Protein AF-A0A565BPL9-F1 (afdb_monomer)

Radius of gyration: 31.43 Å; Cα contacts (8 Å, |Δi|>4): 727; chains: 1; bounding box: 110×79×77 Å

InterPro domains:
  IPR000222 PPM-type phosphatase, divalent cation binding [PS01032] (138-146)
  IPR001932 PPM-type phosphatase-like domain [PF00481] (110-343)
  IPR001932 PPM-type phosphatase-like domain [PS51746] (105-364)
  IPR001932 PPM-type phosphatase-like domain [SM00332] (95-354)
  IPR001932 PPM-type phosphatase-like domain [cd00143] (105-345)
  IPR015655 Protein phosphatase 2C [PTHR13832] (99-345)
  IPR036457 PPM-type phosphatase-like domain superfamily [G3DSA:3.60.40.10] (106-356)
  IPR036457 PPM-type phosphatase-like domain superfamily [SSF81606] (105-347)

Solvent-accessible surface area (backbone atoms only — not comparable to full-atom values): 27589 Å² total; per-residue (Å²): 136,90,85,90,87,87,86,84,82,90,84,86,91,82,92,86,86,80,90,81,84,80,88,82,89,78,87,86,82,85,85,87,82,90,80,78,80,83,81,83,78,80,83,75,81,81,84,83,79,89,82,83,89,87,86,88,86,88,87,88,88,84,82,85,80,77,84,82,83,85,86,86,82,90,81,90,80,89,91,84,83,90,86,84,91,83,88,83,92,71,89,74,74,78,73,59,67,49,78,49,76,46,95,87,78,50,63,47,72,46,66,45,72,92,58,80,79,68,24,61,35,62,35,78,50,68,56,80,59,95,85,54,102,60,57,33,33,43,38,36,36,18,40,27,42,78,45,35,58,30,6,49,49,45,47,73,40,33,66,60,36,22,52,50,32,46,61,54,36,74,73,44,91,90,56,72,50,71,64,56,16,44,35,50,5,38,39,50,42,25,54,52,50,62,65,72,68,69,60,26,17,16,21,34,28,36,40,40,36,47,80,61,32,38,38,35,32,24,14,8,52,22,42,36,37,34,24,47,79,77,43,52,41,72,68,48,70,59,30,40,32,75,39,73,69,49,34,52,53,25,43,75,68,74,45,53,70,36,73,56,96,88,44,36,10,43,75,70,69,41,60,51,33,22,18,34,40,37,75,94,47,37,92,55,29,40,33,63,46,57,68,43,75,46,75,68,51,89,54,57,73,52,76,48,75,42,41,44,74,41,59,78,61,39,54,66,49,60,52,35,65,59,32,41,78,28,64,55,96,52,97,70,59,43,51,66,58,24,48,51,53,52,58,58,57,30,55,73,49,83,76,35,50,65,49,76,49,69,57,87,79,91,77,90,57,82,80,52,51,63,57,50,39,53,52,52,52,53,55,47,56,60,48,28,67,19,41,26,44,32,40,20,43,54,40,30,32,45,42,14,49,38,50,76,70,65,53,90,76,69,68,31,55,26,34,32,42,32,40,46,32,60,91,44,87,62,30,47,51,19,52,53,49,53,53,72,31,22,83,55,52,77,42,82,45,77,46,64,67,59,99,63,74,92,73,84,86,79,135

Foldseek 3Di:
DDDDDDDDDDDDDDDDDDDDDDDDDDDDDDDDDDDDDDDDDDDDDDDDDDDDDDDDDDDDDDDDDDDDDDDDDDDDDDDDDDDDDDDDDDDDPPWDWDWDDDPLPDIDIDTCAPDDDRQKDKAWDWDDDVPDPKIKIKIKIKHWDPHNLANVLCNVQLVVQLVVLQVVQVPDPVHHDSLVSSQRSLQVSQVVSVVVVDATWIWMWMWIDIPQKIKIKTFAQWWKWWQFQLDIDTQFDHAFCVDPVLVVQQVVLVWHWDQDPNQIDINVPHGGQETRHPPVCCSRHHSGIDMDMDGHDPRGQDMDIDHVLQPVQAPRSNLSVQQDVQGPPDPHRPNSVSVVVSNVRSNQCLPAQEDEDDDDDPDDDPVVLVVLLVVLQVVQVSNQEHQEYEYEAVSLLSQLVCLVVVPDHAQHQYAHYEYAEADDPSRVSSVVVNCVSDVNHPYYHYHHDDPDDDDDDDD

Mean predicted aligned error: 17.69 Å

Organism: NCBI:txid586526

Secondary structure (DSSP, 8-state):
---------------------PPP----------PPPP-----PPPPPPP---------------PPPPPPP------------------------EEEEEETTTEEEEEE-TTSSS---EEEEEEE--TT-S--EEEEEEEEEESSSHHHHHHHHHHHHHHHHHHHHHTT-TT---HHHHHHHHHHHHHHHHHHHT---EEEEEEEEEETTEEEEEEESS-EEEEEETTEEEE-S----TTSHHHHHHHHHTT--EEEETTEEEETTTBS-SB-EE-GGGTTTSB-PPEEEEEE--TTEEEEEEE-HHHHTTS-HHHHHHHHHHHHSS-SS--HHHHHHHHHHHT--GGG-SEEEE----S---HHHHHHHHHHHHHHHHHTTT-SEEEEEHHHHHHHHHHHHTT---PPP--SEEEEES---TTTHHHHHHHHHT-TT--EEEEE---SS-------

Sequence (459 aa):
MNRSVIMSPESPVFFQSPLVFSPTSVKTPSSSPRSTPPKLSMVACPPRKLIETTPSPDFDSVLKRKRPPMLDLITVAPPVPSWCNTTVKTPEKAAEVVEAEKDGYYFVYCKRGRRGPMEDRYFAEVESDDEGPRKKAFFGVFDGHGGSNAAEFAAMNLRNNIEAAMAGERSREDGYSIERAIRDGYNKTDEDFLKEGSKGGACCVTALISNGELAVSNAGDCRAVISRGGVAEALTTDHNPSQANELKRIEALGGYVDCCNGVWRIQGTLAVSRGIGDRYLKKWVIAEPETRTLRIKPELEFLILASDGLWDKVTNQEAVDVVRPYCVGVENPKTLSACKKLAELSFDVSYVTEASLDIRIQSFEEMEVELLLVKALEMLEKLRNVEKLTLGSNFLKIISLAELQRVPFPMFNVKDLTFKAMLSQYVIPGIVRMLQNSPQVKNLTLHTKDIHGTIPLKD

Nearest PDB structures (foldseek):
  4wvo-assembly1_B  TM=8.924E-01  e=4.868E-20  Arabidopsis thaliana
  8aya-assembly1_B  TM=8.482E-01  e=1.417E-20  Arabidopsis thaliana
  7avw-assembly1_B  TM=8.407E-01  e=2.016E-20  Arabidopsis thaliana
  5vsr-assembly1_B  TM=8.746E-01  e=1.108E-19  Arabidopsis thaliana
  4jnd-assembly1_A  TM=8.529E-01  e=5.301E-17  Caenorhabditis elegans

Structure (mmCIF, N/CA/C/O backbone):
data_AF-A0A565BPL9-F1
#
_entry.id   AF-A0A565BPL9-F1
#
loop_
_atom_site.group_PDB
_atom_site.id
_atom_site.type_symbol
_atom_site.label_atom_id
_atom_site.label_alt_id
_atom_site.label_comp_id
_atom_site.label_asym_id
_atom_site.label_entity_id
_atom_site.label_seq_id
_atom_site.pdbx_PDB_ins_code
_atom_site.Cartn_x
_atom_site.Cartn_y
_atom_site.Cartn_z
_atom_site.occupancy
_atom_site.B_iso_or_equiv
_atom_site.auth_seq_id
_atom_site.auth_comp_id
_atom_site.auth_asym_id
_atom_site.auth_atom_id
_atom_site.pdbx_PDB_model_num
ATOM 1 N N . MET A 1 1 ? -48.236 32.332 13.749 1.00 30.89 1 MET A N 1
ATOM 2 C CA . MET A 1 1 ? -49.564 32.517 13.126 1.00 30.89 1 MET A CA 1
ATOM 3 C C . MET A 1 1 ? -49.729 31.499 12.005 1.00 30.89 1 MET A C 1
ATOM 5 O O . MET A 1 1 ? -48.886 31.439 11.127 1.00 30.89 1 MET A O 1
ATOM 9 N N . ASN A 1 2 ? -50.774 30.683 12.149 1.00 25.77 2 ASN A N 1
ATOM 10 C CA . ASN A 1 2 ? -51.430 29.697 11.274 1.00 25.77 2 ASN A CA 1
ATOM 11 C C . ASN A 1 2 ? -51.086 29.600 9.770 1.00 25.77 2 ASN A C 1
ATOM 13 O O . ASN A 1 2 ? -51.198 30.593 9.055 1.00 25.77 2 ASN A O 1
ATOM 17 N N . ARG A 1 3 ? -50.905 28.349 9.298 1.00 26.92 3 ARG A N 1
ATOM 18 C CA . ARG A 1 3 ? -51.789 27.521 8.412 1.00 26.92 3 ARG A CA 1
ATOM 19 C C . ARG A 1 3 ? -50.904 26.446 7.736 1.00 26.92 3 ARG A C 1
ATOM 21 O O . ARG A 1 3 ? -50.012 26.809 6.988 1.00 26.92 3 ARG A O 1
ATOM 28 N N . SER A 1 4 ? -50.907 25.159 8.100 1.00 22.91 4 SER A N 1
ATOM 29 C CA . SER A 1 4 ? -51.927 24.097 7.933 1.00 22.91 4 SER A CA 1
ATOM 30 C C . SER A 1 4 ? -52.320 23.817 6.475 1.00 22.91 4 SER A C 1
ATOM 32 O O . SER A 1 4 ? -53.108 24.587 5.940 1.00 22.91 4 SER A O 1
ATOM 34 N N . VAL A 1 5 ? -51.884 22.675 5.912 1.00 25.16 5 VAL A N 1
ATOM 35 C CA . VAL A 1 5 ? -52.732 21.741 5.132 1.00 25.16 5 VAL A CA 1
ATOM 36 C C . VAL A 1 5 ? -52.250 20.300 5.377 1.00 25.16 5 VAL A C 1
ATOM 38 O O . VAL A 1 5 ? -51.085 19.972 5.178 1.00 25.16 5 VAL A O 1
ATOM 41 N N . ILE A 1 6 ? -53.187 19.479 5.847 1.00 23.61 6 ILE A N 1
ATOM 42 C CA . ILE A 1 6 ? -53.172 18.021 6.047 1.00 23.61 6 ILE A CA 1
ATOM 43 C C . ILE A 1 6 ? -53.853 17.394 4.824 1.00 23.61 6 ILE A C 1
ATOM 45 O O . ILE A 1 6 ? -54.810 18.008 4.369 1.00 23.61 6 ILE A O 1
ATOM 49 N N . MET A 1 7 ? -53.455 16.194 4.368 1.00 24.20 7 MET A N 1
ATOM 50 C CA . MET A 1 7 ? -54.373 15.090 3.997 1.00 24.20 7 MET A CA 1
ATOM 51 C C . MET A 1 7 ? -53.611 13.757 3.841 1.00 24.20 7 MET A C 1
ATOM 53 O O . MET A 1 7 ? -52.832 13.586 2.909 1.00 24.20 7 MET A O 1
ATOM 57 N N . SER A 1 8 ? -53.920 12.810 4.731 1.00 27.86 8 SER A N 1
ATOM 58 C CA . SER A 1 8 ? -54.005 11.363 4.455 1.00 27.86 8 SER A CA 1
ATOM 59 C C . SER A 1 8 ? -55.473 10.950 4.657 1.00 27.86 8 SER A C 1
ATOM 61 O O . SER A 1 8 ? -56.212 11.696 5.312 1.00 27.86 8 SER A O 1
ATOM 63 N N . PRO A 1 9 ? -55.915 9.797 4.123 1.00 30.33 9 PRO A N 1
ATOM 64 C CA . PRO A 1 9 ? -56.210 8.686 5.041 1.00 30.33 9 PRO A CA 1
ATOM 65 C C . PRO A 1 9 ? -55.848 7.269 4.523 1.00 30.33 9 PRO A C 1
ATOM 67 O O . PRO A 1 9 ? -55.913 6.990 3.330 1.00 30.33 9 PRO A O 1
ATOM 70 N N . GLU A 1 10 ? -55.425 6.429 5.482 1.00 25.95 10 GLU A N 1
ATOM 71 C CA . GLU A 1 10 ? -55.772 5.013 5.795 1.00 25.95 10 GLU A CA 1
ATOM 72 C C . GLU A 1 10 ? -56.650 4.214 4.797 1.00 25.95 10 GLU A C 1
ATOM 74 O O . GLU A 1 10 ? -57.573 4.781 4.228 1.00 25.95 10 GLU A O 1
ATOM 79 N N . SER A 1 11 ? -56.609 2.884 4.593 1.00 26.42 11 SER A N 1
ATOM 80 C CA . SER A 1 11 ? -55.906 1.650 5.055 1.00 26.42 11 SER A CA 1
ATOM 81 C C . SER A 1 11 ? -56.609 0.464 4.292 1.00 26.42 11 SER A C 1
ATOM 83 O O . SER A 1 11 ? -57.484 0.745 3.474 1.00 26.42 11 SER A O 1
ATOM 85 N N . PRO A 1 12 ? -56.497 -0.842 4.643 1.00 36.41 12 PRO A N 1
ATOM 86 C CA . PRO A 1 12 ? -55.386 -1.810 4.593 1.00 36.41 12 PRO A CA 1
ATOM 87 C C . PRO A 1 12 ? -55.715 -3.058 3.696 1.00 36.41 12 PRO A C 1
ATOM 89 O O . PRO A 1 12 ? -56.609 -2.999 2.862 1.00 36.41 12 PRO A O 1
ATOM 92 N N . VAL A 1 13 ? -55.030 -4.196 3.946 1.00 26.36 13 VAL A N 1
ATOM 93 C CA . VAL A 1 13 ? -55.222 -5.610 3.486 1.00 26.36 13 VAL A CA 1
ATOM 94 C C . VAL A 1 13 ? -54.686 -5.987 2.079 1.00 26.36 13 VAL A C 1
ATOM 96 O O . VAL A 1 13 ? -54.863 -5.235 1.138 1.00 26.36 13 VAL A O 1
ATOM 99 N N . PHE A 1 14 ? -53.981 -7.102 1.802 1.00 26.70 14 PHE A N 1
ATOM 100 C CA . PHE A 1 14 ? -53.813 -8.432 2.422 1.00 26.70 14 PHE A CA 1
ATOM 101 C C . PHE A 1 14 ? -52.409 -9.025 2.129 1.00 26.70 14 PHE A C 1
ATOM 103 O O . PHE A 1 14 ? -51.815 -8.762 1.086 1.00 26.70 14 PHE A O 1
ATOM 110 N N . PHE A 1 15 ? -51.921 -9.884 3.032 1.00 29.59 15 PHE A N 1
ATOM 111 C CA . PHE A 1 15 ? -50.730 -10.736 2.889 1.00 29.59 15 PHE A CA 1
ATOM 112 C C . PHE A 1 15 ? -50.886 -11.816 1.803 1.00 29.59 15 PHE A C 1
ATOM 114 O O . PHE A 1 15 ? -51.890 -12.525 1.813 1.00 29.59 15 PHE A O 1
ATOM 121 N N . GLN A 1 16 ? -49.835 -12.062 1.010 1.00 26.67 16 GLN A N 1
ATOM 122 C CA . GLN A 1 16 ? -49.512 -13.393 0.471 1.00 26.67 16 GLN A CA 1
ATOM 123 C C . GLN A 1 16 ? -47.987 -13.589 0.361 1.00 26.67 16 GLN A C 1
ATOM 125 O O . GLN A 1 16 ? -47.305 -12.884 -0.374 1.00 26.67 16 GLN A O 1
ATOM 130 N N . SER A 1 17 ? -47.488 -14.606 1.061 1.00 33.72 17 SER A N 1
ATOM 131 C CA . SER A 1 17 ? -46.218 -15.309 0.823 1.00 33.72 17 SER A CA 1
ATOM 132 C C . SER A 1 17 ? -46.534 -16.813 0.843 1.00 33.72 17 SER A C 1
ATOM 134 O O . SER A 1 17 ? -47.531 -17.189 1.463 1.00 33.72 17 SER A O 1
ATOM 136 N N . PRO A 1 18 ? -45.658 -17.718 0.377 1.00 40.84 18 PRO A N 1
ATOM 137 C CA . PRO A 1 18 ? -44.791 -17.691 -0.799 1.00 40.84 18 PRO A CA 1
ATOM 138 C C . PRO A 1 18 ? -45.118 -18.874 -1.746 1.00 40.84 18 PRO A C 1
ATOM 140 O O . PRO A 1 18 ? -45.647 -19.903 -1.324 1.00 40.84 18 PRO A O 1
ATOM 143 N N . LEU A 1 19 ? -44.771 -18.771 -3.033 1.00 31.30 19 LEU A N 1
ATOM 144 C CA . LEU A 1 19 ? -44.897 -19.904 -3.956 1.00 31.30 19 LEU A CA 1
ATOM 145 C C . LEU A 1 19 ? -43.769 -20.919 -3.734 1.00 31.30 19 LEU A C 1
ATOM 147 O O . LEU A 1 19 ? -42.587 -20.643 -3.930 1.00 31.30 19 LEU A O 1
ATOM 151 N N . VAL A 1 20 ? -44.198 -22.109 -3.327 1.00 31.97 20 VAL A N 1
ATOM 152 C CA . VAL A 1 20 ? -43.447 -23.359 -3.224 1.00 31.97 20 VAL A CA 1
ATOM 153 C C . VAL A 1 20 ? -43.066 -23.835 -4.628 1.00 31.97 20 VAL A C 1
ATOM 155 O O . VAL A 1 20 ? -43.940 -24.133 -5.438 1.00 31.97 20 VAL A O 1
ATOM 158 N N . PHE A 1 21 ? -41.769 -23.967 -4.910 1.00 34.12 21 PHE A N 1
ATOM 159 C CA . PHE A 1 21 ? -41.287 -24.741 -6.056 1.00 34.12 21 PHE A CA 1
ATOM 160 C C . PHE A 1 21 ? -41.041 -26.187 -5.615 1.00 34.12 21 PHE A C 1
ATOM 162 O O . PHE A 1 21 ? -40.170 -26.460 -4.792 1.00 34.12 21 PHE A O 1
ATOM 169 N N . SER A 1 22 ? -41.830 -27.119 -6.154 1.00 31.45 22 SER A N 1
ATOM 170 C CA . SER A 1 22 ? -41.584 -28.562 -6.056 1.00 31.45 22 SER A CA 1
ATOM 171 C C . SER A 1 22 ? -40.704 -29.047 -7.221 1.00 31.45 22 SER A C 1
ATOM 173 O O . SER A 1 22 ? -40.780 -28.481 -8.314 1.00 31.45 22 SER A O 1
ATOM 175 N N . PRO A 1 23 ? -39.868 -30.084 -7.018 1.00 32.62 23 PRO A N 1
ATOM 176 C CA . PRO A 1 23 ? -38.859 -30.504 -7.982 1.00 32.62 23 PRO A CA 1
ATOM 177 C C . PRO A 1 23 ? -39.430 -31.519 -8.978 1.00 32.62 23 PRO A C 1
ATOM 179 O O . PRO A 1 23 ? -39.979 -32.549 -8.583 1.00 32.62 23 PRO A O 1
ATOM 182 N N . THR A 1 24 ? -39.251 -31.273 -10.277 1.00 31.62 24 THR A N 1
ATOM 183 C CA . THR A 1 24 ? -39.586 -32.258 -11.316 1.00 31.62 24 THR A CA 1
ATOM 184 C C . THR A 1 24 ? -38.337 -32.999 -11.784 1.00 31.62 24 THR A C 1
ATOM 186 O O . THR A 1 24 ? -37.398 -32.416 -12.316 1.00 31.62 24 THR A O 1
ATOM 189 N N . SER A 1 25 ? -38.386 -34.308 -11.542 1.00 31.00 25 SER A N 1
ATOM 190 C CA . SER A 1 25 ? -37.591 -35.424 -12.056 1.00 31.00 25 SER A CA 1
ATOM 191 C C . SER A 1 25 ? -36.854 -35.196 -13.385 1.00 31.00 25 SER A C 1
ATOM 193 O O . SER A 1 25 ? -37.478 -35.023 -14.432 1.00 31.00 25 SER A O 1
ATOM 195 N N . VAL A 1 26 ? -35.523 -35.335 -13.357 1.00 33.72 26 VAL A N 1
ATOM 196 C CA . VAL A 1 26 ? -34.708 -35.658 -14.537 1.00 33.72 26 VAL A CA 1
ATOM 197 C C . VAL A 1 26 ? -33.856 -36.885 -14.218 1.00 33.72 26 VAL A C 1
ATOM 199 O O . VAL A 1 26 ? -33.214 -36.980 -13.174 1.00 33.72 26 VAL A O 1
ATOM 202 N N . LYS A 1 27 ? -33.932 -37.853 -15.132 1.00 30.19 27 LYS A N 1
ATOM 203 C CA . LYS A 1 27 ? -33.406 -39.217 -15.055 1.00 30.19 27 LYS A CA 1
ATOM 204 C C . LYS A 1 27 ? -31.876 -39.252 -14.969 1.00 30.19 27 LYS A C 1
ATOM 206 O O . LYS A 1 27 ? -31.186 -38.583 -15.732 1.00 30.19 27 LYS A O 1
ATOM 211 N N . THR A 1 28 ? -31.370 -40.117 -14.097 1.00 30.75 28 THR A N 1
ATOM 212 C CA . THR A 1 28 ? -29.975 -40.563 -14.038 1.00 30.75 28 THR A CA 1
ATOM 213 C C . THR A 1 28 ? -29.636 -41.488 -15.214 1.00 30.75 28 THR A C 1
ATOM 215 O O . THR A 1 28 ? -30.441 -42.355 -15.565 1.00 30.75 28 THR A O 1
ATOM 218 N N . PRO A 1 29 ? -28.422 -41.381 -15.780 1.00 31.86 29 PRO A N 1
ATOM 219 C CA . PRO A 1 29 ? -27.752 -42.518 -16.393 1.00 31.86 29 PRO A CA 1
ATOM 220 C C . PRO A 1 29 ? -26.580 -43.016 -15.541 1.00 31.86 29 PRO A C 1
ATOM 222 O O . PRO A 1 29 ? -26.051 -42.336 -14.665 1.00 31.86 29 PRO A O 1
ATOM 225 N N . SER A 1 30 ? -26.240 -44.266 -15.821 1.00 28.42 30 SER A N 1
ATOM 226 C CA . SER A 1 30 ? -25.470 -45.223 -15.042 1.00 28.42 30 SER A CA 1
ATOM 227 C C . SER A 1 30 ? -23.967 -44.959 -14.905 1.00 28.42 30 SER A C 1
ATOM 229 O O . SER A 1 30 ? -23.319 -44.319 -15.724 1.00 28.42 30 SER A O 1
ATOM 231 N N . SER A 1 31 ? -23.436 -45.594 -13.869 1.00 31.23 31 SER A N 1
ATOM 232 C CA . SER A 1 31 ? -22.056 -45.722 -13.409 1.00 31.23 31 SER A CA 1
ATOM 233 C C . SER A 1 31 ? -21.008 -46.293 -14.392 1.00 31.23 31 SER A C 1
ATOM 235 O O . SER A 1 31 ? -21.267 -47.305 -15.042 1.00 31.23 31 SER A O 1
ATOM 237 N N . SER A 1 32 ? -19.781 -45.751 -14.253 1.00 31.20 32 SER A N 1
ATOM 238 C CA . SER A 1 32 ? -18.427 -46.358 -14.403 1.00 31.20 32 SER A CA 1
ATOM 239 C C . SER A 1 32 ? -17.765 -46.415 -15.803 1.00 31.20 32 SER A C 1
ATOM 241 O O . SER A 1 32 ? -18.487 -46.556 -16.782 1.00 31.20 32 SER A O 1
ATOM 243 N N . PRO A 1 33 ? -16.404 -46.404 -15.934 1.00 34.28 33 PRO A N 1
ATOM 244 C CA . PRO A 1 33 ? -15.362 -46.422 -14.895 1.00 34.28 33 PRO A CA 1
ATOM 245 C C . PRO A 1 33 ? -14.283 -45.307 -14.972 1.00 34.28 33 PRO A C 1
ATOM 247 O O . PRO A 1 33 ? -14.063 -44.628 -15.968 1.00 34.28 33 PRO A O 1
ATOM 250 N N . ARG A 1 34 ? -13.565 -45.205 -13.850 1.00 33.44 34 ARG A N 1
ATOM 251 C CA . ARG A 1 34 ? -12.348 -44.440 -13.544 1.00 33.44 34 ARG A CA 1
ATOM 252 C C . ARG A 1 34 ? -11.235 -44.597 -14.601 1.00 33.44 34 ARG A C 1
ATOM 254 O O . ARG A 1 34 ? -10.629 -45.660 -14.692 1.00 33.44 34 ARG A O 1
ATOM 261 N N . SER A 1 35 ? -10.890 -43.519 -15.307 1.00 31.17 35 SER A N 1
ATOM 262 C CA . SER A 1 35 ? -9.647 -43.407 -16.084 1.00 31.17 35 SER A CA 1
ATOM 263 C C . SER A 1 35 ? -8.541 -42.771 -15.234 1.00 31.17 35 SER A C 1
ATOM 265 O O . SER A 1 35 ? -8.671 -41.646 -14.755 1.00 31.17 35 SER A O 1
ATOM 267 N N . THR A 1 36 ? -7.453 -43.507 -15.025 1.00 36.31 36 THR A N 1
ATOM 268 C CA . THR A 1 36 ? -6.199 -43.040 -14.413 1.00 36.31 36 THR A CA 1
ATOM 269 C C . THR A 1 36 ? -5.538 -41.923 -15.235 1.00 36.31 36 THR A C 1
ATOM 271 O O . THR A 1 36 ? -5.558 -42.011 -16.463 1.00 36.31 36 THR A O 1
ATOM 274 N N . PRO A 1 37 ? -4.895 -40.920 -14.606 1.00 37.91 37 PRO A N 1
ATOM 275 C CA . PRO A 1 37 ? -4.104 -39.926 -15.331 1.00 37.91 37 PRO A CA 1
ATOM 276 C C . PRO A 1 37 ? -2.831 -40.564 -15.931 1.00 37.91 37 PRO A C 1
ATOM 278 O O . PRO A 1 37 ? -2.322 -41.542 -15.370 1.00 37.91 37 PRO A O 1
ATOM 281 N N . PRO A 1 38 ? -2.287 -40.045 -17.049 1.00 31.38 38 PRO A N 1
ATOM 282 C CA . PRO A 1 38 ? -1.082 -40.599 -17.657 1.00 31.38 38 PRO A CA 1
ATOM 283 C C . PRO A 1 38 ? 0.129 -40.399 -16.738 1.00 31.38 38 PRO A C 1
ATOM 285 O O . PRO A 1 38 ? 0.346 -39.315 -16.198 1.00 31.38 38 PRO A O 1
ATOM 288 N N . LYS A 1 39 ? 0.951 -41.444 -16.593 1.00 30.78 39 LYS A N 1
ATOM 289 C CA . LYS A 1 39 ? 2.283 -41.349 -15.984 1.00 30.78 39 LYS A CA 1
ATOM 290 C C . LYS A 1 39 ? 3.179 -40.487 -16.879 1.00 30.78 39 LYS A C 1
ATOM 292 O O . LYS A 1 39 ? 3.512 -40.904 -17.985 1.00 30.78 39 LYS A O 1
ATOM 297 N N . LEU A 1 40 ? 3.615 -39.331 -16.384 1.00 30.05 40 LEU A N 1
ATOM 298 C CA . LEU A 1 40 ? 4.782 -38.629 -16.919 1.00 30.05 40 LEU A CA 1
ATOM 299 C C . LEU A 1 40 ? 6.020 -39.496 -16.655 1.00 30.05 40 LEU A C 1
ATOM 301 O O . LEU A 1 40 ? 6.409 -39.722 -15.509 1.00 30.05 40 LEU A O 1
ATOM 305 N N . SER A 1 41 ? 6.603 -40.039 -17.721 1.00 26.86 41 SER A N 1
ATOM 306 C CA . SER A 1 41 ? 7.861 -40.777 -17.670 1.00 26.86 41 SER A CA 1
ATOM 307 C C . SER A 1 41 ? 9.002 -39.816 -17.349 1.00 26.86 41 SER A C 1
ATOM 309 O O . SER A 1 41 ? 9.322 -38.939 -18.151 1.00 26.86 41 SER A O 1
ATOM 311 N N . MET A 1 42 ? 9.640 -40.000 -16.194 1.00 31.44 42 MET A N 1
ATOM 312 C CA . MET A 1 42 ? 10.936 -39.392 -15.921 1.00 31.44 42 MET A CA 1
ATOM 313 C C . MET A 1 42 ? 11.972 -39.992 -16.874 1.00 31.44 42 MET A C 1
ATOM 315 O O . MET A 1 42 ? 12.233 -41.195 -16.836 1.00 31.44 42 MET A O 1
ATOM 319 N N . VAL A 1 43 ? 12.566 -39.160 -17.726 1.00 27.83 43 VAL A N 1
ATOM 320 C CA . VAL A 1 43 ? 13.770 -39.530 -18.473 1.00 27.83 43 VAL A CA 1
ATOM 321 C C . VAL A 1 43 ? 14.929 -39.531 -17.479 1.00 27.83 43 VAL A C 1
ATOM 323 O O . VAL A 1 43 ? 15.357 -38.484 -17.000 1.00 27.83 43 VAL A O 1
ATOM 326 N N . ALA A 1 44 ? 15.400 -40.724 -17.129 1.00 29.25 44 ALA A N 1
ATOM 327 C CA . ALA A 1 44 ? 16.603 -40.915 -16.336 1.00 29.25 44 ALA A CA 1
ATOM 328 C C . ALA A 1 44 ? 17.844 -40.650 -17.205 1.00 29.25 44 ALA A C 1
ATOM 330 O O . ALA A 1 44 ? 18.026 -41.280 -18.248 1.00 29.25 44 ALA A O 1
ATOM 331 N N . CYS A 1 45 ? 18.715 -39.741 -16.765 1.00 27.56 45 CYS A N 1
ATOM 332 C CA . CYS A 1 45 ? 20.066 -39.615 -17.311 1.00 27.56 45 CYS A CA 1
ATOM 333 C C . CYS A 1 45 ? 20.876 -40.896 -17.010 1.00 27.56 45 CYS A C 1
ATOM 335 O O . CYS A 1 45 ? 20.807 -41.402 -15.886 1.00 27.56 45 CYS A O 1
ATOM 337 N N . PRO A 1 46 ? 21.655 -41.432 -17.967 1.00 32.31 46 PRO A N 1
ATOM 338 C CA . PRO A 1 46 ? 22.400 -42.673 -17.770 1.00 32.31 46 PRO A CA 1
ATOM 339 C C . PRO A 1 46 ? 23.606 -42.484 -16.825 1.00 32.31 46 PRO A C 1
ATOM 341 O O . PRO A 1 46 ? 24.236 -41.423 -16.834 1.00 32.31 46 PRO A O 1
ATOM 344 N N . PRO A 1 47 ? 23.982 -43.509 -16.035 1.00 31.05 47 PRO A N 1
ATOM 345 C CA . PRO A 1 47 ? 25.109 -43.427 -15.112 1.00 31.05 47 PRO A CA 1
ATOM 346 C C . PRO A 1 47 ? 26.444 -43.552 -15.862 1.00 31.05 47 PRO A C 1
ATOM 348 O O . PRO A 1 47 ? 26.656 -44.487 -16.639 1.00 31.05 47 PRO A O 1
ATOM 351 N N . ARG A 1 48 ? 27.383 -42.630 -15.612 1.00 31.86 48 ARG A N 1
ATOM 352 C CA . ARG A 1 48 ? 28.771 -42.759 -16.085 1.00 31.86 48 ARG A CA 1
ATOM 353 C C . ARG A 1 48 ? 29.534 -43.763 -15.215 1.00 31.86 48 ARG A C 1
ATOM 355 O O . ARG A 1 48 ? 29.599 -43.611 -14.000 1.00 31.86 48 ARG A O 1
ATOM 362 N N . LYS A 1 49 ? 30.116 -44.773 -15.871 1.00 29.84 49 LYS A N 1
ATOM 363 C CA . LYS A 1 49 ? 31.022 -45.782 -15.301 1.00 29.84 49 LYS A CA 1
ATOM 364 C C . LYS A 1 49 ? 32.329 -45.154 -14.794 1.00 29.84 49 LYS A C 1
ATOM 366 O O . LYS A 1 49 ? 32.876 -44.269 -15.449 1.00 29.84 49 LYS A O 1
ATOM 371 N N . LEU A 1 50 ? 32.834 -45.682 -13.677 1.00 30.11 50 LEU A N 1
ATOM 372 C CA . LEU A 1 50 ? 34.216 -45.529 -13.208 1.00 30.11 50 LEU A CA 1
ATOM 373 C C . LEU A 1 50 ? 35.183 -46.255 -14.160 1.00 30.11 50 LEU A C 1
ATOM 375 O O . LEU A 1 50 ? 34.927 -47.407 -14.511 1.00 30.11 50 LEU A O 1
ATOM 379 N N . ILE A 1 51 ? 36.305 -45.617 -14.502 1.00 33.16 51 ILE A N 1
ATOM 380 C CA . ILE A 1 51 ? 37.535 -46.287 -14.954 1.00 33.16 51 ILE A CA 1
ATOM 381 C C . ILE A 1 51 ? 38.721 -45.666 -14.201 1.00 33.16 51 ILE A C 1
ATOM 383 O O . ILE A 1 51 ? 38.836 -44.445 -14.100 1.00 33.16 51 ILE A O 1
ATOM 387 N N . GLU A 1 52 ? 39.554 -46.550 -13.657 1.00 26.73 52 GLU A N 1
ATOM 388 C CA . GLU A 1 52 ? 40.759 -46.337 -12.853 1.00 26.73 52 GLU A CA 1
ATOM 389 C C . GLU A 1 52 ? 42.014 -45.984 -13.697 1.00 26.73 52 GLU A C 1
ATOM 391 O O . GLU A 1 52 ? 42.286 -46.619 -14.711 1.00 26.73 52 GLU A O 1
ATOM 396 N N . THR A 1 53 ? 42.743 -44.946 -13.244 1.00 27.70 53 THR A N 1
ATOM 397 C CA . THR A 1 53 ? 44.220 -44.744 -13.090 1.00 27.70 53 THR A CA 1
ATOM 398 C C . THR A 1 53 ? 45.229 -45.420 -14.053 1.00 27.70 53 THR A C 1
ATOM 400 O O . THR A 1 53 ? 45.265 -46.640 -14.128 1.00 27.70 53 THR A O 1
ATOM 403 N N . THR A 1 54 ? 46.188 -44.748 -14.736 1.00 27.89 54 THR A N 1
ATOM 404 C CA . THR A 1 54 ? 47.430 -44.013 -14.288 1.00 27.89 54 THR A CA 1
ATOM 405 C C . THR A 1 54 ? 48.349 -43.710 -15.534 1.00 27.89 54 THR A C 1
ATOM 407 O O . THR A 1 54 ? 48.029 -44.251 -16.590 1.00 27.89 54 THR A O 1
ATOM 410 N N . PRO A 1 55 ? 49.545 -43.039 -15.490 1.00 37.81 55 PRO A N 1
ATOM 411 C CA . PRO A 1 55 ? 49.926 -41.717 -14.932 1.00 37.81 55 PRO A CA 1
ATOM 412 C C . PRO A 1 55 ? 50.895 -40.820 -15.804 1.00 37.81 55 PRO A C 1
ATOM 414 O O . PRO A 1 55 ? 51.765 -41.326 -16.506 1.00 37.81 55 PRO A O 1
ATOM 417 N N . SER A 1 56 ? 50.853 -39.486 -15.568 1.00 30.09 56 SER A N 1
ATOM 418 C CA . SER A 1 56 ? 51.932 -38.432 -15.632 1.00 30.09 56 SER A CA 1
ATOM 419 C C . SER A 1 56 ? 52.612 -38.005 -16.970 1.00 30.09 56 SER A C 1
ATOM 421 O O . SER A 1 56 ? 52.567 -38.791 -17.913 1.00 30.09 56 SER A O 1
ATOM 423 N N . PRO A 1 57 ? 53.315 -36.831 -17.075 1.00 38.97 57 PRO A N 1
ATOM 424 C CA . PRO A 1 57 ? 53.505 -35.712 -16.118 1.00 38.97 57 PRO A CA 1
ATOM 425 C C . PRO A 1 57 ? 53.291 -34.256 -16.650 1.00 38.97 57 PRO A C 1
ATOM 427 O O . PRO A 1 57 ? 53.348 -33.978 -17.844 1.00 38.97 57 PRO A O 1
ATOM 430 N N . ASP A 1 58 ? 53.107 -33.360 -15.667 1.00 28.14 58 ASP A N 1
ATOM 431 C CA . ASP A 1 58 ? 53.555 -31.959 -15.491 1.00 28.14 58 ASP A CA 1
ATOM 432 C C . ASP A 1 58 ? 53.203 -30.829 -16.482 1.00 28.14 58 ASP A C 1
ATOM 434 O O . ASP A 1 58 ? 53.751 -30.730 -17.572 1.00 28.14 58 ASP A O 1
ATOM 438 N N . PHE A 1 59 ? 52.393 -29.865 -16.012 1.00 31.27 59 PHE A N 1
ATOM 439 C CA . PHE A 1 59 ? 52.875 -28.526 -15.621 1.00 31.27 59 PHE A CA 1
ATOM 440 C C . PHE A 1 59 ? 51.885 -27.845 -14.655 1.00 31.27 59 PHE A C 1
ATOM 442 O O . PHE A 1 59 ? 50.667 -27.915 -14.812 1.00 31.27 59 PHE A O 1
ATOM 449 N N . ASP A 1 60 ? 52.454 -27.219 -13.629 1.00 29.77 60 ASP A N 1
ATOM 450 C CA . ASP A 1 60 ? 51.825 -26.770 -12.388 1.00 29.77 60 ASP A CA 1
ATOM 451 C C . ASP A 1 60 ? 51.470 -25.261 -12.402 1.00 29.77 60 ASP A C 1
ATOM 453 O O . ASP A 1 60 ? 51.995 -24.487 -13.205 1.00 29.77 60 ASP A O 1
ATOM 457 N N . SER A 1 61 ? 50.654 -24.848 -11.423 1.00 31.47 61 SER A N 1
ATOM 458 C CA . SER A 1 61 ? 50.333 -23.479 -10.956 1.00 31.47 61 SER A CA 1
ATOM 459 C C . SER A 1 61 ? 49.034 -22.786 -11.433 1.00 31.47 61 SER A C 1
ATOM 461 O O . SER A 1 61 ? 49.013 -21.902 -12.286 1.00 31.47 61 SER A O 1
ATOM 463 N N . VAL A 1 62 ? 47.932 -23.047 -10.711 1.00 33.56 62 VAL A N 1
ATOM 464 C CA . VAL A 1 62 ? 46.840 -22.069 -10.520 1.00 33.56 62 VAL A CA 1
ATOM 465 C C . VAL A 1 62 ? 46.846 -21.604 -9.063 1.00 33.56 62 VAL A C 1
ATOM 467 O O . VAL A 1 62 ? 46.464 -22.323 -8.138 1.00 33.56 62 VAL A O 1
ATOM 470 N N . LEU A 1 63 ? 47.301 -20.367 -8.863 1.00 32.84 63 LEU A N 1
ATOM 471 C CA . LEU A 1 63 ? 47.315 -19.676 -7.577 1.00 32.84 63 LEU A CA 1
ATOM 472 C C . LEU A 1 63 ? 45.887 -19.353 -7.108 1.00 32.84 63 LEU A C 1
ATOM 474 O O . LEU A 1 63 ? 45.169 -18.559 -7.714 1.00 32.84 63 LEU A O 1
ATOM 478 N N . LYS A 1 64 ? 45.515 -19.916 -5.954 1.00 30.84 64 LYS A N 1
ATOM 479 C CA . LYS A 1 64 ? 44.367 -19.499 -5.138 1.00 30.84 64 LYS A CA 1
ATOM 480 C C . LYS A 1 64 ? 44.542 -18.029 -4.728 1.00 30.84 64 LYS A C 1
ATOM 482 O O . LYS A 1 64 ? 45.442 -17.720 -3.950 1.00 30.84 64 LYS A O 1
ATOM 487 N N . ARG A 1 65 ? 43.666 -17.124 -5.177 1.00 35.59 65 ARG A N 1
ATOM 488 C CA . ARG A 1 65 ? 43.592 -15.752 -4.640 1.00 35.59 65 ARG A CA 1
ATOM 489 C C . ARG A 1 65 ? 42.476 -15.649 -3.597 1.00 35.59 65 ARG A C 1
ATOM 491 O O . ARG A 1 65 ? 41.300 -15.824 -3.900 1.00 35.59 65 ARG A O 1
ATOM 498 N N . LYS A 1 66 ? 42.894 -15.411 -2.349 1.00 32.72 66 LYS A N 1
ATOM 499 C CA . LYS A 1 66 ? 42.068 -15.106 -1.171 1.00 32.72 66 LYS A CA 1
ATOM 500 C C . LYS A 1 66 ? 41.466 -13.696 -1.291 1.00 32.72 66 LYS A C 1
ATOM 502 O O . LYS A 1 66 ? 42.093 -12.812 -1.868 1.00 32.72 66 LYS A O 1
ATOM 507 N N . ARG A 1 67 ? 40.274 -13.492 -0.713 1.00 32.94 67 ARG A N 1
ATOM 508 C CA . ARG A 1 67 ? 39.634 -12.170 -0.547 1.00 32.94 67 ARG A CA 1
ATOM 509 C C . ARG A 1 67 ? 40.564 -11.232 0.252 1.00 32.94 67 ARG A C 1
ATOM 511 O O . ARG A 1 67 ? 41.126 -11.705 1.242 1.00 32.94 67 ARG A O 1
ATOM 518 N N . PRO A 1 68 ? 40.743 -9.956 -0.136 1.00 35.00 68 PRO A N 1
ATOM 519 C CA . PRO A 1 68 ? 41.580 -9.031 0.624 1.00 35.00 68 PRO A CA 1
ATOM 520 C C . PRO A 1 68 ? 40.899 -8.587 1.936 1.00 35.00 68 PRO A C 1
ATOM 522 O O . PRO A 1 68 ? 39.668 -8.525 1.988 1.00 35.00 68 PRO A O 1
ATOM 525 N N . PRO A 1 69 ? 41.677 -8.303 2.999 1.00 31.66 69 PRO A N 1
ATOM 526 C CA . PRO A 1 69 ? 41.168 -7.792 4.268 1.00 31.66 69 PRO A CA 1
ATOM 527 C C . PRO A 1 69 ? 40.774 -6.308 4.167 1.00 31.66 69 PRO A C 1
ATOM 529 O O . PRO A 1 69 ? 41.331 -5.552 3.373 1.00 31.66 69 PRO A O 1
ATOM 532 N N . MET A 1 70 ? 39.795 -5.918 4.982 1.00 28.30 70 MET A N 1
ATOM 533 C CA . MET A 1 70 ? 39.245 -4.564 5.103 1.00 28.30 70 MET A CA 1
ATOM 534 C C . MET A 1 70 ? 40.233 -3.648 5.851 1.00 28.30 70 MET A C 1
ATOM 536 O O . MET A 1 70 ? 40.785 -4.055 6.870 1.00 28.30 70 MET A O 1
ATOM 540 N N . LEU A 1 71 ? 40.475 -2.441 5.330 1.00 25.95 71 LEU A N 1
ATOM 541 C CA . LEU A 1 71 ? 41.324 -1.409 5.941 1.00 25.95 71 LEU A CA 1
ATOM 542 C C . LEU A 1 71 ? 40.532 -0.620 6.997 1.00 25.95 71 LEU A C 1
ATOM 544 O O . LEU A 1 71 ? 39.502 -0.034 6.667 1.00 25.95 71 LEU A O 1
ATOM 548 N N . ASP A 1 72 ? 41.047 -0.572 8.227 1.00 26.81 72 ASP A N 1
ATOM 549 C CA . ASP A 1 72 ? 40.570 0.306 9.302 1.00 26.81 72 ASP A CA 1
ATOM 550 C C . ASP A 1 72 ? 41.253 1.681 9.216 1.00 26.81 72 ASP A C 1
ATOM 552 O O . ASP A 1 72 ? 42.480 1.777 9.143 1.00 26.81 72 ASP A O 1
ATOM 556 N N . LEU A 1 73 ? 40.462 2.756 9.280 1.00 27.09 73 LEU A N 1
ATOM 557 C CA . LEU A 1 73 ? 40.942 4.124 9.490 1.00 27.09 73 LEU A CA 1
ATOM 558 C C . LEU A 1 73 ? 40.452 4.626 10.853 1.00 27.09 73 LEU A C 1
ATOM 560 O O . LEU A 1 73 ? 39.261 4.830 11.082 1.00 27.09 73 LEU A O 1
ATOM 564 N N . ILE A 1 74 ? 41.412 4.806 11.758 1.00 23.64 74 ILE A N 1
ATOM 565 C CA . ILE A 1 74 ? 41.260 5.341 13.113 1.00 23.64 74 ILE A CA 1
ATOM 566 C C . ILE A 1 74 ? 41.035 6.857 13.031 1.00 23.64 74 ILE A C 1
ATOM 568 O O . ILE A 1 74 ? 41.850 7.564 12.443 1.00 23.64 74 ILE A O 1
ATOM 572 N N . THR A 1 75 ? 39.983 7.369 13.678 1.00 26.44 75 THR A N 1
ATOM 573 C CA . THR A 1 75 ? 39.857 8.800 14.010 1.00 26.44 75 THR A CA 1
ATOM 574 C C . THR A 1 75 ? 39.769 8.950 15.528 1.00 26.44 75 THR A C 1
ATOM 576 O O . THR A 1 75 ? 38.937 8.323 16.179 1.00 26.44 75 THR A O 1
ATOM 579 N N . VAL A 1 76 ? 40.684 9.743 16.083 1.00 25.31 76 VAL A N 1
ATOM 580 C CA . VAL A 1 76 ? 40.889 9.993 17.517 1.00 25.31 76 VAL A CA 1
ATOM 581 C C . VAL A 1 76 ? 39.982 11.140 17.980 1.00 25.31 76 VAL A C 1
ATOM 583 O O . VAL A 1 76 ? 39.953 12.182 17.330 1.00 25.31 76 VAL A O 1
ATOM 586 N N . ALA A 1 77 ? 39.300 10.988 19.120 1.00 28.38 77 ALA A N 1
ATOM 587 C CA . ALA A 1 77 ? 38.626 12.080 19.835 1.00 28.38 77 ALA A CA 1
ATOM 588 C C . ALA A 1 77 ? 39.081 12.129 21.320 1.00 28.38 77 ALA A C 1
ATOM 590 O O . ALA A 1 77 ? 39.348 11.068 21.891 1.00 28.38 77 ALA A O 1
ATOM 591 N N . PRO A 1 78 ? 39.216 13.326 21.938 1.00 28.64 78 PRO A N 1
ATOM 592 C CA . PRO A 1 78 ? 39.802 13.531 23.276 1.00 28.64 78 PRO A CA 1
ATOM 593 C C . PRO A 1 78 ? 38.807 13.305 24.449 1.00 28.64 78 PRO A C 1
ATOM 595 O O . PRO A 1 78 ? 37.609 13.164 24.204 1.00 28.64 78 PRO A O 1
ATOM 598 N N . PRO A 1 79 ? 39.274 13.252 25.723 1.00 29.91 79 PRO A N 1
ATOM 599 C CA . PRO A 1 79 ? 38.541 12.641 26.839 1.00 29.91 79 PRO A CA 1
ATOM 600 C C . PRO A 1 79 ? 37.784 13.637 27.742 1.00 29.91 79 PRO A C 1
ATOM 602 O O . PRO A 1 79 ? 38.253 14.746 27.987 1.00 29.91 79 PRO A O 1
ATOM 605 N N . VAL A 1 80 ? 36.662 13.196 28.327 1.00 27.56 80 VAL A N 1
ATOM 606 C CA . VAL A 1 80 ? 35.994 13.790 29.514 1.00 27.56 80 VAL A CA 1
ATOM 607 C C . VAL A 1 80 ? 35.213 12.685 30.271 1.00 27.56 80 VAL A C 1
ATOM 609 O O . VAL A 1 80 ? 34.938 11.642 29.679 1.00 27.56 80 VAL A O 1
ATOM 612 N N . PRO A 1 81 ? 34.954 12.808 31.592 1.00 25.20 81 PRO A N 1
ATOM 613 C CA . PRO A 1 81 ? 35.273 11.750 32.551 1.00 25.20 81 PRO A CA 1
ATOM 614 C C . PRO A 1 81 ? 34.097 10.861 32.987 1.00 25.20 81 PRO A C 1
ATOM 616 O O . PRO A 1 81 ? 32.933 11.245 32.985 1.00 25.20 81 PRO A O 1
ATOM 619 N N . SER A 1 82 ? 34.506 9.680 33.454 1.00 25.84 82 SER A N 1
ATOM 620 C CA . SER A 1 82 ? 33.833 8.673 34.285 1.00 25.84 82 SER A CA 1
ATOM 621 C C . SER A 1 82 ? 32.757 9.178 35.260 1.00 25.84 82 SER A C 1
ATOM 623 O O . SER A 1 82 ? 33.076 9.952 36.159 1.00 25.84 82 SER A O 1
ATOM 625 N N . TRP A 1 83 ? 31.562 8.568 35.219 1.00 22.55 83 TRP A N 1
ATOM 626 C CA . TRP A 1 83 ? 31.125 7.556 36.210 1.00 22.55 83 TRP A CA 1
ATOM 627 C C . TRP A 1 83 ? 29.636 7.197 36.011 1.00 22.55 83 TRP A C 1
ATOM 629 O O . TRP A 1 83 ? 28.769 7.990 36.360 1.00 22.55 83 TRP A O 1
ATOM 639 N N . CYS A 1 84 ? 29.333 6.009 35.467 1.00 22.41 84 CYS A N 1
ATOM 640 C CA . CYS A 1 84 ? 28.366 5.033 36.015 1.00 22.41 84 CYS A CA 1
ATOM 641 C C . CYS A 1 84 ? 28.155 3.873 35.025 1.00 22.41 84 CYS A C 1
ATOM 643 O O . CYS A 1 84 ? 27.627 4.052 33.930 1.00 22.41 84 CYS A O 1
ATOM 645 N N . ASN A 1 85 ? 28.554 2.668 35.433 1.00 22.45 85 ASN A N 1
ATOM 646 C CA . ASN A 1 85 ? 28.328 1.425 34.703 1.00 22.45 85 ASN A CA 1
ATOM 647 C C . ASN A 1 85 ? 26.937 0.865 35.019 1.00 22.45 85 ASN A C 1
ATOM 649 O O . ASN A 1 85 ? 26.654 0.576 36.177 1.00 22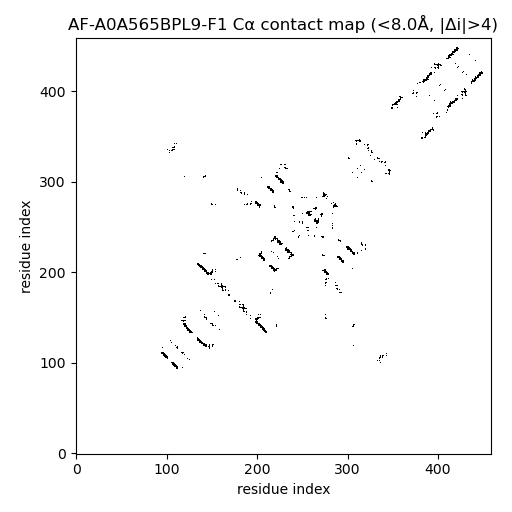.45 85 ASN A O 1
ATOM 653 N N . THR A 1 86 ? 26.130 0.574 33.997 1.00 25.16 86 THR A N 1
ATOM 654 C CA . THR A 1 86 ? 25.327 -0.661 33.945 1.00 25.16 86 THR A CA 1
ATOM 655 C C . THR A 1 86 ? 25.099 -1.044 32.482 1.00 25.16 86 THR A C 1
ATOM 657 O O . THR A 1 86 ? 24.513 -0.306 31.698 1.00 25.16 86 THR A O 1
ATOM 660 N N . THR A 1 87 ? 25.631 -2.204 32.115 1.00 23.69 87 THR A N 1
ATOM 661 C CA . THR A 1 87 ? 25.606 -2.818 30.786 1.00 23.69 87 THR A CA 1
ATOM 662 C C . THR A 1 87 ? 24.333 -3.620 30.538 1.00 23.69 87 THR A C 1
ATOM 664 O O . THR A 1 87 ? 24.064 -4.564 31.277 1.00 23.69 87 THR A O 1
ATOM 667 N N . VAL A 1 88 ? 23.683 -3.376 29.398 1.00 29.88 88 VAL A N 1
ATOM 668 C CA . VAL A 1 88 ? 23.087 -4.432 28.562 1.00 29.88 88 VAL A CA 1
ATOM 669 C C . VAL A 1 88 ? 23.545 -4.184 27.124 1.00 29.88 88 VAL A C 1
ATOM 671 O O . VAL A 1 88 ? 23.399 -3.088 26.590 1.00 29.88 88 VAL A O 1
ATOM 674 N N . LYS A 1 89 ? 24.185 -5.195 26.526 1.00 24.94 89 LYS A N 1
ATOM 675 C CA . LYS A 1 89 ? 24.752 -5.167 25.173 1.00 24.94 89 LYS A CA 1
ATOM 676 C C . LYS A 1 89 ? 23.732 -5.688 24.161 1.00 24.94 89 LYS A C 1
ATOM 678 O O . LYS A 1 89 ? 23.395 -6.863 24.206 1.00 24.94 89 LYS A O 1
ATOM 683 N N . THR A 1 90 ? 23.338 -4.845 23.212 1.00 28.52 90 THR A N 1
ATOM 684 C CA . THR A 1 90 ? 23.362 -5.068 21.747 1.00 28.52 90 THR A CA 1
ATOM 685 C C . THR A 1 90 ? 23.240 -3.670 21.112 1.00 28.52 90 THR A C 1
ATOM 687 O O . THR A 1 90 ? 22.429 -2.889 21.606 1.00 28.52 90 THR A O 1
ATOM 690 N N . PRO A 1 91 ? 24.031 -3.278 20.094 1.00 29.45 91 PRO A N 1
ATOM 691 C CA . PRO A 1 91 ? 23.901 -1.951 19.502 1.00 29.45 91 PRO A CA 1
ATOM 692 C C . PRO A 1 91 ? 22.641 -1.911 18.629 1.00 29.45 91 PRO A C 1
ATOM 694 O O . PRO A 1 91 ? 22.670 -2.309 17.465 1.00 29.45 91 PRO A O 1
ATOM 697 N N . GLU A 1 92 ? 21.521 -1.439 19.174 1.00 38.88 92 GLU A N 1
ATOM 698 C CA . GLU A 1 92 ? 20.436 -0.938 18.333 1.00 38.88 92 GLU A CA 1
ATOM 699 C C . GLU A 1 92 ? 20.966 0.297 17.600 1.00 38.88 92 GLU A C 1
ATOM 701 O O . GLU A 1 92 ? 21.147 1.365 18.185 1.00 38.88 92 GLU A O 1
ATOM 706 N N . LYS A 1 93 ? 21.243 0.165 16.296 1.00 40.72 93 LYS A N 1
ATOM 707 C CA . LYS A 1 93 ? 21.249 1.339 15.418 1.00 40.72 93 LYS A CA 1
ATOM 708 C C . LYS A 1 93 ? 19.883 1.995 15.597 1.00 40.72 93 LYS A C 1
ATOM 710 O O . LYS A 1 93 ? 18.894 1.357 15.237 1.00 40.72 93 LYS A O 1
ATOM 715 N N . ALA A 1 94 ? 19.851 3.211 16.148 1.00 43.44 94 ALA A N 1
ATOM 716 C CA . ALA A 1 94 ? 18.630 3.975 16.389 1.00 43.44 94 ALA A CA 1
ATOM 717 C C . ALA A 1 94 ? 17.640 3.780 15.229 1.00 43.44 94 ALA A C 1
ATOM 719 O O . ALA A 1 94 ? 18.004 3.916 14.053 1.00 43.44 94 ALA A O 1
ATOM 720 N N . ALA A 1 95 ? 16.425 3.343 15.563 1.00 54.09 95 ALA A N 1
ATOM 721 C CA . ALA A 1 95 ? 15.365 3.187 14.585 1.00 54.09 95 ALA A CA 1
ATOM 722 C C . ALA A 1 95 ? 15.059 4.571 14.007 1.00 54.09 95 ALA A C 1
ATOM 724 O O . ALA A 1 95 ? 14.749 5.499 14.749 1.00 54.09 95 ALA A O 1
ATOM 725 N N . GLU A 1 96 ? 15.181 4.708 12.693 1.00 63.69 96 GLU A N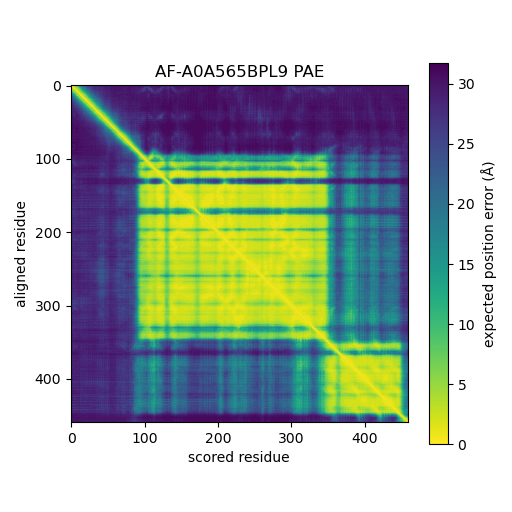 1
ATOM 726 C CA . GLU A 1 96 ? 14.742 5.906 11.991 1.00 63.69 96 GLU A CA 1
ATOM 727 C C . GLU A 1 96 ? 13.210 5.889 11.989 1.00 63.69 96 GLU A C 1
ATOM 729 O O . GLU A 1 96 ? 12.591 4.977 11.427 1.00 63.69 96 GLU A O 1
ATOM 734 N N . VAL A 1 97 ? 12.624 6.828 12.730 1.00 67.25 97 VAL A N 1
ATOM 735 C CA . VAL A 1 97 ? 11.179 7.004 12.891 1.00 67.25 97 VAL A CA 1
ATOM 736 C C . VAL A 1 97 ? 10.835 8.406 12.415 1.00 67.25 97 VAL A C 1
ATOM 738 O O . VAL A 1 97 ? 11.454 9.373 12.858 1.00 67.25 97 VAL A O 1
ATOM 741 N N . VAL A 1 98 ? 9.848 8.507 11.531 1.00 72.94 98 VAL A N 1
ATOM 742 C CA . VAL A 1 98 ? 9.265 9.777 11.096 1.00 72.94 98 VAL A CA 1
ATOM 743 C C . VAL A 1 98 ? 7.829 9.835 11.597 1.00 72.94 98 VAL A C 1
ATOM 745 O O . VAL A 1 98 ? 7.056 8.901 11.386 1.00 72.94 98 VAL A O 1
ATOM 748 N N . GLU A 1 99 ? 7.484 10.929 12.269 1.00 75.19 99 GLU A N 1
ATOM 749 C CA . GLU A 1 99 ? 6.137 11.219 12.758 1.00 75.19 99 GLU A CA 1
ATOM 750 C C . GLU A 1 99 ? 5.733 12.596 12.222 1.00 75.19 99 GLU A C 1
ATOM 752 O O . GLU A 1 99 ? 6.504 13.549 12.346 1.00 75.19 99 GLU A O 1
ATOM 757 N N . ALA A 1 100 ? 4.552 12.705 11.615 1.00 68.12 100 ALA A N 1
ATOM 758 C CA . ALA A 1 100 ? 3.995 13.985 11.186 1.00 68.12 100 ALA A CA 1
ATOM 759 C C . ALA A 1 100 ? 2.487 14.034 11.437 1.00 68.12 100 ALA A C 1
ATOM 761 O O . ALA A 1 100 ? 1.772 13.062 11.205 1.00 68.12 100 ALA A O 1
ATOM 762 N N . GLU A 1 101 ? 2.003 15.183 11.897 1.00 73.56 101 GLU A N 1
ATOM 763 C CA . GLU A 1 101 ? 0.603 15.429 12.241 1.00 73.56 101 GLU A CA 1
ATOM 764 C C . GLU A 1 101 ? 0.210 16.836 11.783 1.00 73.56 101 GLU A C 1
ATOM 766 O O . GLU A 1 101 ? 1.006 17.767 11.910 1.00 73.56 101 GLU A O 1
ATOM 771 N N . LYS A 1 102 ? -1.013 16.999 11.266 1.00 67.31 102 LYS A N 1
ATOM 772 C CA . LYS A 1 102 ? -1.606 18.320 11.006 1.00 67.31 102 LYS A CA 1
ATOM 773 C C . LYS A 1 102 ? -3.018 18.371 11.573 1.00 67.31 102 LYS A C 1
ATOM 775 O O . LYS A 1 102 ? -3.915 17.774 10.982 1.00 67.31 102 LYS A O 1
ATOM 780 N N . ASP A 1 103 ? -3.190 19.083 12.688 1.00 62.22 103 ASP A N 1
ATOM 781 C CA . ASP A 1 103 ? -4.453 19.552 13.289 1.00 62.22 103 ASP A CA 1
ATOM 782 C C . ASP A 1 103 ? -5.679 18.635 13.090 1.00 62.22 103 ASP A C 1
ATOM 784 O O . ASP A 1 103 ? -6.747 19.080 12.672 1.00 62.22 103 ASP A O 1
AT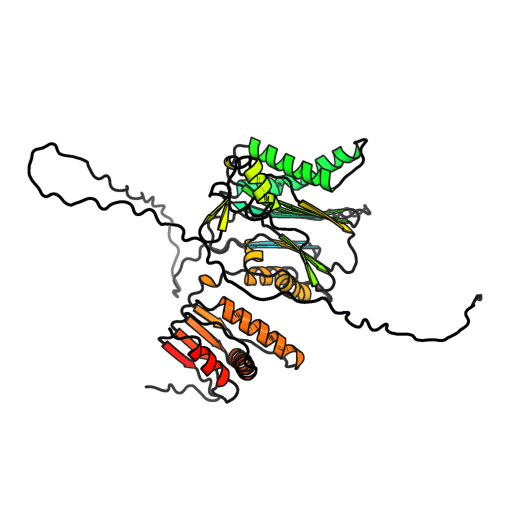OM 788 N N . GLY A 1 104 ? -5.529 17.328 13.338 1.00 63.75 104 GLY A N 1
ATOM 789 C CA . GLY A 1 104 ? -6.612 16.343 13.207 1.00 63.75 104 GLY A CA 1
ATOM 790 C C . GLY A 1 104 ? -7.061 16.001 11.775 1.00 63.75 104 GLY A C 1
ATOM 791 O O . GLY A 1 104 ? -7.961 15.180 11.617 1.00 63.75 104 GLY A O 1
ATOM 792 N N . TYR A 1 105 ? -6.446 16.572 10.732 1.00 72.31 105 TYR A N 1
ATOM 793 C CA . TYR A 1 105 ? -6.755 16.267 9.327 1.00 72.31 105 TYR A CA 1
ATOM 794 C C . TYR A 1 105 ? -6.085 14.985 8.835 1.00 72.31 105 TYR A C 1
ATOM 796 O O . TYR A 1 105 ? -6.694 14.211 8.100 1.00 72.31 105 TYR A O 1
ATOM 804 N N . TYR A 1 106 ? -4.823 14.777 9.206 1.00 80.94 106 TYR A N 1
ATOM 805 C CA . TYR A 1 106 ? -4.077 13.573 8.862 1.00 80.94 106 TYR A CA 1
ATOM 806 C C . TYR A 1 106 ? -2.970 13.303 9.870 1.00 80.94 106 TYR A C 1
ATOM 808 O O . TYR A 1 106 ? -2.531 14.184 10.616 1.00 80.94 106 TYR A O 1
ATOM 816 N N . PHE A 1 107 ? -2.494 12.066 9.834 1.00 83.62 107 PHE A N 1
ATOM 817 C CA . PHE A 1 107 ? -1.357 11.629 10.609 1.00 83.62 107 PHE A CA 1
ATOM 818 C C . PHE A 1 107 ? -0.507 10.641 9.801 1.00 83.62 107 PHE A C 1
ATOM 820 O O . PHE A 1 107 ? -1.043 9.825 9.051 1.00 83.62 107 PHE A O 1
ATOM 827 N N . VAL A 1 108 ? 0.814 10.722 9.957 1.00 83.44 108 VAL A N 1
ATOM 828 C CA . VAL A 1 108 ? 1.792 9.872 9.276 1.00 83.44 108 VAL A CA 1
ATOM 829 C C . VAL A 1 108 ? 2.771 9.286 10.284 1.00 83.44 108 VAL A C 1
ATOM 831 O O . VAL A 1 108 ? 3.353 10.004 11.099 1.00 83.44 108 VAL A O 1
ATOM 834 N N . TYR A 1 109 ? 3.000 7.978 10.176 1.00 84.12 109 TYR A N 1
ATOM 835 C CA . TYR A 1 109 ? 4.048 7.270 10.902 1.00 84.12 109 TYR A CA 1
ATOM 836 C C . TYR A 1 109 ? 4.829 6.367 9.961 1.00 84.12 109 TYR A C 1
ATOM 838 O O . TYR A 1 109 ? 4.257 5.483 9.327 1.00 84.12 109 TYR A O 1
ATOM 846 N N . CYS A 1 110 ? 6.143 6.561 9.920 1.00 82.12 110 CYS A N 1
ATOM 847 C CA . CYS A 1 110 ? 7.056 5.730 9.150 1.00 82.12 110 CYS A CA 1
ATOM 848 C C . CYS A 1 110 ? 8.154 5.205 10.076 1.00 82.12 110 CYS A C 1
ATOM 850 O O . CYS A 1 110 ? 8.743 5.961 10.848 1.00 82.12 110 CYS A O 1
ATOM 852 N N . LYS A 1 111 ? 8.454 3.907 9.998 1.00 80.88 111 LYS A N 1
ATOM 853 C CA . LYS A 1 111 ? 9.497 3.268 10.808 1.00 80.88 111 LYS A CA 1
ATOM 854 C C . LYS A 1 111 ? 10.265 2.271 9.955 1.00 80.88 111 LYS A C 1
ATOM 856 O O . LYS A 1 111 ? 9.685 1.306 9.478 1.00 80.88 111 LYS A O 1
ATOM 861 N N . ARG A 1 112 ? 11.588 2.433 9.874 1.00 78.56 112 ARG A N 1
ATOM 862 C CA . ARG A 1 112 ? 12.491 1.570 9.078 1.00 78.56 112 ARG A CA 1
ATOM 863 C C . ARG A 1 112 ? 12.435 0.076 9.422 1.00 78.56 112 ARG A C 1
ATOM 865 O O . ARG A 1 112 ? 12.840 -0.780 8.638 1.00 78.56 112 ARG A O 1
ATOM 872 N N . GLY A 1 113 ? 12.015 -0.260 10.640 1.00 71.81 113 GLY A N 1
ATOM 873 C CA . GLY A 1 113 ? 12.093 -1.626 11.150 1.00 71.81 113 GLY A CA 1
ATOM 874 C C . GLY A 1 113 ? 13.540 -2.143 11.157 1.00 71.81 113 GLY A C 1
ATOM 875 O O . GLY A 1 113 ? 14.477 -1.404 11.467 1.00 71.81 113 GLY A O 1
ATOM 876 N N . ARG A 1 114 ? 13.731 -3.426 10.825 1.00 66.81 114 ARG A N 1
ATOM 877 C CA . ARG A 1 114 ? 15.052 -4.093 10.791 1.00 66.81 114 ARG A CA 1
ATOM 878 C C . ARG A 1 114 ? 15.682 -4.152 9.386 1.00 66.81 114 ARG A C 1
ATOM 880 O O . ARG A 1 114 ? 16.613 -4.929 9.179 1.00 66.81 114 ARG A O 1
ATOM 887 N N . ARG A 1 115 ? 15.165 -3.381 8.421 1.00 71.25 115 ARG A N 1
ATOM 888 C CA . ARG A 1 115 ? 15.671 -3.315 7.037 1.00 71.25 115 ARG A CA 1
ATOM 889 C C . ARG A 1 115 ? 16.954 -2.473 6.945 1.00 71.25 115 ARG A C 1
ATOM 891 O O . ARG A 1 115 ? 17.465 -2.004 7.963 1.00 71.25 115 ARG A O 1
ATOM 898 N N . GLY A 1 116 ? 17.497 -2.366 5.727 1.00 73.44 116 GLY A N 1
ATOM 899 C CA . GLY A 1 116 ? 18.661 -1.541 5.387 1.00 73.44 116 GLY A CA 1
ATOM 900 C C . GLY A 1 116 ? 18.365 -0.039 5.542 1.00 73.44 116 GLY A C 1
ATOM 901 O O . GLY A 1 116 ? 17.944 0.367 6.620 1.00 73.44 116 GLY A O 1
ATOM 902 N N . PRO A 1 117 ? 18.622 0.822 4.545 1.00 84.44 117 PRO A N 1
ATOM 903 C CA . PRO A 1 117 ? 18.149 2.208 4.601 1.00 84.44 117 PRO A CA 1
ATOM 904 C C . PRO A 1 117 ? 16.608 2.273 4.604 1.00 84.44 117 PRO A C 1
ATOM 906 O O . PRO A 1 117 ? 15.952 1.324 4.183 1.00 84.44 117 PRO A O 1
ATOM 909 N N . MET A 1 118 ? 16.035 3.374 5.103 1.00 86.56 118 MET A N 1
ATOM 910 C CA . MET A 1 118 ? 14.599 3.645 4.981 1.00 86.56 118 MET A CA 1
ATOM 911 C C . MET A 1 118 ? 14.286 4.047 3.535 1.00 86.56 118 MET A C 1
ATOM 913 O O . MET A 1 118 ? 14.676 5.135 3.100 1.00 86.56 118 MET A O 1
ATOM 917 N N . GLU A 1 119 ? 13.640 3.156 2.782 1.00 92.81 119 GLU A N 1
ATOM 918 C CA . GLU A 1 119 ? 13.333 3.373 1.362 1.00 92.81 119 GLU A CA 1
ATOM 919 C C . GLU A 1 119 ? 11.944 3.990 1.150 1.00 92.81 119 GLU A C 1
ATOM 921 O O . GLU A 1 119 ? 11.777 4.731 0.181 1.00 92.81 119 GLU A O 1
ATOM 926 N N . ASP A 1 120 ? 11.008 3.817 2.093 1.00 93.38 120 ASP A N 1
ATOM 927 C CA . ASP A 1 120 ? 9.688 4.442 2.018 1.00 93.38 120 ASP A CA 1
ATOM 928 C C . ASP A 1 120 ? 9.768 5.971 2.143 1.00 93.38 120 ASP A C 1
ATOM 930 O O . ASP A 1 120 ? 10.601 6.549 2.860 1.00 93.38 120 ASP A O 1
ATOM 934 N N . ARG A 1 121 ? 8.834 6.640 1.474 1.00 93.94 121 ARG A N 1
ATOM 935 C CA . ARG A 1 121 ? 8.555 8.073 1.571 1.00 93.94 121 ARG A CA 1
ATOM 936 C C . ARG A 1 121 ? 7.050 8.294 1.648 1.00 93.94 121 ARG A C 1
ATOM 938 O O . ARG A 1 121 ? 6.246 7.416 1.343 1.00 93.94 121 ARG A O 1
ATOM 945 N N . TYR A 1 122 ? 6.663 9.500 2.034 1.00 95.38 122 TYR A N 1
ATOM 946 C CA . TYR A 1 122 ? 5.273 9.928 2.011 1.00 95.38 122 TYR A CA 1
ATOM 947 C C . TYR A 1 122 ? 5.174 11.372 1.535 1.00 95.38 122 TYR A C 1
ATOM 949 O O . TYR A 1 122 ? 6.149 12.124 1.564 1.00 95.38 122 TYR A O 1
ATOM 957 N N . PHE A 1 123 ? 3.967 11.757 1.145 1.00 92.94 123 PHE A N 1
ATOM 958 C CA . PHE A 1 123 ? 3.580 13.144 0.952 1.00 92.94 123 PHE A CA 1
ATOM 959 C C . PHE A 1 123 ? 2.207 13.354 1.584 1.00 92.94 123 PHE A C 1
ATOM 961 O O . PHE A 1 123 ? 1.327 12.504 1.453 1.00 92.94 123 PHE A O 1
ATOM 968 N N . ALA A 1 124 ? 2.011 14.471 2.275 1.00 90.25 124 ALA A N 1
ATOM 969 C CA . ALA A 1 124 ? 0.723 14.820 2.855 1.00 90.25 124 ALA A CA 1
ATOM 970 C C . ALA A 1 124 ? 0.564 16.337 2.885 1.00 90.25 124 ALA A C 1
ATOM 972 O O . ALA A 1 124 ? 1.338 17.032 3.540 1.00 90.25 124 ALA A O 1
ATOM 973 N N . GLU A 1 125 ? -0.453 16.842 2.195 1.00 87.88 125 GLU A N 1
ATOM 974 C CA . GLU A 1 125 ? -0.780 18.261 2.187 1.00 87.88 125 GLU A CA 1
ATOM 975 C C . GLU A 1 125 ? -2.290 18.475 2.156 1.00 87.88 125 GLU A C 1
ATOM 977 O O . GLU A 1 125 ? -3.034 17.778 1.468 1.00 87.88 125 GLU A O 1
ATOM 982 N N . VAL A 1 126 ? -2.732 19.480 2.906 1.00 87.12 126 VAL A N 1
ATOM 983 C CA . VAL A 1 126 ? -4.110 19.970 2.916 1.00 87.12 126 VAL A CA 1
ATOM 984 C C . VAL A 1 126 ? -4.042 21.452 2.597 1.00 87.12 126 VAL A C 1
ATOM 986 O O . VAL A 1 126 ? -3.473 22.207 3.393 1.00 87.12 126 VAL A O 1
ATOM 989 N N . GLU A 1 127 ? -4.609 21.846 1.460 1.00 82.75 127 GLU A N 1
ATOM 990 C CA . GLU A 1 127 ? -4.759 2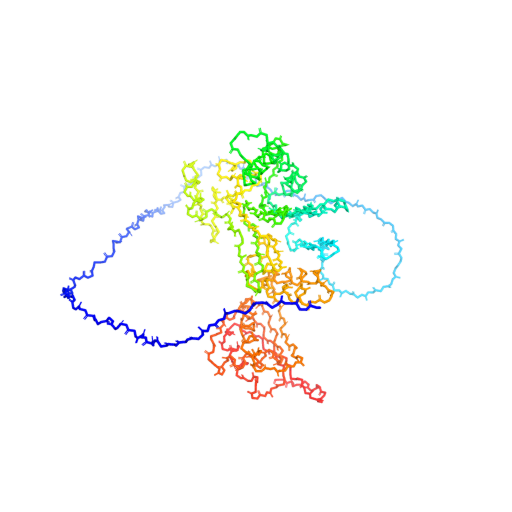3.242 1.058 1.00 82.75 127 GLU A CA 1
ATOM 991 C C . GLU A 1 127 ? -5.808 23.902 1.961 1.00 82.75 127 GLU A C 1
ATOM 993 O O . GLU A 1 127 ? -6.989 23.537 1.959 1.00 82.75 127 GLU A O 1
ATOM 998 N N . SER A 1 128 ? -5.352 24.857 2.766 1.00 63.31 128 SER A N 1
ATOM 999 C CA . SER A 1 128 ? -6.183 25.699 3.619 1.00 63.31 128 SER A CA 1
ATOM 1000 C C . SER A 1 128 ? -6.267 27.092 3.003 1.00 63.31 128 SER A C 1
ATOM 1002 O O . SER A 1 128 ? -5.540 27.989 3.416 1.00 63.31 128 SER A O 1
ATOM 1004 N N . ASP A 1 129 ? -7.124 27.268 1.998 1.00 56.19 129 ASP A N 1
ATOM 1005 C CA . ASP A 1 129 ? -7.505 28.614 1.569 1.00 56.19 129 ASP A CA 1
ATOM 1006 C C . ASP A 1 129 ? -8.651 29.089 2.466 1.00 56.19 129 ASP A C 1
ATOM 1008 O O . ASP A 1 129 ? -9.789 28.636 2.320 1.00 56.19 129 ASP A O 1
ATOM 1012 N N . ASP A 1 130 ? -8.354 30.008 3.388 1.00 54.25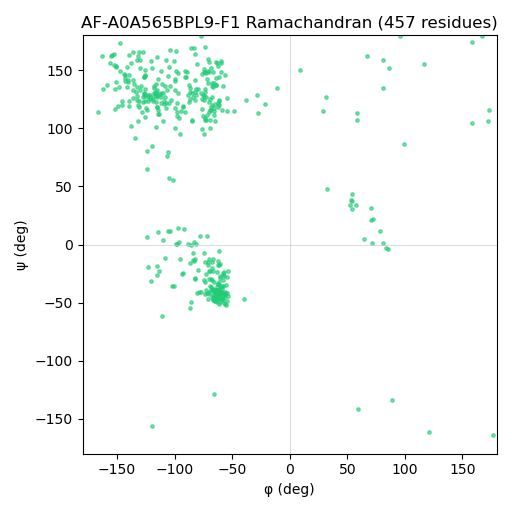 130 ASP A N 1
ATOM 1013 C CA . ASP A 1 130 ? -9.330 30.634 4.298 1.00 54.25 130 ASP A CA 1
ATOM 1014 C C . ASP A 1 130 ? -10.430 31.440 3.565 1.00 54.25 130 ASP A C 1
ATOM 1016 O O . ASP A 1 130 ? -11.401 31.867 4.187 1.00 54.25 130 ASP A O 1
ATOM 1020 N N . GLU A 1 131 ? -10.347 31.599 2.237 1.00 50.22 131 GLU A N 1
ATOM 1021 C CA . GLU A 1 131 ? -11.322 32.354 1.432 1.00 50.22 131 GLU A CA 1
ATOM 1022 C C . GLU A 1 131 ? -11.969 31.560 0.272 1.00 50.22 131 GLU A C 1
ATOM 1024 O O . GLU A 1 131 ? -12.747 32.116 -0.506 1.00 50.22 131 GLU A O 1
ATOM 1029 N N . GLY A 1 132 ? -11.718 30.247 0.147 1.00 51.66 132 GLY A N 1
ATOM 1030 C CA . GLY A 1 132 ? -12.238 29.425 -0.958 1.00 51.66 132 GLY A CA 1
ATOM 1031 C C . GLY A 1 132 ? -13.179 28.284 -0.525 1.00 51.66 132 GLY A C 1
ATOM 1032 O O . GLY A 1 132 ? -12.837 27.512 0.366 1.00 51.66 132 GLY A O 1
ATOM 1033 N N . PRO A 1 133 ? -14.325 28.037 -1.200 1.00 52.22 133 PRO A N 1
ATOM 1034 C CA . PRO A 1 133 ? -15.229 26.920 -0.877 1.00 52.22 133 PRO A CA 1
ATOM 1035 C C . PRO A 1 133 ? -14.687 25.525 -1.264 1.00 52.22 133 PRO A C 1
ATOM 1037 O O . PRO A 1 133 ? -15.424 24.539 -1.211 1.00 52.22 133 PRO A O 1
ATOM 1040 N N . ARG A 1 134 ? -13.425 25.410 -1.705 1.00 57.38 134 ARG A N 1
ATOM 1041 C CA . ARG A 1 134 ? -12.857 24.194 -2.309 1.00 57.38 134 ARG A CA 1
ATOM 1042 C C . ARG A 1 134 ? -11.601 23.736 -1.573 1.00 57.38 134 ARG A C 1
ATOM 1044 O O . ARG A 1 134 ? -10.494 23.954 -2.047 1.00 57.38 134 ARG A O 1
ATOM 1051 N N . LYS A 1 135 ? -11.783 23.042 -0.447 1.00 72.12 135 LYS A N 1
ATOM 1052 C CA . LYS A 1 135 ? -10.688 22.335 0.234 1.00 72.12 135 LYS A CA 1
ATOM 1053 C C . LYS A 1 135 ? -10.121 21.258 -0.698 1.00 72.12 135 LYS A C 1
ATOM 1055 O O . LYS A 1 135 ? -10.884 20.405 -1.167 1.00 72.12 135 LYS A O 1
ATOM 1060 N N . LYS A 1 136 ? -8.813 21.294 -0.961 1.00 87.69 136 LYS A N 1
ATOM 1061 C CA . LYS A 1 136 ? -8.092 20.193 -1.611 1.00 87.69 136 LYS A CA 1
ATOM 1062 C C . LYS A 1 136 ? -7.128 19.546 -0.633 1.00 87.69 136 LYS A C 1
ATOM 1064 O O . LYS A 1 136 ? -6.592 20.208 0.251 1.00 87.69 136 LYS A O 1
ATOM 1069 N N . ALA A 1 137 ? -6.901 18.256 -0.803 1.00 91.25 137 ALA A N 1
ATOM 1070 C CA . ALA A 1 137 ? -5.844 17.558 -0.092 1.00 91.25 137 ALA A CA 1
ATOM 1071 C C . ALA A 1 137 ? -5.222 16.500 -0.994 1.00 91.25 137 ALA A C 1
ATOM 1073 O O . ALA A 1 137 ? -5.916 15.903 -1.819 1.00 91.25 137 ALA A O 1
ATOM 1074 N N . PHE A 1 138 ? -3.928 16.270 -0.819 1.00 94.31 138 PHE A N 1
ATOM 1075 C CA . PHE A 1 138 ? -3.196 15.228 -1.518 1.00 94.31 138 PHE A CA 1
ATOM 1076 C C . PHE A 1 138 ? -2.356 14.439 -0.521 1.00 94.31 138 PHE A C 1
ATOM 1078 O O . PHE A 1 138 ? -1.572 15.005 0.242 1.00 94.31 138 PHE A O 1
ATOM 1085 N N . PHE A 1 139 ? -2.516 13.122 -0.553 1.00 96.06 139 PHE A N 1
ATOM 1086 C CA . PHE A 1 139 ? -1.779 12.180 0.278 1.00 96.06 139 PHE A CA 1
ATOM 1087 C C . PHE A 1 139 ? -1.135 11.120 -0.605 1.00 96.06 139 PHE A C 1
ATOM 1089 O O . PHE A 1 139 ? -1.730 10.697 -1.596 1.00 96.06 139 PHE A O 1
ATOM 1096 N N . GLY A 1 140 ? 0.056 10.664 -0.237 1.00 96.94 140 GLY A N 1
ATOM 1097 C CA . GLY A 1 140 ? 0.770 9.612 -0.945 1.00 96.94 140 GLY A CA 1
ATOM 1098 C C . GLY A 1 140 ? 1.671 8.805 -0.021 1.00 96.94 140 GLY A C 1
ATOM 1099 O O . GLY A 1 140 ? 2.332 9.373 0.848 1.00 96.94 140 GLY A O 1
ATOM 1100 N N . VAL A 1 141 ? 1.705 7.491 -0.234 1.00 97.94 141 VAL A N 1
ATOM 1101 C CA . VAL A 1 141 ? 2.695 6.573 0.341 1.00 97.94 141 VAL A CA 1
ATOM 1102 C C . VAL A 1 141 ? 3.469 5.939 -0.805 1.00 97.94 141 VAL A C 1
ATOM 1104 O O . VAL A 1 141 ? 2.876 5.444 -1.770 1.00 97.94 141 VAL A O 1
ATOM 1107 N N . PHE A 1 142 ? 4.792 5.982 -0.685 1.00 98.19 142 PHE A N 1
ATOM 1108 C CA . PHE A 1 142 ? 5.733 5.568 -1.711 1.00 98.19 142 PHE A CA 1
ATOM 1109 C C . PHE A 1 142 ? 6.680 4.537 -1.113 1.00 98.19 142 PHE A C 1
ATOM 1111 O O . PHE A 1 142 ? 7.492 4.888 -0.263 1.00 98.19 142 PHE A O 1
ATOM 1118 N N . ASP A 1 143 ? 6.561 3.285 -1.530 1.00 97.69 143 ASP A N 1
ATOM 1119 C CA . ASP A 1 143 ? 7.394 2.188 -1.039 1.00 97.69 143 ASP A CA 1
ATOM 1120 C C . ASP A 1 143 ? 8.529 1.951 -2.032 1.00 97.69 143 ASP A C 1
ATOM 1122 O O . ASP A 1 143 ? 8.281 1.601 -3.185 1.00 97.69 143 ASP A O 1
ATOM 1126 N N . GLY A 1 144 ? 9.753 2.275 -1.622 1.00 97.50 144 GLY A N 1
ATOM 1127 C CA . GLY A 1 144 ? 10.923 2.247 -2.490 1.00 97.50 144 GLY A CA 1
ATOM 1128 C C . GLY A 1 144 ? 11.622 0.894 -2.473 1.00 97.50 144 GLY A C 1
ATOM 1129 O O . GLY A 1 144 ? 11.776 0.276 -1.425 1.00 97.50 144 GLY A O 1
ATOM 1130 N N . HIS A 1 145 ? 12.152 0.481 -3.623 1.00 94.94 145 HIS A N 1
ATOM 1131 C CA . HIS A 1 145 ? 12.999 -0.703 -3.735 1.00 94.94 145 HIS A CA 1
ATOM 1132 C C . HIS A 1 145 ? 14.226 -0.456 -4.611 1.00 94.94 145 HIS A C 1
ATOM 1134 O O . HIS A 1 145 ? 14.184 0.189 -5.662 1.00 94.94 145 HIS A O 1
ATOM 1140 N N . GLY A 1 146 ? 15.358 -1.032 -4.201 1.00 93.75 146 GLY A N 1
ATOM 1141 C CA . GLY A 1 146 ? 16.623 -0.865 -4.921 1.00 93.75 146 GLY A CA 1
ATOM 1142 C C . GLY A 1 146 ? 17.203 0.549 -4.790 1.00 93.75 146 GLY A C 1
ATOM 1143 O O . GLY A 1 146 ? 17.880 1.016 -5.711 1.00 93.75 146 GLY A O 1
ATOM 1144 N N . GLY A 1 147 ? 16.949 1.203 -3.653 1.00 93.69 147 GLY A N 1
ATOM 1145 C CA . GLY A 1 147 ? 17.265 2.595 -3.346 1.00 93.69 147 GLY A CA 1
ATOM 1146 C C . GLY A 1 147 ? 16.009 3.439 -3.099 1.00 93.69 147 GLY A C 1
ATOM 1147 O O . GLY A 1 147 ? 14.939 3.159 -3.628 1.00 93.69 147 GLY A O 1
ATOM 1148 N N . SER A 1 148 ? 16.152 4.533 -2.347 1.00 94.62 148 SER A N 1
ATOM 1149 C CA . SER A 1 148 ? 15.041 5.442 -2.022 1.00 94.62 148 SER A CA 1
ATOM 1150 C C . SER A 1 148 ? 14.752 6.504 -3.092 1.00 94.62 148 SER A C 1
ATOM 1152 O O . SER A 1 148 ? 13.779 7.240 -2.967 1.00 94.62 148 SER A O 1
ATOM 1154 N N . ASN A 1 149 ? 15.589 6.618 -4.132 1.00 97.12 149 ASN A N 1
ATOM 1155 C CA . ASN A 1 149 ? 15.525 7.726 -5.094 1.00 97.12 149 ASN A CA 1
ATOM 1156 C C . ASN A 1 149 ? 14.179 7.801 -5.827 1.00 97.12 149 ASN A C 1
ATOM 1158 O O . ASN A 1 149 ? 13.658 8.892 -6.018 1.00 97.12 149 ASN A O 1
ATOM 1162 N N . ALA A 1 150 ? 13.613 6.660 -6.233 1.00 98.12 150 ALA A N 1
ATOM 1163 C CA . ALA A 1 150 ? 12.327 6.628 -6.932 1.00 98.12 150 ALA A CA 1
ATOM 1164 C C . ALA A 1 150 ? 11.173 7.076 -6.022 1.00 98.12 150 ALA A C 1
ATOM 1166 O O . ALA A 1 150 ? 10.345 7.885 -6.437 1.00 98.12 150 ALA A O 1
ATOM 1167 N N . ALA A 1 151 ? 11.151 6.601 -4.772 1.00 97.88 151 ALA A N 1
ATOM 1168 C CA . ALA A 1 151 ? 10.139 6.982 -3.789 1.00 97.88 151 ALA A CA 1
ATOM 1169 C C . ALA A 1 151 ? 10.245 8.469 -3.418 1.00 97.88 151 ALA A C 1
ATOM 1171 O O . ALA A 1 151 ? 9.235 9.161 -3.320 1.00 97.88 151 ALA A O 1
ATOM 1172 N N . GLU A 1 152 ? 11.467 8.984 -3.265 1.00 97.06 152 GLU A N 1
ATOM 1173 C CA . GLU A 1 152 ? 11.731 10.398 -2.985 1.00 97.06 152 GLU A CA 1
ATOM 1174 C C . GLU A 1 152 ? 11.329 11.296 -4.155 1.00 97.06 152 GLU A C 1
ATOM 1176 O O . GLU A 1 152 ? 10.621 12.285 -3.960 1.00 97.06 152 GLU A O 1
ATOM 1181 N N . PHE A 1 153 ? 11.684 10.906 -5.380 1.00 98.31 153 PHE A N 1
ATOM 1182 C CA . PHE A 1 153 ? 11.277 11.624 -6.580 1.00 98.31 153 PHE A CA 1
ATOM 1183 C C . PHE A 1 153 ? 9.751 11.634 -6.743 1.00 98.31 153 PHE A C 1
ATOM 1185 O O . PHE A 1 153 ? 9.170 12.687 -7.010 1.00 98.31 153 PHE A O 1
ATOM 1192 N N . ALA A 1 154 ? 9.086 10.491 -6.551 1.00 98.38 154 ALA A N 1
ATOM 1193 C CA . ALA A 1 154 ? 7.631 10.401 -6.627 1.00 98.38 154 ALA A CA 1
ATOM 1194 C C . ALA A 1 154 ? 6.956 11.284 -5.563 1.00 98.38 154 ALA A C 1
ATOM 1196 O O . ALA A 1 154 ? 6.052 12.050 -5.900 1.00 98.38 154 ALA A O 1
ATOM 1197 N N . ALA A 1 155 ? 7.444 11.259 -4.318 1.00 96.81 155 ALA A N 1
ATOM 1198 C CA . ALA A 1 155 ? 6.925 12.095 -3.237 1.00 96.81 155 ALA A CA 1
ATOM 1199 C C . ALA A 1 155 ? 7.033 13.599 -3.535 1.00 96.81 155 ALA A C 1
ATOM 1201 O O . ALA A 1 155 ? 6.122 14.350 -3.199 1.00 96.81 155 ALA A O 1
ATOM 1202 N N . MET A 1 156 ? 8.109 14.042 -4.193 1.00 96.69 156 MET A N 1
ATOM 1203 C CA . MET A 1 156 ? 8.324 15.460 -4.511 1.00 96.69 156 MET A CA 1
ATOM 1204 C C . MET A 1 156 ? 7.580 15.942 -5.765 1.00 96.69 156 MET A C 1
ATOM 1206 O O . MET A 1 156 ? 7.233 17.120 -5.850 1.00 96.69 156 MET A O 1
ATOM 1210 N N . ASN A 1 157 ? 7.346 15.066 -6.749 1.00 98.12 157 ASN A N 1
ATOM 1211 C CA . ASN A 1 157 ? 6.930 15.491 -8.092 1.00 98.12 157 ASN A CA 1
ATOM 1212 C C . ASN A 1 157 ? 5.523 15.036 -8.497 1.00 98.12 157 ASN A C 1
ATOM 1214 O O . ASN A 1 157 ? 4.885 15.705 -9.314 1.00 98.12 157 ASN A O 1
ATOM 1218 N N . LEU A 1 158 ? 5.013 13.930 -7.942 1.00 98.31 158 LEU A N 1
ATOM 1219 C CA . LEU A 1 158 ? 3.794 13.298 -8.455 1.00 98.31 158 LEU A CA 1
ATOM 1220 C C . LEU A 1 158 ? 2.563 14.205 -8.358 1.00 98.31 158 LEU A C 1
ATOM 1222 O O . LEU A 1 158 ? 1.828 14.336 -9.336 1.00 98.31 158 LEU A O 1
ATOM 1226 N N . ARG A 1 159 ? 2.362 14.881 -7.219 1.00 96.69 159 ARG A N 1
ATOM 1227 C CA . ARG A 1 159 ? 1.254 15.835 -7.047 1.00 96.69 159 ARG A CA 1
ATOM 1228 C C . ARG A 1 159 ? 1.284 16.920 -8.121 1.00 96.69 159 ARG A C 1
ATOM 1230 O O . ARG A 1 159 ? 0.280 17.138 -8.790 1.00 96.69 159 ARG A O 1
ATOM 1237 N N . ASN A 1 160 ? 2.434 17.566 -8.301 1.00 96.62 160 ASN A N 1
ATOM 1238 C CA . ASN A 1 160 ? 2.585 18.685 -9.232 1.00 96.62 160 ASN A CA 1
ATOM 1239 C C . ASN A 1 160 ? 2.317 18.248 -10.678 1.00 96.62 160 ASN A C 1
ATOM 1241 O O . ASN A 1 160 ? 1.658 18.960 -11.432 1.00 96.62 160 ASN A O 1
ATOM 1245 N N . ASN A 1 161 ? 2.770 17.049 -11.055 1.00 98.12 161 ASN A N 1
ATOM 1246 C CA . ASN A 1 161 ? 2.502 16.483 -12.375 1.00 98.12 161 ASN A CA 1
ATOM 1247 C C . ASN A 1 161 ? 1.014 16.161 -12.582 1.00 98.12 161 ASN A C 1
ATOM 1249 O O . ASN A 1 161 ? 0.482 16.427 -13.660 1.00 98.12 161 ASN A O 1
ATOM 1253 N N . ILE A 1 162 ? 0.322 15.653 -11.555 1.00 96.50 162 ILE A N 1
ATOM 1254 C CA . ILE A 1 162 ? -1.136 15.458 -11.591 1.00 96.50 162 ILE A CA 1
ATOM 1255 C C . ILE A 1 162 ? -1.847 16.811 -11.726 1.00 96.50 162 ILE A C 1
ATOM 1257 O O . ILE A 1 162 ? -2.716 16.962 -12.578 1.00 96.50 162 ILE A O 1
ATOM 1261 N N . GLU A 1 163 ? -1.474 17.821 -10.941 1.00 93.44 163 GLU A N 1
ATOM 1262 C CA . GLU A 1 163 ? -2.083 19.156 -11.003 1.00 93.44 163 GLU A CA 1
ATOM 1263 C C . GLU A 1 163 ? -1.868 19.846 -12.356 1.00 93.44 163 GLU A C 1
ATOM 1265 O O . GLU A 1 163 ? -2.795 20.454 -12.900 1.00 93.44 163 GLU A O 1
ATOM 1270 N N . ALA A 1 164 ? -0.682 19.702 -12.948 1.00 94.00 164 ALA A N 1
ATOM 1271 C CA . ALA A 1 164 ? -0.398 20.197 -14.289 1.00 94.00 164 ALA A CA 1
ATOM 1272 C C . ALA A 1 164 ? -1.259 19.487 -15.351 1.00 94.00 164 ALA A C 1
ATOM 1274 O O . ALA A 1 164 ? -1.863 20.151 -16.199 1.00 94.00 164 ALA A O 1
ATOM 1275 N N . ALA A 1 165 ? -1.382 18.156 -15.278 1.00 93.69 165 ALA A N 1
ATOM 1276 C CA . ALA A 1 165 ? -2.243 17.384 -16.176 1.00 93.69 165 ALA A CA 1
ATOM 1277 C C . ALA A 1 165 ? -3.722 17.784 -16.030 1.00 93.69 165 ALA A C 1
ATOM 1279 O O . ALA A 1 165 ? -4.430 17.962 -17.020 1.00 93.69 165 ALA A O 1
ATOM 1280 N N . MET A 1 166 ? -4.173 18.026 -14.800 1.00 89.94 166 MET A N 1
ATOM 1281 C CA . MET A 1 166 ? -5.524 18.495 -14.481 1.00 89.94 166 MET A CA 1
ATOM 1282 C C . MET A 1 166 ? -5.831 19.872 -15.072 1.00 89.94 166 MET A C 1
ATOM 1284 O O . MET A 1 166 ? -6.942 20.110 -15.551 1.00 89.94 166 MET A O 1
ATOM 1288 N N . ALA A 1 167 ? -4.865 20.793 -15.032 1.00 87.50 167 ALA A N 1
ATOM 1289 C CA . ALA A 1 167 ? -4.990 22.104 -15.659 1.00 87.50 167 ALA A CA 1
ATOM 1290 C C . ALA A 1 167 ? -5.061 21.991 -17.194 1.00 87.50 167 ALA A C 1
ATOM 1292 O O . ALA A 1 167 ? -5.869 22.679 -17.821 1.00 87.50 167 ALA A O 1
ATOM 1293 N N . GLY A 1 168 ? -4.280 21.080 -17.785 1.00 82.88 168 GLY A N 1
ATOM 1294 C CA . GLY A 1 168 ? -4.309 20.782 -19.219 1.00 82.88 168 GLY A CA 1
ATOM 1295 C C . GLY A 1 168 ? -5.631 20.162 -19.690 1.00 82.88 168 GLY A C 1
ATOM 1296 O O . GLY A 1 168 ? -6.197 20.609 -20.686 1.00 82.88 168 GLY A O 1
ATOM 1297 N N . GLU A 1 169 ? -6.172 19.187 -18.952 1.00 77.75 169 GLU A N 1
ATOM 1298 C CA . GLU A 1 169 ? -7.431 18.489 -19.273 1.00 77.75 169 GLU A CA 1
ATOM 1299 C C . GLU A 1 169 ? -8.638 19.425 -19.368 1.00 77.75 169 GLU A C 1
ATOM 1301 O O . GLU A 1 169 ? -9.502 19.242 -20.222 1.00 77.75 169 GLU A O 1
ATOM 1306 N N . ARG A 1 170 ? -8.689 20.475 -18.538 1.00 69.88 170 ARG A N 1
ATOM 1307 C CA . ARG A 1 170 ? -9.771 21.477 -18.577 1.00 69.88 170 ARG A CA 1
ATOM 1308 C C . ARG A 1 170 ? -9.846 22.252 -19.894 1.00 69.88 170 ARG A C 1
ATOM 1310 O O . ARG A 1 170 ? -10.847 22.917 -20.136 1.00 69.88 170 ARG A O 1
ATOM 1317 N N . SER A 1 171 ? -8.804 22.169 -20.718 1.00 69.06 171 SER A N 1
ATOM 1318 C CA . SER A 1 171 ? -8.711 22.842 -22.016 1.00 69.06 171 SER A CA 1
ATOM 1319 C C . SER A 1 171 ? -9.046 21.925 -23.200 1.00 69.06 171 SER A C 1
ATOM 1321 O O . SER A 1 171 ? -8.950 22.365 -24.343 1.00 69.06 171 SER A O 1
ATOM 1323 N N . ARG A 1 172 ? -9.397 20.651 -22.964 1.00 72.50 172 ARG A N 1
ATOM 1324 C CA . ARG A 1 172 ? -9.641 19.661 -24.027 1.00 72.50 172 ARG A CA 1
ATOM 1325 C C . ARG A 1 172 ? -11.105 19.618 -24.462 1.00 72.50 172 ARG A C 1
ATOM 1327 O O . ARG A 1 172 ? -12.009 19.696 -23.634 1.00 72.50 172 ARG A O 1
ATOM 1334 N N . GLU A 1 173 ? -11.322 19.403 -25.759 1.00 68.75 173 GLU A N 1
ATOM 1335 C CA . GLU A 1 173 ? -12.658 19.291 -26.368 1.00 68.75 173 GLU A CA 1
ATOM 1336 C C . GLU A 1 173 ? -13.421 18.028 -25.919 1.00 68.75 173 GLU A C 1
ATOM 1338 O O . GLU A 1 173 ? -14.638 18.074 -25.763 1.00 68.75 173 GLU A O 1
ATOM 1343 N N . ASP A 1 174 ? -12.711 16.932 -25.616 1.00 69.75 174 ASP A N 1
ATOM 1344 C CA . ASP A 1 174 ? -13.291 15.623 -25.250 1.00 69.75 174 ASP A CA 1
ATOM 1345 C C . ASP A 1 174 ? -13.808 15.529 -23.797 1.00 69.75 174 ASP A C 1
ATOM 1347 O O . ASP A 1 174 ? -14.167 14.447 -23.323 1.00 69.75 174 ASP A O 1
ATOM 1351 N N . GLY A 1 175 ? -13.827 16.644 -23.064 1.00 71.56 175 GLY A N 1
ATOM 1352 C CA . GLY A 1 175 ? -14.259 16.703 -21.670 1.00 71.56 175 GLY A CA 1
ATOM 1353 C C . GLY A 1 175 ? -13.192 16.275 -20.653 1.00 71.56 175 GLY A C 1
ATOM 1354 O O . GLY A 1 175 ? -12.227 15.568 -20.955 1.00 71.56 175 GLY A O 1
ATOM 1355 N N . TYR A 1 176 ? -13.389 16.736 -19.417 1.00 79.44 176 TYR A N 1
ATOM 1356 C CA . TYR A 1 176 ? -12.477 16.554 -18.287 1.00 79.44 176 TYR A CA 1
ATOM 1357 C C . TYR A 1 176 ? -12.651 15.179 -17.621 1.00 79.44 176 TYR A C 1
ATOM 1359 O O . TYR A 1 176 ? -13.760 14.823 -17.223 1.00 79.44 176 TYR A O 1
ATOM 1367 N N . SER A 1 177 ? -11.548 14.442 -17.436 1.00 88.06 177 SER A N 1
ATOM 1368 C CA . SER A 1 177 ? -11.500 13.217 -16.620 1.00 88.06 177 SER A CA 1
ATOM 1369 C C . SER A 1 177 ? -10.377 13.294 -15.587 1.00 88.06 177 SER A C 1
ATOM 1371 O O . SER A 1 177 ? -9.201 13.429 -15.929 1.00 88.06 177 SER A O 1
ATOM 1373 N N . ILE A 1 178 ? -10.753 13.154 -14.313 1.00 90.44 178 ILE A N 1
ATOM 1374 C CA . ILE A 1 178 ? -9.822 13.105 -13.180 1.00 90.44 178 ILE A CA 1
ATOM 1375 C C . ILE A 1 178 ? -8.895 11.888 -13.276 1.00 90.44 178 ILE A C 1
ATOM 1377 O O . ILE A 1 178 ? -7.693 12.006 -13.058 1.00 90.44 178 ILE A O 1
ATOM 1381 N N . GLU A 1 179 ? -9.424 10.736 -13.687 1.00 93.75 179 GLU A N 1
ATOM 1382 C CA . GLU A 1 179 ? -8.671 9.492 -13.858 1.00 93.75 179 GLU A CA 1
ATOM 1383 C C . GLU A 1 179 ? -7.615 9.629 -14.958 1.00 93.75 179 GLU A C 1
ATOM 1385 O O . GLU A 1 179 ? -6.496 9.138 -14.813 1.00 93.75 179 GLU A O 1
ATOM 1390 N N . ARG A 1 180 ? -7.949 10.321 -16.057 1.00 93.50 180 ARG A N 1
ATOM 1391 C CA . ARG A 1 180 ? -6.999 10.595 -17.141 1.00 93.50 180 ARG A CA 1
ATOM 1392 C C . ARG A 1 180 ? -5.875 11.507 -16.670 1.00 93.50 180 ARG A C 1
ATOM 1394 O O . ARG A 1 180 ? -4.717 11.161 -16.866 1.00 93.50 180 ARG A O 1
ATOM 1401 N N . ALA A 1 181 ? -6.209 12.603 -15.996 1.00 94.94 181 ALA A N 1
ATOM 1402 C CA . ALA A 1 181 ? -5.207 13.522 -15.474 1.00 94.94 181 ALA A CA 1
ATOM 1403 C C . ALA A 1 181 ? -4.272 12.854 -14.451 1.00 94.94 181 ALA A C 1
ATOM 1405 O O . ALA A 1 181 ? -3.064 13.081 -14.474 1.00 94.94 181 ALA A O 1
ATOM 1406 N N . ILE A 1 182 ? -4.812 11.990 -13.582 1.00 97.38 182 ILE A N 1
ATOM 1407 C CA . ILE A 1 182 ? -4.002 11.224 -12.631 1.00 97.38 182 ILE A CA 1
ATOM 1408 C C . ILE A 1 182 ? -3.072 10.254 -13.367 1.00 97.38 182 ILE A C 1
ATOM 1410 O O . ILE A 1 182 ? -1.871 10.248 -13.101 1.00 97.38 182 ILE A O 1
ATOM 1414 N N . ARG A 1 183 ? -3.594 9.476 -14.322 1.00 97.81 183 ARG A N 1
ATOM 1415 C CA . ARG A 1 183 ? -2.788 8.567 -15.152 1.00 97.81 183 ARG A CA 1
ATOM 1416 C C . ARG A 1 183 ? -1.661 9.300 -15.879 1.00 97.81 183 ARG A C 1
ATOM 1418 O O . ARG A 1 183 ? -0.523 8.834 -15.858 1.00 97.81 183 ARG A O 1
ATOM 1425 N N . ASP A 1 184 ? -1.954 10.454 -16.467 1.00 97.44 184 ASP A N 1
ATOM 1426 C CA . ASP A 1 184 ? -0.962 11.264 -17.171 1.00 97.44 184 ASP A CA 1
ATOM 1427 C C . ASP A 1 184 ? 0.090 11.822 -16.197 1.00 97.44 184 ASP A C 1
ATOM 1429 O O . ASP A 1 184 ? 1.280 11.794 -16.501 1.00 97.44 184 ASP A O 1
ATOM 1433 N N . GLY A 1 185 ? -0.313 12.232 -14.989 1.00 98.44 185 GLY A N 1
ATOM 1434 C CA . GLY A 1 185 ? 0.599 12.656 -13.922 1.00 98.44 185 GLY A CA 1
ATOM 1435 C C . GLY A 1 185 ? 1.543 11.546 -13.438 1.00 98.44 185 GLY A C 1
ATOM 1436 O O . GLY A 1 185 ? 2.740 11.790 -13.271 1.00 98.44 185 GLY A O 1
ATOM 1437 N N . TYR A 1 186 ? 1.050 10.315 -13.274 1.00 98.75 186 TYR A N 1
ATOM 1438 C CA . TYR A 1 186 ? 1.881 9.144 -12.960 1.00 98.75 186 TYR A CA 1
ATOM 1439 C C . TYR A 1 186 ? 2.880 8.832 -14.080 1.00 98.75 186 TYR A C 1
ATOM 1441 O O . TYR A 1 186 ? 4.078 8.711 -13.819 1.00 98.75 186 TYR A O 1
ATOM 1449 N N . ASN A 1 187 ? 2.414 8.763 -15.331 1.00 98.69 187 ASN A N 1
ATOM 1450 C CA . ASN A 1 187 ? 3.273 8.489 -16.485 1.00 98.69 187 ASN A CA 1
ATOM 1451 C C . ASN A 1 187 ? 4.339 9.575 -16.666 1.00 98.69 187 ASN A C 1
ATOM 1453 O O . ASN A 1 187 ? 5.511 9.265 -16.859 1.00 98.69 187 ASN A O 1
ATOM 1457 N N . LYS A 1 188 ? 3.963 10.849 -16.519 1.00 98.62 188 LYS A N 1
ATOM 1458 C CA . LYS A 1 188 ? 4.892 11.979 -16.578 1.00 98.62 188 LYS A CA 1
ATOM 1459 C C . LYS A 1 188 ? 5.959 11.908 -15.483 1.00 98.62 188 LYS A C 1
ATOM 1461 O O . LYS A 1 188 ? 7.137 12.123 -15.761 1.00 98.62 188 LYS A O 1
ATOM 1466 N N . THR A 1 189 ? 5.559 11.569 -14.259 1.00 98.75 189 THR A N 1
ATOM 1467 C CA . THR A 1 189 ? 6.487 11.406 -13.127 1.00 98.75 189 THR A CA 1
ATOM 1468 C C . THR A 1 189 ? 7.491 10.286 -13.387 1.00 98.75 189 THR A C 1
ATOM 1470 O O . THR A 1 189 ? 8.682 10.455 -13.138 1.00 98.75 189 THR A O 1
ATOM 1473 N N . ASP A 1 190 ? 7.034 9.165 -13.940 1.00 98.75 190 ASP A N 1
ATOM 1474 C CA . ASP A 1 190 ? 7.902 8.058 -14.334 1.00 98.75 190 ASP A CA 1
ATOM 1475 C C . ASP A 1 190 ? 8.870 8.434 -15.456 1.00 98.75 190 ASP A C 1
ATOM 1477 O O . ASP A 1 190 ? 10.073 8.210 -15.333 1.00 98.75 190 ASP A O 1
ATOM 1481 N N . GLU A 1 191 ? 8.373 9.059 -16.522 1.00 98.38 191 GLU A N 1
ATOM 1482 C CA . GLU A 1 191 ? 9.206 9.534 -17.624 1.00 98.38 191 GLU A CA 1
ATOM 1483 C C . GLU A 1 191 ? 10.308 10.480 -17.150 1.00 98.38 191 GLU A C 1
ATOM 1485 O O . GLU A 1 191 ? 11.438 10.401 -17.635 1.00 98.38 191 GLU A O 1
ATOM 1490 N N . ASP A 1 192 ? 9.989 11.389 -16.229 1.00 98.44 192 ASP A N 1
ATOM 1491 C CA . ASP A 1 192 ? 10.948 12.362 -15.723 1.00 98.44 192 ASP A CA 1
ATOM 1492 C C . ASP A 1 192 ? 11.989 11.701 -14.808 1.00 98.44 192 ASP A C 1
ATOM 1494 O O . ASP A 1 192 ? 13.184 11.918 -15.014 1.00 98.44 192 ASP A O 1
ATOM 1498 N N . PHE A 1 193 ? 11.591 10.774 -13.929 1.00 98.25 193 PHE A N 1
ATOM 1499 C CA . PHE A 1 193 ? 12.541 9.964 -13.154 1.00 98.25 193 PHE A CA 1
ATOM 1500 C C . PHE A 1 193 ? 13.463 9.121 -14.058 1.00 98.25 193 PHE A C 1
ATOM 1502 O O . PHE A 1 193 ? 14.680 9.039 -13.860 1.00 98.25 193 PHE A O 1
ATOM 1509 N N . LEU A 1 194 ? 12.915 8.525 -15.122 1.00 97.56 194 LEU A N 1
ATOM 1510 C CA . LEU A 1 194 ? 13.690 7.782 -16.117 1.00 97.56 194 LEU A CA 1
ATOM 1511 C C . LEU A 1 194 ? 14.615 8.681 -16.958 1.00 97.56 194 LEU A C 1
ATOM 1513 O O . LEU A 1 194 ?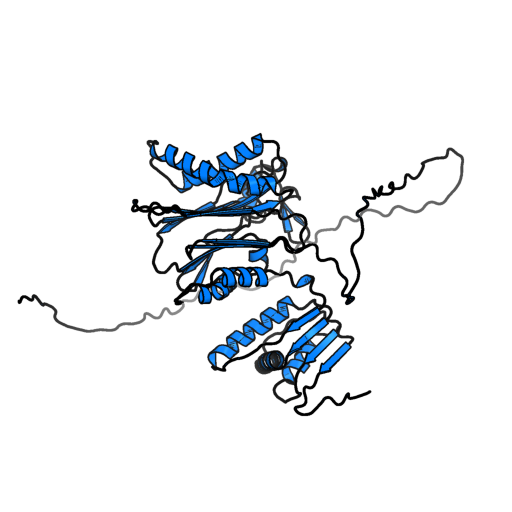 15.540 8.162 -17.591 1.00 97.56 194 LEU A O 1
ATOM 1517 N N . LYS A 1 195 ? 14.448 10.003 -16.973 1.00 97.38 195 LYS A N 1
ATOM 1518 C CA . LYS A 1 195 ? 15.419 10.914 -17.606 1.00 97.38 195 LYS A CA 1
ATOM 1519 C C . LYS A 1 195 ? 16.604 11.221 -16.692 1.00 97.38 195 LYS A C 1
ATOM 1521 O O . LYS A 1 195 ? 17.704 11.393 -17.206 1.00 97.38 195 LYS A O 1
ATOM 1526 N N . GLU A 1 196 ? 16.428 11.194 -15.370 1.00 93.38 196 GLU A N 1
ATOM 1527 C CA . GLU A 1 196 ? 17.512 11.481 -14.412 1.00 93.38 196 GLU A CA 1
ATOM 1528 C C . GLU A 1 196 ? 18.631 10.431 -14.399 1.00 93.38 196 GLU A C 1
ATOM 1530 O O . GLU A 1 196 ? 19.739 10.696 -13.941 1.00 93.38 196 GLU A O 1
ATOM 1535 N N . GLY A 1 197 ? 18.371 9.217 -14.892 1.00 87.88 197 GLY A N 1
ATOM 1536 C CA . GLY A 1 197 ? 19.382 8.151 -14.910 1.00 87.88 197 GLY A CA 1
ATOM 1537 C C . GLY A 1 197 ? 19.503 7.369 -13.596 1.00 87.88 197 GLY A C 1
ATOM 1538 O O . GLY A 1 197 ? 20.250 6.390 -13.546 1.00 87.88 197 GLY A O 1
ATOM 1539 N N . SER A 1 198 ? 18.745 7.752 -12.563 1.00 91.81 198 SER A N 1
ATOM 1540 C CA . SER A 1 198 ? 18.684 7.070 -11.266 1.00 91.81 198 SER A CA 1
ATOM 1541 C C . SER A 1 198 ? 18.225 5.607 -11.386 1.00 91.81 198 SER A C 1
ATOM 1543 O O . SER A 1 198 ? 17.587 5.197 -12.363 1.00 91.81 198 SER A O 1
ATOM 1545 N N . LYS A 1 199 ? 18.600 4.795 -10.388 1.00 91.56 199 LYS A N 1
ATOM 1546 C CA . LYS A 1 199 ? 18.213 3.380 -10.253 1.00 91.56 199 LYS A CA 1
ATOM 1547 C C . LYS A 1 199 ? 17.139 3.216 -9.175 1.00 91.56 199 LYS A C 1
ATOM 1549 O O . LYS A 1 199 ? 16.934 4.120 -8.370 1.00 91.56 199 LYS A O 1
ATOM 1554 N N . GLY A 1 200 ? 16.533 2.032 -9.152 1.00 96.00 200 GLY A N 1
ATOM 1555 C CA . GLY A 1 200 ? 15.470 1.664 -8.221 1.00 96.00 200 GLY A CA 1
ATOM 1556 C C . GLY A 1 200 ? 14.082 1.870 -8.817 1.00 96.00 200 GLY A C 1
ATOM 1557 O O . GLY A 1 200 ? 13.938 2.303 -9.968 1.00 96.00 200 GLY A O 1
ATOM 1558 N N . GLY A 1 201 ? 13.079 1.541 -8.020 1.00 98.19 201 GLY A N 1
ATOM 1559 C CA . GLY A 1 201 ? 11.680 1.785 -8.319 1.00 98.19 201 GLY A CA 1
ATOM 1560 C C . GLY A 1 201 ? 10.893 2.069 -7.049 1.00 98.19 201 GLY A C 1
ATOM 1561 O O . GLY A 1 201 ? 11.448 2.027 -5.949 1.00 98.19 201 GLY A O 1
ATOM 1562 N N . ALA A 1 202 ? 9.628 2.435 -7.213 1.00 98.56 202 ALA A N 1
ATOM 1563 C CA . ALA A 1 202 ? 8.730 2.648 -6.093 1.00 98.56 202 ALA A CA 1
ATOM 1564 C C . ALA A 1 202 ? 7.281 2.294 -6.428 1.00 98.56 202 ALA A C 1
ATOM 1566 O O . ALA A 1 202 ? 6.749 2.707 -7.467 1.00 98.56 202 ALA A O 1
ATOM 1567 N N . CYS A 1 203 ? 6.630 1.597 -5.502 1.00 98.62 203 CYS A N 1
ATOM 1568 C CA . CYS A 1 203 ? 5.181 1.468 -5.459 1.00 98.62 203 CYS A CA 1
ATOM 1569 C C . CYS A 1 203 ? 4.569 2.774 -4.950 1.00 98.62 203 CYS A C 1
ATOM 1571 O O . CYS A 1 203 ? 5.176 3.502 -4.168 1.00 98.62 203 CYS A O 1
ATOM 1573 N N . CYS A 1 204 ? 3.373 3.105 -5.421 1.00 98.25 204 CYS A N 1
ATOM 1574 C CA . CYS A 1 204 ? 2.733 4.391 -5.173 1.00 98.25 204 CYS A CA 1
ATOM 1575 C C . CYS A 1 204 ? 1.243 4.192 -4.916 1.00 98.25 204 CYS A C 1
ATOM 1577 O O . CYS A 1 204 ? 0.515 3.805 -5.831 1.00 98.25 204 CYS A O 1
ATOM 1579 N N . VAL A 1 205 ? 0.766 4.571 -3.731 1.00 98.81 205 VAL A N 1
ATOM 1580 C CA . VAL A 1 205 ? -0.667 4.761 -3.473 1.00 98.81 205 VAL A CA 1
ATOM 1581 C C . VAL A 1 205 ? -0.926 6.218 -3.121 1.00 98.81 205 VAL A C 1
ATOM 1583 O O . VAL A 1 205 ? -0.249 6.780 -2.262 1.00 98.81 205 VAL A O 1
ATOM 1586 N N . THR A 1 206 ? -1.882 6.850 -3.799 1.00 98.69 206 THR A N 1
ATOM 1587 C CA . THR A 1 206 ? -2.219 8.266 -3.609 1.00 98.69 206 THR A CA 1
ATOM 1588 C C . THR A 1 206 ? -3.712 8.475 -3.404 1.00 98.69 206 THR A C 1
ATOM 1590 O O . THR A 1 206 ? -4.537 7.700 -3.887 1.00 98.69 206 THR A O 1
ATOM 1593 N N . ALA A 1 207 ? -4.061 9.535 -2.681 1.00 98.00 207 ALA A N 1
ATOM 1594 C CA . ALA A 1 207 ? -5.425 9.987 -2.466 1.00 98.00 207 ALA A CA 1
ATOM 1595 C C . ALA A 1 207 ? -5.516 11.495 -2.717 1.00 98.00 207 ALA A C 1
ATOM 1597 O O . ALA A 1 207 ? -4.858 12.287 -2.042 1.00 98.00 207 ALA A O 1
ATOM 1598 N N . LEU A 1 208 ? -6.355 11.881 -3.674 1.00 96.19 208 LEU A N 1
ATOM 1599 C CA . LEU A 1 208 ? -6.665 13.263 -4.013 1.00 96.19 208 LEU A CA 1
ATOM 1600 C C . LEU A 1 208 ? -8.096 13.574 -3.582 1.00 96.19 208 LEU A C 1
ATOM 1602 O O . LEU A 1 208 ? -9.048 12.952 -4.053 1.00 96.19 208 LEU A O 1
ATOM 1606 N N . ILE A 1 209 ? -8.245 14.561 -2.705 1.00 92.38 209 ILE A N 1
ATOM 1607 C CA . ILE A 1 209 ? -9.538 15.108 -2.305 1.00 92.38 209 ILE A CA 1
ATOM 1608 C C . ILE A 1 209 ? -9.732 16.440 -3.014 1.00 92.38 209 ILE A C 1
ATOM 1610 O O . ILE A 1 209 ? -8.909 17.346 -2.885 1.00 92.38 209 ILE A O 1
ATOM 1614 N N . SER A 1 210 ? -10.832 16.581 -3.748 1.00 88.94 210 SER A N 1
ATOM 1615 C CA . SER A 1 210 ? -11.205 17.842 -4.386 1.00 88.94 210 SER A CA 1
ATOM 1616 C C . SER A 1 210 ? -12.718 17.943 -4.538 1.00 88.94 210 SER A C 1
ATOM 1618 O O . SER A 1 210 ? -13.368 17.003 -4.979 1.00 88.94 210 SER A O 1
ATOM 1620 N N . ASN A 1 211 ? -13.305 19.089 -4.178 1.00 85.06 211 ASN A N 1
ATOM 1621 C CA . ASN A 1 211 ? -14.738 19.373 -4.362 1.00 85.06 211 ASN A CA 1
ATOM 1622 C C . ASN A 1 211 ? -15.697 18.325 -3.749 1.00 85.06 211 ASN A C 1
ATOM 1624 O O . ASN A 1 211 ? -16.802 18.118 -4.258 1.00 85.06 211 ASN A O 1
ATOM 1628 N N . GLY A 1 212 ? -15.295 17.673 -2.653 1.00 87.12 212 GLY A N 1
ATOM 1629 C CA . GLY A 1 212 ? -16.068 16.608 -2.000 1.00 87.12 212 GLY A CA 1
ATOM 1630 C C . GLY A 1 212 ? -15.985 15.246 -2.698 1.00 87.12 212 GLY A C 1
ATOM 1631 O O . GLY A 1 212 ? -16.761 14.349 -2.376 1.00 87.12 212 GLY A O 1
ATOM 1632 N N . GLU A 1 213 ? -15.077 15.085 -3.656 1.00 91.75 213 GLU A N 1
ATOM 1633 C CA . GLU A 1 213 ? -14.728 13.810 -4.279 1.00 91.75 213 GLU A CA 1
ATOM 1634 C C . GLU A 1 213 ? -13.369 13.336 -3.770 1.00 91.75 213 GLU A C 1
ATOM 1636 O O . GLU A 1 213 ? -12.479 14.144 -3.502 1.00 91.75 213 GLU A O 1
ATOM 1641 N N . LEU A 1 214 ? -13.238 12.022 -3.630 1.00 95.31 214 LEU A N 1
ATOM 1642 C CA . LEU A 1 214 ? -12.016 11.314 -3.290 1.00 95.31 214 LEU A CA 1
ATOM 1643 C C . LEU A 1 214 ? -11.633 10.441 -4.489 1.00 95.31 214 LEU A C 1
ATOM 1645 O O . LEU A 1 214 ? -12.385 9.536 -4.850 1.00 95.31 214 LEU A O 1
ATOM 1649 N N . ALA A 1 215 ? -10.469 10.698 -5.077 1.00 97.69 215 ALA A N 1
ATOM 1650 C CA . ALA A 1 215 ? -9.848 9.845 -6.082 1.00 97.69 215 ALA A CA 1
ATOM 1651 C C . ALA A 1 215 ? -8.647 9.129 -5.456 1.00 97.69 215 ALA A C 1
ATOM 1653 O O . ALA A 1 215 ? -7.694 9.775 -5.023 1.00 97.69 215 ALA A O 1
ATOM 1654 N N . VAL A 1 216 ? -8.697 7.800 -5.394 1.00 98.50 216 VAL A N 1
ATOM 1655 C CA . VAL A 1 216 ? -7.619 6.959 -4.860 1.00 98.50 216 VAL A CA 1
ATOM 1656 C C . VAL A 1 216 ? -6.982 6.190 -6.000 1.00 98.50 216 VAL A C 1
ATOM 1658 O O . VAL A 1 216 ? -7.694 5.590 -6.800 1.00 98.50 216 VAL A O 1
ATOM 1661 N N . SER A 1 217 ? -5.655 6.223 -6.088 1.00 98.62 217 SER A N 1
ATOM 1662 C CA . SER A 1 217 ? -4.909 5.636 -7.202 1.00 98.62 217 SER A CA 1
ATOM 1663 C C . SER A 1 217 ? -3.749 4.789 -6.710 1.00 98.62 217 SER A C 1
ATOM 1665 O O . SER A 1 217 ? -3.025 5.214 -5.813 1.00 98.62 217 SER A O 1
ATOM 1667 N N . ASN A 1 218 ? -3.561 3.605 -7.295 1.00 98.69 218 ASN A N 1
ATOM 1668 C CA . ASN A 1 218 ? -2.491 2.682 -6.919 1.00 98.69 218 ASN A CA 1
ATOM 1669 C C . ASN A 1 218 ? -1.687 2.197 -8.131 1.00 98.69 218 ASN A C 1
ATOM 1671 O O . ASN A 1 218 ? -2.264 1.801 -9.141 1.00 98.69 218 ASN A O 1
ATOM 1675 N N . ALA A 1 219 ? -0.364 2.163 -7.993 1.00 98.69 219 ALA A N 1
ATOM 1676 C CA . ALA A 1 219 ? 0.570 1.499 -8.894 1.00 98.69 219 ALA A CA 1
ATOM 1677 C C . ALA A 1 219 ? 1.624 0.771 -8.046 1.00 98.69 219 ALA A C 1
ATOM 1679 O O . ALA A 1 219 ? 2.527 1.408 -7.509 1.00 98.69 219 ALA A O 1
ATOM 1680 N N . GLY A 1 220 ? 1.484 -0.547 -7.905 1.00 98.44 220 GLY A N 1
ATOM 1681 C CA . GLY A 1 220 ? 2.305 -1.369 -7.008 1.00 98.44 220 GLY A CA 1
ATOM 1682 C C . GLY A 1 220 ? 1.470 -2.102 -5.961 1.00 98.44 220 GLY A C 1
ATOM 1683 O O . GLY A 1 220 ? 0.265 -2.274 -6.141 1.00 98.44 220 GLY A O 1
ATOM 1684 N N . ASP A 1 221 ? 2.098 -2.561 -4.888 1.00 97.31 221 ASP A N 1
ATOM 1685 C CA . ASP A 1 221 ? 1.507 -3.350 -3.794 1.00 97.31 221 ASP A CA 1
ATOM 1686 C C . ASP A 1 221 ? 1.301 -2.568 -2.484 1.00 97.31 221 ASP A C 1
ATOM 1688 O O . ASP A 1 221 ? 0.902 -3.134 -1.469 1.00 97.31 221 ASP A O 1
ATOM 1692 N N . CYS A 1 222 ? 1.438 -1.241 -2.526 1.00 97.69 222 CYS A N 1
ATOM 1693 C CA . CYS A 1 222 ? 0.804 -0.381 -1.533 1.00 97.69 222 CYS A CA 1
ATOM 1694 C C . CYS A 1 222 ? -0.729 -0.505 -1.615 1.00 97.69 222 CYS A C 1
ATOM 1696 O O . CYS A 1 222 ? -1.296 -0.798 -2.673 1.00 97.69 222 CYS A O 1
ATOM 1698 N N . ARG A 1 223 ? -1.428 -0.202 -0.514 1.00 98.44 223 ARG A N 1
ATOM 1699 C CA . ARG A 1 223 ? -2.895 -0.299 -0.463 1.00 98.44 223 ARG A CA 1
ATOM 1700 C C . ARG A 1 223 ? -3.542 0.853 0.294 1.00 98.44 223 ARG A C 1
ATOM 1702 O O . ARG A 1 223 ? -3.004 1.360 1.282 1.00 98.44 223 ARG A O 1
ATOM 1709 N N . ALA A 1 224 ? -4.731 1.230 -0.176 1.00 98.44 224 ALA A N 1
ATOM 1710 C CA . ALA A 1 224 ? -5.637 2.154 0.482 1.00 98.44 224 ALA A CA 1
ATOM 1711 C C . ALA A 1 224 ? -6.928 1.450 0.930 1.00 98.44 224 ALA A C 1
ATOM 1713 O O . ALA A 1 224 ? -7.604 0.780 0.142 1.00 98.44 224 ALA A O 1
ATOM 1714 N N . VAL A 1 225 ? -7.293 1.645 2.196 1.00 98.50 225 VAL A N 1
ATOM 1715 C CA . VAL A 1 225 ? -8.480 1.059 2.836 1.00 98.50 225 VAL A CA 1
ATOM 1716 C C . VAL A 1 225 ? -9.294 2.168 3.493 1.00 98.50 225 VAL A C 1
ATOM 1718 O O . VAL A 1 225 ? -8.763 2.944 4.284 1.00 98.50 225 VAL A O 1
ATOM 1721 N N . ILE A 1 226 ? -10.584 2.249 3.171 1.00 97.81 226 ILE A N 1
ATOM 1722 C CA . ILE A 1 226 ? -11.528 3.190 3.783 1.00 97.81 226 ILE A CA 1
ATOM 1723 C C . ILE A 1 226 ? -12.348 2.472 4.862 1.00 97.81 226 ILE A C 1
ATOM 1725 O O . ILE A 1 226 ? -12.756 1.326 4.670 1.00 97.81 226 ILE A O 1
ATOM 1729 N N . SER A 1 227 ? -12.618 3.146 5.981 1.00 96.94 227 SER A N 1
ATOM 1730 C CA . SER A 1 227 ? -13.652 2.714 6.928 1.00 96.94 227 SER A CA 1
ATOM 1731 C C . SER A 1 227 ? -15.005 3.287 6.517 1.00 96.94 227 SER A C 1
ATOM 1733 O O . SER A 1 227 ? -15.163 4.508 6.414 1.00 96.94 227 SER A O 1
ATOM 1735 N N . ARG A 1 228 ? -15.989 2.411 6.301 1.00 95.56 228 ARG A N 1
ATOM 1736 C CA . ARG A 1 228 ? -17.383 2.769 6.025 1.00 95.56 228 ARG A CA 1
ATOM 1737 C C . ARG A 1 228 ? -18.272 2.256 7.151 1.00 95.56 228 ARG A C 1
ATOM 1739 O O . ARG A 1 228 ? -18.591 1.070 7.193 1.00 95.56 228 ARG A O 1
ATOM 1746 N N . GLY A 1 229 ? -18.662 3.139 8.069 1.00 92.25 229 GLY A N 1
ATOM 1747 C CA . GLY A 1 229 ? -19.453 2.764 9.249 1.00 92.25 229 GLY A CA 1
ATOM 1748 C C . GLY A 1 229 ? -18.822 1.632 10.073 1.00 92.25 229 GLY A C 1
ATOM 1749 O O . GLY A 1 229 ? -19.531 0.748 10.545 1.00 92.25 229 GLY A O 1
ATOM 1750 N N . GLY A 1 230 ? -17.493 1.623 10.193 1.00 91.94 230 GLY A N 1
ATOM 1751 C CA . GLY A 1 230 ? -16.713 0.589 10.873 1.00 91.94 230 GLY A CA 1
ATOM 1752 C C . GLY A 1 230 ? -16.352 -0.644 10.047 1.00 91.94 230 GLY A C 1
ATOM 1753 O O . GLY A 1 230 ? -15.607 -1.486 10.538 1.00 91.94 230 GLY A O 1
ATOM 1754 N N . VAL A 1 231 ? -16.824 -0.763 8.804 1.00 96.69 231 VAL A N 1
ATOM 1755 C CA . VAL A 1 231 ? -16.454 -1.871 7.911 1.00 96.69 231 VAL A CA 1
ATOM 1756 C C . VAL A 1 231 ? -15.324 -1.438 6.985 1.00 96.69 231 VAL A C 1
ATOM 1758 O O . VAL A 1 231 ? -15.411 -0.393 6.336 1.00 96.69 231 VAL A O 1
ATOM 1761 N N . ALA A 1 232 ? -14.272 -2.249 6.904 1.00 97.31 232 ALA A N 1
ATOM 1762 C CA . ALA A 1 232 ? -13.146 -1.999 6.020 1.00 97.31 232 ALA A CA 1
ATOM 1763 C C . ALA A 1 232 ? -13.485 -2.307 4.558 1.00 97.31 232 ALA A C 1
ATOM 1765 O O . ALA A 1 232 ? -13.904 -3.411 4.209 1.00 97.31 232 ALA A O 1
ATOM 1766 N N . GLU A 1 233 ? -13.221 -1.345 3.680 1.00 98.00 233 GLU A N 1
ATOM 1767 C CA . GLU A 1 233 ? -13.350 -1.488 2.235 1.00 98.00 233 GLU A CA 1
ATOM 1768 C C . GLU A 1 233 ? -12.013 -1.118 1.576 1.00 98.00 233 GLU A C 1
ATOM 1770 O O . GLU A 1 233 ? -11.548 0.018 1.674 1.00 98.00 233 GLU A O 1
ATOM 1775 N N . ALA A 1 234 ? -11.373 -2.069 0.889 1.00 98.00 234 ALA A N 1
ATOM 1776 C CA . ALA A 1 234 ? -10.198 -1.764 0.076 1.00 98.00 234 ALA A CA 1
ATOM 1777 C C . ALA A 1 234 ? -10.625 -0.951 -1.153 1.00 98.00 234 ALA A C 1
ATOM 1779 O O . ALA A 1 234 ? -11.471 -1.383 -1.939 1.00 98.00 234 ALA A O 1
ATOM 1780 N N . LEU A 1 235 ? -10.049 0.240 -1.313 1.00 98.06 235 LEU A N 1
ATOM 1781 C CA . LEU A 1 235 ? -10.303 1.093 -2.475 1.00 98.06 235 LEU A CA 1
ATOM 1782 C C . LEU A 1 235 ? -9.377 0.774 -3.648 1.00 98.06 235 LEU A C 1
ATOM 1784 O O . LEU A 1 235 ? -9.670 1.180 -4.770 1.00 98.06 235 LEU A O 1
ATOM 1788 N N . THR A 1 236 ? -8.293 0.049 -3.384 1.00 98.06 236 THR A N 1
ATOM 1789 C CA . THR A 1 236 ? -7.266 -0.323 -4.355 1.00 98.06 236 THR A CA 1
ATOM 1790 C C . THR A 1 236 ? -7.054 -1.828 -4.357 1.00 98.06 236 THR A C 1
ATOM 1792 O O . THR A 1 236 ? -7.159 -2.477 -3.314 1.00 98.06 236 THR A O 1
ATOM 1795 N N . THR A 1 237 ? -6.672 -2.356 -5.514 1.00 96.38 237 THR A N 1
ATOM 1796 C CA . THR A 1 237 ? -6.102 -3.696 -5.644 1.00 96.38 237 THR A CA 1
ATOM 1797 C C . THR A 1 237 ? -4.587 -3.550 -5.736 1.00 96.38 237 THR A C 1
ATOM 1799 O O . THR A 1 237 ? -4.093 -2.691 -6.471 1.00 96.38 237 THR A O 1
ATOM 1802 N N . ASP A 1 238 ? -3.843 -4.345 -4.972 1.00 97.25 238 ASP A N 1
ATOM 1803 C CA . ASP A 1 238 ? -2.385 -4.437 -5.100 1.00 97.25 238 ASP A CA 1
ATOM 1804 C C . ASP A 1 238 ? -2.039 -4.900 -6.520 1.00 97.25 238 ASP A C 1
ATOM 1806 O O . ASP A 1 238 ? -2.862 -5.539 -7.159 1.00 97.25 238 ASP A O 1
ATOM 1810 N N . HIS A 1 239 ? -0.837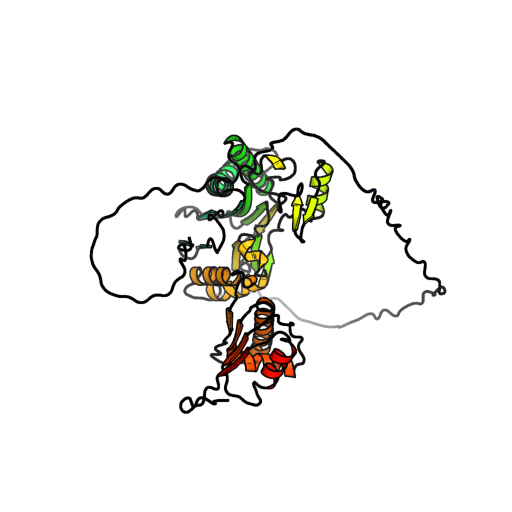 -4.648 -7.027 1.00 98.06 239 HIS A N 1
ATOM 1811 C CA . HIS A 1 239 ? -0.440 -5.014 -8.389 1.00 98.06 239 HIS A CA 1
ATOM 1812 C C . HIS A 1 239 ? 0.748 -5.974 -8.382 1.00 98.06 239 HIS A C 1
ATOM 1814 O O . HIS A 1 239 ? 1.902 -5.570 -8.569 1.00 98.06 239 HIS A O 1
ATOM 1820 N N . ASN A 1 240 ? 0.470 -7.271 -8.248 1.00 94.06 240 ASN A N 1
ATOM 1821 C CA . ASN A 1 240 ? 1.502 -8.306 -8.253 1.00 94.06 240 ASN A CA 1
ATOM 1822 C C . ASN A 1 240 ? 1.551 -9.099 -9.582 1.00 94.06 240 ASN A C 1
ATOM 1824 O O . ASN A 1 240 ? 0.524 -9.267 -10.243 1.00 94.06 240 ASN A O 1
ATOM 1828 N N . PRO A 1 241 ? 2.718 -9.654 -9.963 1.00 96.81 241 PRO A N 1
ATOM 1829 C CA . PRO A 1 241 ? 2.897 -10.381 -11.223 1.00 96.81 241 PRO A CA 1
ATOM 1830 C C . PRO A 1 241 ? 2.037 -11.639 -11.394 1.00 96.81 241 PRO A C 1
ATOM 1832 O O . PRO A 1 241 ? 1.906 -12.127 -12.512 1.00 96.81 241 PRO A O 1
ATOM 1835 N N . SER A 1 242 ? 1.474 -12.190 -10.313 1.00 95.06 242 SER A N 1
ATOM 1836 C CA . SER A 1 242 ? 0.631 -13.395 -10.372 1.00 95.06 242 SER A CA 1
ATOM 1837 C C . SER A 1 242 ? -0.819 -13.107 -10.760 1.00 95.06 242 SER A C 1
ATOM 1839 O O . SER A 1 242 ? -1.576 -14.028 -11.068 1.00 95.06 242 SER A O 1
ATOM 1841 N N . GLN A 1 243 ? -1.225 -11.835 -10.748 1.00 96.19 243 GLN A N 1
ATOM 1842 C CA . GLN A 1 243 ? -2.588 -11.456 -11.090 1.00 96.19 243 GLN A CA 1
ATOM 1843 C C . GLN A 1 243 ? -2.876 -11.701 -12.560 1.00 96.19 243 GLN A C 1
ATOM 1845 O O . GLN A 1 243 ? -2.059 -11.413 -13.428 1.00 96.19 243 GLN A O 1
ATOM 1850 N N . ALA A 1 244 ? -4.069 -12.215 -12.851 1.00 96.75 244 ALA A N 1
ATOM 1851 C CA . ALA A 1 244 ? -4.399 -12.706 -14.183 1.00 96.75 244 ALA A CA 1
ATOM 1852 C C . ALA A 1 244 ? -4.305 -11.628 -15.279 1.00 96.75 244 ALA A C 1
ATOM 1854 O O . ALA A 1 244 ? -3.928 -11.941 -16.405 1.00 96.75 244 ALA A O 1
ATOM 1855 N N . ASN A 1 245 ? -4.662 -10.378 -14.979 1.00 96.31 245 ASN A N 1
ATOM 1856 C CA . ASN A 1 245 ? -4.518 -9.240 -15.893 1.00 96.31 245 ASN A CA 1
ATOM 1857 C C . ASN A 1 245 ? -3.043 -8.847 -16.082 1.00 96.31 245 ASN A C 1
ATOM 1859 O O . ASN A 1 245 ? -2.602 -8.700 -17.223 1.00 96.31 245 ASN A O 1
ATOM 1863 N N . GLU A 1 246 ? -2.278 -8.743 -14.995 1.00 98.19 246 GLU A N 1
ATOM 1864 C CA . GLU A 1 246 ? -0.861 -8.373 -15.041 1.00 98.19 246 GLU A CA 1
ATOM 1865 C C . GLU A 1 246 ? -0.016 -9.447 -15.728 1.00 98.19 246 GLU A C 1
ATOM 1867 O O . GLU A 1 246 ? 0.737 -9.129 -16.646 1.00 98.19 246 GLU A O 1
ATOM 1872 N N . LEU A 1 247 ? -0.204 -10.721 -15.377 1.00 97.94 247 LEU A N 1
ATOM 1873 C CA . LEU A 1 247 ? 0.463 -11.864 -15.999 1.00 97.94 247 LEU A CA 1
ATOM 1874 C C . LEU A 1 247 ? 0.242 -11.878 -17.515 1.00 97.94 247 LEU A C 1
ATOM 1876 O O . LEU A 1 247 ? 1.206 -11.888 -18.278 1.00 97.94 247 LEU A O 1
ATOM 1880 N N . LYS A 1 248 ? -1.021 -11.781 -17.958 1.00 98.25 248 LYS A N 1
ATOM 1881 C CA . LYS A 1 248 ? -1.361 -11.731 -19.389 1.00 98.25 248 LYS A CA 1
ATOM 1882 C C . LYS A 1 248 ? -0.679 -10.563 -20.096 1.00 98.25 248 LYS A C 1
ATOM 1884 O O . LYS A 1 248 ? -0.169 -10.735 -21.200 1.00 98.25 248 LYS A O 1
ATOM 1889 N N . ARG A 1 249 ? -0.663 -9.377 -19.477 1.00 98.25 249 ARG A N 1
ATOM 1890 C CA . ARG A 1 249 ? -0.004 -8.184 -20.029 1.00 98.25 249 ARG A CA 1
ATOM 1891 C C . ARG A 1 249 ? 1.507 -8.391 -20.156 1.00 98.25 249 ARG A C 1
ATOM 1893 O O . ARG A 1 249 ? 2.085 -8.045 -21.183 1.00 98.25 249 ARG A O 1
ATOM 1900 N N . ILE A 1 250 ? 2.144 -8.961 -19.135 1.00 98.56 250 ILE A N 1
ATOM 1901 C CA . ILE A 1 250 ? 3.588 -9.226 -19.104 1.00 98.56 250 ILE A CA 1
ATOM 1902 C C . ILE A 1 250 ? 3.971 -10.242 -20.190 1.00 98.56 250 ILE A C 1
ATOM 1904 O O . ILE A 1 250 ? 4.892 -9.980 -20.968 1.00 98.56 250 ILE A O 1
ATOM 1908 N N . GLU A 1 251 ? 3.241 -11.356 -20.292 1.00 97.88 251 GLU A N 1
ATOM 1909 C CA . GLU A 1 251 ? 3.471 -12.415 -21.286 1.00 97.88 251 GLU A CA 1
ATOM 1910 C C . GLU A 1 251 ? 3.231 -11.932 -22.721 1.00 97.88 251 GLU A C 1
ATOM 1912 O O . GLU A 1 251 ? 4.041 -12.202 -23.609 1.00 97.88 251 GLU A O 1
ATOM 1917 N N . ALA A 1 252 ? 2.179 -11.138 -22.954 1.00 98.25 252 ALA A N 1
ATOM 1918 C CA . ALA A 1 252 ? 1.901 -10.542 -24.264 1.00 98.25 252 ALA A CA 1
ATOM 1919 C C . ALA A 1 252 ? 3.035 -9.620 -24.752 1.00 98.25 252 ALA A C 1
ATOM 1921 O O . ALA A 1 252 ? 3.249 -9.469 -25.954 1.00 98.25 252 ALA A O 1
ATOM 1922 N N . LEU A 1 253 ? 3.801 -9.035 -23.826 1.00 98.06 253 LEU A N 1
ATOM 1923 C CA . LEU A 1 253 ? 4.983 -8.217 -24.109 1.00 98.06 253 LEU A CA 1
ATOM 1924 C C . LEU A 1 253 ? 6.285 -9.045 -24.130 1.00 98.06 253 LEU A C 1
ATOM 1926 O O . LEU A 1 253 ? 7.388 -8.484 -24.115 1.00 98.06 253 LEU A O 1
ATOM 1930 N N . GLY A 1 254 ? 6.187 -10.376 -24.166 1.00 97.75 254 GLY A N 1
ATOM 1931 C CA . GLY A 1 254 ? 7.317 -11.307 -24.203 1.00 97.75 254 GLY A CA 1
ATOM 1932 C C . GLY A 1 254 ? 8.101 -11.385 -22.891 1.00 97.75 254 GLY A C 1
ATOM 1933 O O . GLY A 1 254 ? 9.286 -11.712 -22.910 1.00 97.75 254 GLY A O 1
ATOM 1934 N N . GLY A 1 255 ? 7.487 -10.995 -21.772 1.00 97.50 255 GLY A N 1
ATOM 1935 C CA . GLY A 1 255 ? 8.018 -11.243 -20.434 1.00 97.50 255 GLY A CA 1
ATOM 1936 C C . GLY A 1 255 ? 7.606 -12.615 -19.912 1.00 97.50 255 GLY A C 1
ATOM 1937 O O . GLY A 1 255 ? 6.741 -13.266 -20.487 1.00 97.50 255 GLY A O 1
ATOM 1938 N N . TYR A 1 256 ? 8.205 -13.039 -18.803 1.00 96.88 256 TYR A N 1
ATOM 1939 C CA . TYR A 1 256 ? 7.748 -14.203 -18.044 1.00 96.88 256 TYR A CA 1
ATOM 1940 C C . TYR A 1 256 ? 7.669 -13.863 -16.557 1.00 96.88 256 TYR A C 1
ATOM 1942 O O . TYR A 1 256 ? 8.305 -12.910 -16.086 1.00 96.88 256 TYR A O 1
ATOM 1950 N N . VAL A 1 257 ? 6.883 -14.651 -15.828 1.00 97.44 257 VAL A N 1
ATOM 1951 C CA . VAL A 1 257 ? 6.732 -14.544 -14.379 1.00 97.44 257 VAL A CA 1
ATOM 1952 C C . VAL A 1 257 ? 7.087 -15.884 -13.748 1.00 97.44 257 VAL A C 1
ATOM 1954 O O . VAL A 1 257 ? 6.469 -16.898 -14.057 1.00 97.44 257 VAL A O 1
ATOM 1957 N N . ASP A 1 258 ? 8.049 -15.862 -12.830 1.00 94.44 258 ASP A N 1
ATOM 1958 C CA . ASP A 1 258 ? 8.524 -17.046 -12.116 1.00 94.44 258 ASP A CA 1
ATOM 1959 C C . ASP A 1 258 ? 8.116 -16.997 -10.646 1.00 94.44 258 ASP A C 1
ATOM 1961 O O . ASP A 1 258 ? 8.235 -15.962 -9.989 1.00 94.44 258 ASP A O 1
ATOM 1965 N N . CYS A 1 259 ? 7.672 -18.132 -10.105 1.00 93.75 259 CYS A N 1
ATOM 1966 C CA . CYS A 1 259 ? 7.398 -18.280 -8.680 1.00 93.75 259 CYS A CA 1
ATOM 1967 C C . CYS A 1 259 ? 8.606 -18.899 -7.968 1.00 93.75 259 CYS A C 1
ATOM 1969 O O . CYS A 1 259 ? 8.888 -20.089 -8.113 1.00 93.75 259 CYS A O 1
ATOM 1971 N N . CYS A 1 260 ? 9.299 -18.094 -7.162 1.00 84.75 260 CYS A N 1
ATOM 1972 C CA . CYS A 1 260 ? 10.461 -18.510 -6.381 1.00 84.75 260 CYS A CA 1
ATOM 1973 C C . CYS A 1 260 ? 10.134 -18.407 -4.890 1.00 84.75 260 CYS A C 1
ATOM 1975 O O . CYS A 1 260 ? 9.874 -17.316 -4.385 1.00 84.75 260 CYS A O 1
ATOM 1977 N N . ASN A 1 261 ? 10.166 -19.536 -4.170 1.00 85.12 261 ASN A N 1
ATOM 1978 C CA . ASN A 1 261 ? 9.842 -19.611 -2.736 1.00 85.12 261 ASN A CA 1
ATOM 1979 C C . ASN A 1 261 ? 8.474 -18.994 -2.380 1.00 85.12 261 ASN A C 1
ATOM 1981 O O . ASN A 1 261 ? 8.336 -18.333 -1.355 1.00 85.12 261 ASN A O 1
ATOM 1985 N N . GLY A 1 262 ? 7.471 -19.186 -3.242 1.00 86.62 262 GLY A N 1
ATOM 1986 C CA . GLY A 1 262 ? 6.120 -18.654 -3.039 1.00 86.62 262 GLY A CA 1
ATOM 1987 C C . GLY A 1 262 ? 5.933 -17.184 -3.428 1.00 86.62 262 GLY A C 1
ATOM 1988 O O . GLY A 1 262 ? 4.823 -16.680 -3.300 1.00 86.62 262 GLY A O 1
ATOM 1989 N N . VAL A 1 263 ? 6.972 -16.504 -3.929 1.00 88.88 263 VAL A N 1
ATOM 1990 C CA . VAL A 1 263 ? 6.893 -15.114 -4.404 1.00 88.88 263 VAL A CA 1
ATOM 1991 C C . VAL A 1 263 ? 7.007 -15.080 -5.924 1.00 88.88 263 VAL A C 1
ATOM 1993 O O . VAL A 1 263 ? 7.991 -15.560 -6.492 1.00 88.88 263 VAL A O 1
ATOM 1996 N N . TRP A 1 264 ? 6.010 -14.491 -6.578 1.00 95.25 264 TRP A N 1
ATOM 1997 C CA . TRP A 1 264 ? 5.958 -14.335 -8.030 1.00 95.25 264 TRP A CA 1
ATOM 1998 C C . TRP A 1 264 ? 6.763 -13.122 -8.479 1.00 95.25 264 TRP A C 1
ATOM 2000 O O . TRP A 1 264 ? 6.611 -12.040 -7.917 1.00 95.25 264 TRP A O 1
ATOM 2010 N N . ARG A 1 265 ? 7.626 -13.297 -9.482 1.00 97.31 265 ARG A N 1
ATOM 2011 C CA . ARG A 1 265 ? 8.573 -12.272 -9.924 1.00 97.31 265 ARG A CA 1
ATOM 2012 C C . ARG A 1 265 ? 8.637 -12.148 -11.438 1.00 97.31 265 ARG A C 1
ATOM 2014 O O . ARG A 1 265 ? 8.821 -13.140 -12.139 1.00 97.31 265 ARG A O 1
ATOM 2021 N N . ILE A 1 266 ? 8.582 -10.917 -11.937 1.00 97.44 266 ILE A N 1
ATOM 2022 C CA . ILE A 1 266 ? 8.822 -10.593 -13.348 1.00 97.44 266 ILE A CA 1
ATOM 2023 C C . ILE A 1 266 ? 10.287 -10.858 -13.664 1.00 97.44 266 ILE A C 1
ATOM 2025 O O . ILE A 1 266 ? 11.167 -10.337 -12.972 1.00 97.44 266 ILE A O 1
ATOM 2029 N N . GLN A 1 267 ? 10.551 -11.653 -14.705 1.00 95.88 267 GLN A N 1
ATOM 2030 C CA . GLN A 1 267 ? 11.911 -12.016 -15.124 1.00 95.88 267 GLN A CA 1
ATOM 2031 C C . GLN A 1 267 ? 12.746 -12.588 -13.955 1.00 95.88 267 GLN A C 1
ATOM 2033 O O . GLN A 1 267 ? 13.927 -12.266 -13.801 1.00 95.88 267 GLN A O 1
ATOM 2038 N N . GLY A 1 268 ? 12.096 -13.307 -13.029 1.00 93.50 268 GLY A N 1
ATOM 2039 C CA . GLY A 1 268 ? 12.710 -13.829 -11.802 1.00 93.50 268 GLY A CA 1
ATOM 2040 C C . GLY A 1 268 ? 13.213 -12.772 -10.802 1.00 93.50 268 GLY A C 1
ATOM 2041 O O . GLY A 1 268 ? 13.805 -13.133 -9.787 1.00 93.50 268 GLY A O 1
ATOM 2042 N N . THR A 1 269 ? 12.983 -11.477 -11.051 1.00 93.50 269 THR A N 1
ATOM 2043 C CA . THR A 1 269 ? 13.640 -10.372 -10.333 1.00 93.50 269 THR A CA 1
ATOM 2044 C C . THR A 1 269 ? 12.683 -9.594 -9.426 1.00 93.50 269 THR A C 1
ATOM 2046 O O . THR A 1 269 ? 12.872 -9.584 -8.207 1.00 93.50 269 THR A O 1
ATOM 2049 N N . LEU A 1 270 ? 11.644 -8.964 -9.982 1.00 96.19 270 LEU A N 1
ATOM 2050 C CA . LEU A 1 270 ? 10.821 -7.978 -9.265 1.00 96.19 270 LEU A CA 1
ATOM 2051 C C . LEU A 1 270 ? 9.441 -8.532 -8.899 1.00 96.19 270 LEU A C 1
ATOM 2053 O O . LEU A 1 270 ? 8.783 -9.121 -9.750 1.00 96.19 270 LEU A O 1
ATOM 2057 N N . ALA A 1 271 ? 9.013 -8.334 -7.649 1.00 96.50 271 ALA A N 1
ATOM 2058 C CA . ALA A 1 271 ? 7.770 -8.890 -7.100 1.00 96.50 271 ALA A CA 1
ATOM 2059 C C . ALA A 1 271 ? 6.523 -8.010 -7.315 1.00 96.50 271 ALA A C 1
ATOM 2061 O O . ALA A 1 271 ? 5.425 -8.412 -6.943 1.00 96.50 271 ALA A O 1
ATOM 2062 N N . VAL A 1 272 ? 6.685 -6.856 -7.964 1.00 97.56 272 VAL A N 1
ATOM 2063 C CA . VAL A 1 272 ? 5.611 -5.915 -8.299 1.00 97.56 272 VAL A CA 1
ATOM 2064 C C . VAL A 1 272 ? 5.514 -5.735 -9.807 1.00 97.56 272 VAL A C 1
ATOM 2066 O O . VAL A 1 272 ? 6.490 -5.920 -10.537 1.00 97.56 272 VAL A O 1
ATOM 2069 N N . SER A 1 273 ? 4.312 -5.425 -10.288 1.00 98.12 273 SER A N 1
ATOM 2070 C CA . SER A 1 273 ? 4.016 -5.324 -11.727 1.00 98.12 273 SER A CA 1
ATOM 2071 C C . SER A 1 273 ? 3.792 -3.902 -12.229 1.00 98.12 273 SER A C 1
ATOM 2073 O O . SER A 1 273 ? 3.784 -3.675 -13.443 1.00 98.12 273 SER A O 1
ATOM 2075 N N . ARG A 1 274 ? 3.648 -2.946 -11.308 1.00 98.75 274 ARG A N 1
ATOM 2076 C CA . ARG A 1 274 ? 3.455 -1.526 -11.592 1.00 98.75 274 ARG A CA 1
ATOM 2077 C C . ARG A 1 274 ? 4.226 -0.675 -10.590 1.00 98.75 274 ARG A C 1
ATOM 2079 O O . ARG A 1 274 ? 4.441 -1.120 -9.469 1.00 98.75 274 ARG A O 1
ATOM 2086 N N . GLY A 1 275 ? 4.622 0.523 -11.003 1.00 98.31 275 GLY A N 1
ATOM 2087 C CA . GLY A 1 275 ? 5.389 1.456 -10.180 1.00 98.31 275 GLY A CA 1
ATOM 2088 C C . GLY A 1 275 ? 6.160 2.490 -11.002 1.00 98.31 275 GLY A C 1
ATOM 2089 O O . GLY A 1 275 ? 6.193 2.441 -12.239 1.00 98.31 275 GLY A O 1
ATOM 2090 N N . ILE A 1 276 ? 6.781 3.428 -10.290 1.00 98.69 276 ILE A N 1
ATOM 2091 C CA . ILE A 1 276 ? 7.682 4.447 -10.839 1.00 98.69 276 ILE A CA 1
ATOM 2092 C C . ILE A 1 276 ? 9.103 3.880 -10.899 1.00 98.69 276 ILE A C 1
ATOM 2094 O O . ILE A 1 276 ? 9.554 3.254 -9.946 1.00 98.69 276 ILE A O 1
ATOM 2098 N N . GLY A 1 277 ? 9.835 4.124 -11.985 1.00 98.25 277 GLY A N 1
ATOM 2099 C CA . GLY A 1 277 ? 11.217 3.681 -12.152 1.00 98.25 277 GLY A CA 1
ATOM 2100 C C . GLY A 1 277 ? 11.348 2.294 -12.775 1.00 98.25 277 GLY A C 1
ATOM 2101 O O . GLY A 1 277 ? 10.774 2.024 -13.828 1.00 98.25 277 GLY A O 1
ATOM 2102 N N . ASP A 1 278 ? 12.208 1.449 -12.198 1.00 97.75 278 ASP A N 1
ATOM 2103 C CA . ASP A 1 278 ? 12.498 0.096 -12.695 1.00 97.75 278 ASP A CA 1
ATOM 2104 C C . ASP A 1 278 ? 12.923 0.052 -14.170 1.00 97.75 278 ASP A C 1
ATOM 2106 O O . ASP A 1 278 ? 12.504 -0.814 -14.937 1.00 97.75 278 ASP A O 1
ATOM 2110 N N . ARG A 1 279 ? 13.804 0.978 -14.581 1.00 96.81 279 ARG A N 1
ATOM 2111 C CA . ARG A 1 279 ? 14.241 1.181 -15.980 1.00 96.81 279 ARG A CA 1
ATOM 2112 C C . ARG A 1 279 ? 14.452 -0.114 -16.773 1.00 96.81 279 ARG A C 1
ATOM 2114 O O . ARG A 1 279 ? 14.006 -0.215 -17.911 1.00 96.81 279 ARG A O 1
ATOM 2121 N N . TYR A 1 280 ? 15.148 -1.093 -16.194 1.00 95.19 280 TYR A N 1
ATOM 2122 C CA . TYR A 1 280 ? 15.484 -2.351 -16.875 1.00 95.19 280 TYR A CA 1
ATOM 2123 C C . TYR A 1 280 ? 14.276 -3.264 -17.113 1.00 95.19 280 TYR A C 1
ATOM 2125 O O . TYR A 1 280 ? 14.309 -4.100 -18.013 1.00 95.19 280 TYR A O 1
ATOM 2133 N N . LEU A 1 281 ? 13.216 -3.103 -16.325 1.00 97.00 281 LEU A N 1
ATOM 2134 C CA . LEU A 1 281 ? 11.982 -3.873 -16.401 1.00 97.00 281 LEU A CA 1
ATOM 2135 C C . LEU A 1 281 ? 10.806 -3.042 -16.923 1.00 97.00 281 LEU A C 1
ATOM 2137 O O . LEU A 1 281 ? 9.705 -3.576 -17.016 1.00 97.00 281 LEU A O 1
ATOM 2141 N N . LYS A 1 282 ? 11.016 -1.779 -17.320 1.00 96.12 282 LYS A N 1
ATOM 2142 C CA . LYS A 1 282 ? 9.945 -0.836 -17.686 1.00 96.12 282 LYS A CA 1
ATOM 2143 C C . LYS A 1 282 ? 9.040 -1.311 -18.822 1.00 96.12 282 LYS A C 1
ATOM 2145 O O . LYS A 1 282 ? 7.871 -0.951 -18.880 1.00 96.12 282 LYS A O 1
ATOM 2150 N N . LYS A 1 283 ? 9.545 -2.199 -19.686 1.00 96.88 283 LYS A N 1
ATOM 2151 C CA . LYS A 1 283 ? 8.724 -2.896 -20.687 1.00 96.88 283 LYS A CA 1
ATOM 2152 C C . LYS A 1 283 ? 7.536 -3.639 -20.053 1.00 96.88 283 LYS A C 1
ATOM 2154 O O . LYS A 1 283 ? 6.481 -3.728 -20.664 1.00 96.88 283 LYS A O 1
ATOM 2159 N N . TRP A 1 284 ? 7.712 -4.181 -18.850 1.00 98.00 284 TRP A N 1
ATOM 2160 C CA . TRP A 1 284 ? 6.730 -4.999 -18.135 1.00 98.00 284 TRP A CA 1
ATOM 2161 C C . TRP A 1 284 ? 6.208 -4.336 -16.857 1.00 98.00 284 TRP A C 1
ATOM 2163 O O . TRP A 1 284 ? 5.105 -4.666 -16.432 1.00 98.00 284 TRP A O 1
ATOM 2173 N N . VAL A 1 285 ? 6.950 -3.396 -16.272 1.00 98.19 285 VAL A N 1
ATOM 2174 C CA . VAL A 1 285 ? 6.559 -2.638 -15.076 1.00 98.19 285 VAL A CA 1
ATOM 2175 C C . VAL A 1 285 ? 6.040 -1.271 -15.507 1.00 98.19 285 VAL A C 1
ATOM 2177 O O . VAL A 1 285 ? 6.825 -0.386 -15.837 1.00 98.19 285 VAL A O 1
ATOM 2180 N N . ILE A 1 286 ? 4.719 -1.104 -15.554 1.00 98.44 286 ILE A N 1
ATOM 2181 C CA . ILE A 1 286 ? 4.083 0.135 -16.038 1.00 98.44 286 ILE A CA 1
ATOM 2182 C C . ILE A 1 286 ? 3.845 1.126 -14.893 1.00 98.44 286 ILE A C 1
ATOM 2184 O O . ILE A 1 286 ? 3.622 0.717 -13.759 1.00 98.44 286 ILE A O 1
ATOM 2188 N N . ALA A 1 287 ? 3.886 2.430 -15.182 1.00 98.50 287 ALA A N 1
ATOM 2189 C CA . ALA A 1 287 ? 3.584 3.473 -14.190 1.00 98.50 287 ALA A CA 1
ATOM 2190 C C . ALA A 1 287 ? 2.083 3.767 -14.055 1.00 98.50 287 ALA A C 1
ATOM 2192 O O . ALA A 1 287 ? 1.671 4.431 -13.108 1.00 98.50 287 ALA A O 1
ATOM 2193 N N . GLU A 1 288 ? 1.274 3.280 -14.996 1.00 98.38 288 GLU A N 1
ATOM 2194 C CA . GLU A 1 288 ? -0.155 3.562 -15.058 1.00 98.38 288 GLU A CA 1
ATOM 2195 C C . GLU A 1 288 ? -0.897 3.038 -13.813 1.00 98.38 288 GLU A C 1
ATOM 2197 O O . GLU A 1 288 ? -0.920 1.821 -13.573 1.00 98.38 288 GLU A O 1
ATOM 2202 N N . PRO A 1 289 ? -1.531 3.930 -13.030 1.00 98.44 289 PRO A N 1
ATOM 2203 C CA . PRO A 1 289 ? -2.253 3.533 -11.839 1.00 98.44 289 PRO A CA 1
ATOM 2204 C C . PRO A 1 289 ? -3.646 3.004 -12.183 1.00 98.44 289 PRO A C 1
ATOM 2206 O O . PRO A 1 289 ? -4.257 3.389 -13.180 1.00 98.44 289 PRO A O 1
ATOM 2209 N N . GLU A 1 290 ? -4.188 2.169 -11.304 1.00 98.12 290 GLU A N 1
ATOM 2210 C CA . GLU A 1 290 ? -5.632 1.955 -11.229 1.00 98.12 290 GLU A CA 1
ATOM 2211 C C . GLU A 1 290 ? -6.240 3.013 -10.302 1.00 98.12 290 GLU A C 1
ATOM 2213 O O . GLU A 1 290 ? -5.798 3.153 -9.159 1.00 98.12 290 GLU A O 1
ATOM 2218 N N . THR A 1 291 ? -7.235 3.759 -10.794 1.00 98.12 291 THR A N 1
ATOM 2219 C CA . THR A 1 291 ? -7.889 4.851 -10.059 1.00 98.12 291 THR A CA 1
ATOM 2220 C C . THR A 1 291 ? -9.350 4.528 -9.782 1.00 98.12 291 THR A C 1
ATOM 2222 O O . THR A 1 291 ? -10.106 4.168 -10.686 1.00 98.12 291 THR A O 1
ATOM 2225 N N . ARG A 1 292 ? -9.769 4.744 -8.534 1.00 97.50 292 ARG A N 1
ATOM 2226 C CA . ARG A 1 292 ? -11.161 4.686 -8.095 1.00 97.50 292 ARG A CA 1
ATOM 2227 C C . ARG A 1 292 ? -11.595 6.039 -7.541 1.00 97.50 292 ARG A C 1
ATOM 2229 O O . ARG A 1 292 ? -10.994 6.547 -6.595 1.00 97.50 292 ARG A O 1
ATOM 2236 N N . THR A 1 293 ? -12.683 6.576 -8.085 1.00 95.94 293 THR A N 1
ATOM 2237 C CA . THR A 1 293 ? -13.276 7.850 -7.655 1.00 95.94 293 THR A CA 1
ATOM 2238 C C . THR A 1 293 ? -14.588 7.608 -6.916 1.00 95.94 293 THR A C 1
ATOM 2240 O O . THR A 1 293 ? -15.415 6.795 -7.334 1.00 95.94 293 THR A O 1
ATOM 2243 N N . LEU A 1 294 ? -14.800 8.310 -5.804 1.00 95.38 294 LEU A N 1
ATOM 2244 C CA . LEU A 1 294 ? -16.039 8.248 -5.035 1.00 95.38 294 LEU A CA 1
ATOM 2245 C C . LEU A 1 294 ? -16.374 9.584 -4.368 1.00 95.38 294 LEU A C 1
ATOM 2247 O O . LEU A 1 294 ? -15.502 10.358 -3.980 1.00 95.38 294 LEU A O 1
ATOM 2251 N N . ARG A 1 295 ? -17.671 9.845 -4.198 1.00 94.88 295 ARG A N 1
ATOM 2252 C CA . ARG A 1 295 ? -18.158 11.009 -3.454 1.00 94.88 295 ARG A CA 1
ATOM 2253 C C . ARG A 1 295 ? -17.943 10.790 -1.959 1.00 94.88 295 ARG A C 1
ATOM 2255 O O . ARG A 1 295 ? -18.351 9.753 -1.434 1.00 94.88 295 ARG A O 1
ATOM 2262 N N . ILE A 1 296 ? -17.372 11.778 -1.276 1.00 92.75 296 ILE A N 1
ATOM 2263 C CA . ILE A 1 296 ? -17.248 11.756 0.181 1.00 92.75 296 ILE A CA 1
ATOM 2264 C C . ILE A 1 296 ? -18.644 11.911 0.784 1.00 92.75 296 ILE A C 1
ATOM 2266 O O . ILE A 1 296 ? -19.375 12.852 0.465 1.00 92.75 296 ILE A O 1
ATOM 2270 N N . LYS A 1 297 ? -19.018 10.959 1.636 1.00 92.50 297 LYS A N 1
ATOM 2271 C CA . LYS A 1 297 ? -20.309 10.907 2.324 1.00 92.50 297 LYS A CA 1
ATOM 2272 C C . LYS A 1 297 ? -20.095 10.694 3.827 1.00 92.50 297 LYS A C 1
ATOM 2274 O O . LYS A 1 297 ? -19.038 10.180 4.187 1.00 92.50 297 LYS A O 1
ATOM 2279 N N . PRO A 1 298 ? -21.071 11.038 4.689 1.00 90.50 298 PRO A N 1
ATOM 2280 C CA . PRO A 1 298 ? -20.926 10.920 6.142 1.00 90.50 298 PRO A CA 1
ATOM 2281 C C . PRO A 1 298 ? -20.602 9.510 6.646 1.00 90.50 298 PRO A C 1
ATOM 2283 O O . PRO A 1 298 ? -20.002 9.378 7.704 1.00 90.50 298 PRO A O 1
ATOM 2286 N N . GLU A 1 299 ? -20.975 8.455 5.912 1.00 92.44 299 GLU A N 1
ATOM 2287 C CA . GLU A 1 299 ? -20.616 7.084 6.289 1.00 92.44 299 GLU A CA 1
ATOM 2288 C C . GLU A 1 299 ? -19.123 6.751 6.121 1.00 92.44 299 GLU A C 1
ATOM 2290 O O . GLU A 1 299 ? -18.681 5.725 6.635 1.00 92.44 299 GLU A O 1
ATOM 2295 N N . LEU A 1 300 ? -18.356 7.570 5.390 1.00 93.50 300 LEU A N 1
ATOM 2296 C CA . LEU A 1 300 ? -16.912 7.404 5.229 1.00 93.50 300 LEU A CA 1
ATOM 2297 C C . LEU A 1 300 ? -16.200 8.062 6.407 1.00 93.50 300 LEU A C 1
ATOM 2299 O O . LEU A 1 300 ? -16.146 9.286 6.499 1.00 93.50 300 LEU A O 1
ATOM 2303 N N . GLU A 1 301 ? -15.662 7.242 7.302 1.00 92.50 301 GLU A N 1
ATOM 2304 C CA . GLU A 1 301 ? -15.131 7.713 8.581 1.00 92.50 301 GLU A CA 1
ATOM 2305 C C . GLU A 1 301 ? -13.673 8.186 8.454 1.00 92.50 301 GLU A C 1
ATOM 2307 O O . GLU A 1 301 ? -13.334 9.273 8.914 1.00 92.50 301 GLU A O 1
ATOM 2312 N N . PHE A 1 302 ? -12.803 7.380 7.835 1.00 92.69 302 PHE A N 1
ATOM 2313 C CA . PHE A 1 302 ? -11.381 7.687 7.630 1.00 92.69 302 PHE A CA 1
ATOM 2314 C C . PHE A 1 302 ? -10.761 6.792 6.545 1.00 92.69 302 PHE A C 1
ATOM 2316 O O . PHE A 1 302 ? -11.306 5.738 6.210 1.00 92.69 302 PHE A O 1
ATOM 2323 N N . LEU A 1 303 ? -9.605 7.211 6.018 1.00 95.06 303 LEU A N 1
ATOM 2324 C CA . LEU A 1 303 ? -8.820 6.510 4.997 1.00 95.06 303 LEU A CA 1
ATOM 2325 C C . LEU A 1 303 ? -7.439 6.135 5.550 1.00 95.06 303 LEU A C 1
ATOM 2327 O O . LEU A 1 303 ? -6.774 6.969 6.158 1.00 95.06 303 LEU A O 1
ATOM 2331 N N . ILE A 1 304 ? -6.998 4.903 5.302 1.00 96.44 304 ILE A N 1
ATOM 2332 C CA . ILE A 1 304 ? -5.655 4.407 5.622 1.00 96.44 304 ILE A CA 1
ATOM 2333 C C . ILE A 1 304 ? -4.912 4.165 4.309 1.00 96.44 304 ILE A C 1
ATOM 2335 O O . ILE A 1 304 ? -5.414 3.440 3.454 1.00 96.44 304 ILE A O 1
ATOM 2339 N N . LEU A 1 305 ? -3.717 4.740 4.164 1.00 97.38 305 LEU A N 1
ATOM 2340 C CA . LEU A 1 305 ? -2.764 4.438 3.093 1.00 97.38 305 LEU A CA 1
ATOM 2341 C C . LEU A 1 305 ? -1.517 3.840 3.745 1.00 97.38 305 LEU A C 1
ATOM 2343 O O . LEU A 1 305 ? -1.010 4.416 4.708 1.00 97.38 305 LEU A O 1
ATOM 2347 N N . ALA A 1 306 ? -1.019 2.716 3.237 1.00 96.25 306 ALA A N 1
ATOM 2348 C CA . ALA A 1 306 ? 0.230 2.127 3.721 1.00 96.25 306 ALA A CA 1
ATOM 2349 C C . ALA A 1 306 ? 0.911 1.243 2.663 1.00 96.25 306 ALA A C 1
ATOM 2351 O O . ALA A 1 306 ? 0.264 0.822 1.697 1.00 96.25 306 ALA A O 1
ATOM 2352 N N . SER A 1 307 ? 2.204 0.982 2.871 1.00 95.81 307 SER A N 1
ATOM 2353 C CA . SER A 1 307 ? 3.025 0.027 2.117 1.00 95.81 307 SER A CA 1
ATOM 2354 C C . SER A 1 307 ? 2.700 -1.428 2.474 1.00 95.81 307 SER A C 1
ATOM 2356 O O . SER A 1 307 ? 1.970 -1.701 3.440 1.00 95.81 307 SER A O 1
ATOM 2358 N N . ASP A 1 308 ? 3.248 -2.367 1.701 1.00 92.38 308 ASP A N 1
ATOM 2359 C CA . ASP A 1 308 ? 3.112 -3.811 1.938 1.00 92.38 308 ASP A CA 1
ATOM 2360 C C . ASP A 1 308 ? 3.617 -4.215 3.338 1.00 92.38 308 ASP A C 1
ATOM 2362 O O . ASP A 1 308 ? 3.061 -5.107 3.979 1.00 92.38 308 ASP A O 1
ATOM 2366 N N . GLY A 1 309 ? 4.562 -3.449 3.893 1.00 89.56 309 GLY A N 1
ATOM 2367 C CA . GLY A 1 309 ? 5.097 -3.624 5.234 1.00 89.56 309 GLY A CA 1
ATOM 2368 C C . GLY A 1 309 ? 4.023 -3.640 6.320 1.00 89.56 309 GLY A C 1
ATOM 2369 O O . GLY A 1 309 ? 4.221 -4.297 7.340 1.00 89.56 309 GLY A O 1
ATOM 2370 N N . LEU A 1 310 ? 2.879 -2.971 6.114 1.00 90.50 310 LEU A N 1
ATOM 2371 C CA . LEU A 1 310 ? 1.689 -3.128 6.956 1.00 90.50 310 LEU A CA 1
ATOM 2372 C C . LEU A 1 310 ? 0.807 -4.293 6.485 1.00 90.50 310 LEU A C 1
ATOM 2374 O O . LEU A 1 310 ? 0.445 -5.167 7.280 1.00 90.50 310 LEU A O 1
ATOM 2378 N N . TRP A 1 311 ? 0.425 -4.272 5.208 1.00 93.94 311 TRP A N 1
ATOM 2379 C CA . TRP A 1 311 ? -0.649 -5.105 4.661 1.00 93.94 311 TRP A CA 1
ATOM 2380 C C . TRP A 1 311 ? -0.306 -6.593 4.548 1.00 93.94 311 TRP A C 1
ATOM 2382 O O . TRP A 1 311 ? -1.217 -7.419 4.509 1.00 93.94 311 TRP A O 1
ATOM 2392 N N . ASP A 1 312 ? 0.978 -6.946 4.591 1.00 88.62 312 ASP A N 1
ATOM 2393 C CA . ASP A 1 312 ? 1.457 -8.327 4.682 1.00 88.62 312 ASP A CA 1
ATOM 2394 C C . ASP A 1 312 ? 1.108 -8.998 6.017 1.00 88.62 312 ASP A C 1
ATOM 2396 O O . ASP A 1 312 ? 1.116 -10.228 6.130 1.00 88.62 312 ASP A O 1
ATOM 2400 N N . LYS A 1 313 ? 0.861 -8.203 7.066 1.00 84.69 313 LYS A N 1
ATOM 2401 C CA . LYS A 1 313 ? 0.731 -8.685 8.453 1.00 84.69 313 LYS A CA 1
ATOM 2402 C C . LYS A 1 313 ? -0.593 -8.312 9.108 1.00 84.69 313 LYS A C 1
ATOM 2404 O O . LYS A 1 313 ? -0.959 -8.923 10.115 1.00 84.69 313 LYS A O 1
ATOM 2409 N N . VAL A 1 314 ? -1.278 -7.308 8.566 1.00 87.44 314 VAL A N 1
ATOM 2410 C CA . VAL A 1 314 ? -2.505 -6.743 9.125 1.00 87.44 314 VAL A CA 1
ATOM 2411 C C . VAL A 1 314 ? -3.592 -6.773 8.062 1.00 87.44 314 VAL A C 1
ATOM 2413 O O . VAL A 1 314 ? -3.439 -6.221 6.973 1.00 87.44 314 VAL A O 1
ATOM 2416 N N . THR A 1 315 ? -4.707 -7.421 8.381 1.00 93.12 315 THR A N 1
ATOM 2417 C CA . THR A 1 315 ? -5.881 -7.436 7.510 1.00 93.12 315 THR A CA 1
ATOM 2418 C C . THR A 1 315 ? -6.548 -6.061 7.464 1.00 93.12 315 THR A C 1
ATOM 2420 O O . THR A 1 315 ? -6.437 -5.250 8.384 1.00 93.12 315 THR A O 1
ATOM 2423 N N . ASN A 1 316 ? -7.308 -5.804 6.396 1.00 96.38 316 ASN A N 1
ATOM 2424 C CA . ASN A 1 316 ? -8.018 -4.535 6.221 1.00 96.38 316 ASN A CA 1
ATOM 2425 C C . ASN A 1 316 ? -8.948 -4.223 7.412 1.00 96.38 316 ASN A C 1
ATOM 2427 O O . ASN A 1 316 ? -9.002 -3.080 7.861 1.00 96.38 316 ASN A O 1
ATOM 2431 N N . GLN A 1 317 ? -9.656 -5.235 7.934 1.00 96.50 317 GLN A N 1
ATOM 2432 C CA . GLN A 1 317 ? -10.581 -5.056 9.056 1.00 96.50 317 GLN A CA 1
ATOM 2433 C C . GLN A 1 317 ? -9.846 -4.860 10.385 1.00 96.50 317 GLN A C 1
ATOM 2435 O O . GLN A 1 317 ? -10.199 -3.938 11.113 1.00 96.50 317 GLN A O 1
ATOM 2440 N N . GLU A 1 318 ? -8.781 -5.625 10.666 1.00 89.94 318 GLU A N 1
ATOM 2441 C CA . GLU A 1 318 ? -7.941 -5.385 11.854 1.00 89.94 318 GLU A CA 1
ATOM 2442 C C . GLU A 1 318 ? -7.427 -3.936 11.880 1.00 89.94 318 GLU A C 1
ATOM 2444 O O . GLU A 1 318 ? -7.449 -3.291 12.928 1.00 89.94 318 GLU A O 1
ATOM 2449 N N . ALA A 1 319 ? -6.999 -3.401 10.730 1.00 92.19 319 ALA A N 1
ATOM 2450 C CA . ALA A 1 319 ? -6.523 -2.024 10.633 1.00 92.19 319 ALA A CA 1
ATOM 2451 C C . ALA A 1 319 ? -7.616 -1.001 10.987 1.00 92.19 319 ALA A C 1
ATOM 2453 O O . ALA A 1 319 ? -7.371 -0.075 11.765 1.00 92.19 319 ALA A O 1
ATOM 2454 N N . VAL A 1 320 ? -8.831 -1.181 10.459 1.00 93.50 320 VAL A N 1
ATOM 2455 C CA . VAL A 1 320 ? -9.982 -0.318 10.767 1.00 93.50 320 VAL A CA 1
ATOM 2456 C C . VAL A 1 320 ? -10.378 -0.419 12.239 1.00 93.50 320 VAL A C 1
ATOM 2458 O O . VAL A 1 320 ? -10.533 0.615 12.887 1.00 93.50 320 VAL A O 1
ATOM 2461 N N . ASP A 1 321 ? -10.468 -1.626 12.795 1.00 89.62 321 ASP A N 1
ATOM 2462 C CA . ASP A 1 321 ? -10.857 -1.857 14.192 1.00 89.62 321 ASP A CA 1
ATOM 2463 C C . ASP A 1 321 ? -9.878 -1.219 15.184 1.00 89.62 321 ASP A C 1
ATOM 2465 O O . ASP A 1 321 ? -10.270 -0.772 16.263 1.00 89.62 321 ASP A O 1
ATOM 2469 N N . VAL A 1 322 ? -8.597 -1.158 14.818 1.00 89.50 322 VAL A N 1
ATOM 2470 C CA . VAL A 1 322 ? -7.542 -0.544 15.631 1.00 89.50 322 VAL A CA 1
ATOM 2471 C C . VAL A 1 322 ? -7.591 0.973 15.554 1.00 89.50 322 VAL A C 1
ATOM 2473 O O . VAL A 1 322 ? -7.401 1.632 16.574 1.00 89.50 322 VAL A O 1
ATOM 2476 N N . VAL A 1 323 ? -7.841 1.540 14.373 1.00 89.19 323 VAL A N 1
ATOM 2477 C CA . VAL A 1 323 ? -7.836 2.995 14.169 1.00 89.19 323 VAL A CA 1
ATOM 2478 C C . VAL A 1 323 ? -9.126 3.643 14.666 1.00 89.19 323 VAL A C 1
ATOM 2480 O O . VAL A 1 323 ? -9.091 4.695 15.305 1.00 89.19 3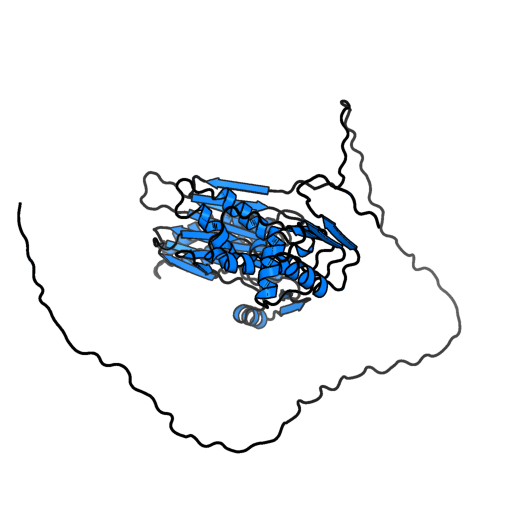23 VAL A O 1
ATOM 2483 N N . ARG A 1 324 ? -10.273 3.009 14.421 1.00 89.75 324 ARG A N 1
ATOM 2484 C CA . ARG A 1 324 ? -11.600 3.597 14.632 1.00 89.75 324 ARG A CA 1
ATOM 2485 C C . ARG A 1 324 ? -11.844 4.167 16.039 1.00 89.75 324 ARG A C 1
ATOM 2487 O O . ARG A 1 324 ? -12.330 5.298 16.099 1.00 89.75 324 ARG A O 1
ATOM 2494 N N . PRO A 1 325 ? -11.469 3.500 17.153 1.00 88.19 325 PRO A N 1
ATOM 2495 C CA . PRO A 1 325 ? -11.659 4.035 18.508 1.00 88.19 325 PRO A CA 1
ATOM 2496 C C . PRO A 1 325 ? -10.905 5.341 18.793 1.00 88.19 325 PRO A C 1
ATOM 2498 O O . PRO A 1 325 ? -11.215 6.032 19.758 1.00 88.19 325 PRO A O 1
ATOM 2501 N N . TYR A 1 326 ? -9.903 5.680 17.977 1.00 84.44 326 TYR A N 1
ATOM 2502 C CA . TYR A 1 326 ? -9.117 6.906 18.113 1.00 84.44 326 TYR A CA 1
ATOM 2503 C C . TYR A 1 326 ? -9.629 8.054 17.239 1.00 84.44 326 TYR A C 1
ATOM 2505 O O . TYR A 1 326 ? -9.174 9.185 17.421 1.00 84.44 326 TYR A O 1
ATOM 2513 N N . CYS A 1 327 ? -10.525 7.771 16.289 1.00 81.62 327 CYS A N 1
ATOM 2514 C CA . CYS A 1 327 ? -10.950 8.709 15.248 1.00 81.62 327 CYS A CA 1
ATOM 2515 C C . CYS A 1 327 ? -12.455 9.005 15.274 1.00 81.62 327 CYS A C 1
ATOM 2517 O O . CYS A 1 327 ? -12.857 10.106 14.913 1.00 81.62 327 CYS A O 1
ATOM 2519 N N . VAL A 1 328 ? -13.292 8.049 15.687 1.00 85.06 328 VAL A N 1
ATOM 2520 C CA . VAL A 1 328 ? -14.756 8.149 15.587 1.00 85.06 328 VAL A CA 1
ATOM 2521 C C . VAL A 1 328 ? -15.383 8.256 16.975 1.00 85.06 328 VAL A C 1
ATOM 2523 O O . VAL A 1 328 ? -15.104 7.438 17.846 1.00 85.06 328 VAL A O 1
ATOM 2526 N N . GLY A 1 329 ? -16.264 9.244 17.171 1.00 80.62 329 GLY A N 1
ATOM 2527 C CA . GLY A 1 329 ? -17.015 9.416 18.423 1.00 80.62 329 GLY A CA 1
ATOM 2528 C C . GLY A 1 329 ? -16.182 9.924 19.606 1.00 80.62 329 GLY A C 1
ATOM 2529 O O . GLY A 1 329 ? -16.572 9.718 20.752 1.00 80.62 329 GLY A O 1
ATOM 2530 N N . VAL A 1 330 ? -15.043 10.570 19.340 1.00 79.56 330 VAL A N 1
ATOM 2531 C CA . VAL A 1 330 ? -14.118 11.090 20.358 1.00 79.56 330 VAL A CA 1
ATOM 2532 C C . VAL A 1 330 ? -14.015 12.614 20.288 1.00 79.56 330 VAL A C 1
ATOM 2534 O O . VAL A 1 330 ? -13.916 13.180 19.203 1.00 79.56 330 VAL A O 1
ATOM 2537 N N . GLU A 1 331 ? -14.008 13.282 21.446 1.00 69.31 331 GLU A N 1
ATOM 2538 C CA . GLU A 1 331 ? -13.899 14.751 21.527 1.00 69.31 331 GLU A CA 1
ATOM 2539 C C . GLU A 1 331 ? -12.521 15.268 21.083 1.00 69.31 331 GLU A C 1
ATOM 2541 O O . GLU A 1 331 ? -12.421 16.365 20.547 1.00 69.31 331 GLU A O 1
ATOM 2546 N N . ASN A 1 332 ? -11.468 14.462 21.270 1.00 71.31 332 ASN A N 1
ATOM 2547 C CA . ASN A 1 332 ? -10.092 14.772 20.882 1.00 71.31 332 ASN A CA 1
ATOM 2548 C C . ASN A 1 332 ? -9.463 13.558 20.180 1.00 71.31 332 ASN A C 1
ATOM 2550 O O . ASN A 1 332 ? -8.914 12.683 20.865 1.00 71.31 332 ASN A O 1
ATOM 2554 N N . PRO A 1 333 ? -9.557 13.467 18.841 1.00 72.19 333 PRO A N 1
ATOM 2555 C CA . PRO A 1 333 ? -8.953 12.383 18.078 1.00 72.19 333 PRO A CA 1
ATOM 2556 C C . PRO A 1 333 ? -7.456 12.245 18.373 1.00 72.19 333 PRO A C 1
ATOM 2558 O O . PRO A 1 333 ? -6.699 13.204 18.264 1.00 72.19 333 PRO A O 1
ATOM 2561 N N . LYS A 1 334 ? -7.015 11.040 18.750 1.00 71.25 334 LYS A N 1
ATOM 2562 C CA . LYS A 1 334 ? -5.601 10.724 19.040 1.00 71.25 334 LYS A CA 1
ATOM 2563 C C . LYS A 1 334 ? -4.997 9.917 17.893 1.00 71.25 334 LYS A C 1
ATOM 2565 O O . LYS A 1 334 ? -4.519 8.797 18.086 1.00 71.25 334 LYS A O 1
ATOM 2570 N N . THR A 1 335 ? -5.040 10.482 16.694 1.00 71.31 335 THR A N 1
ATOM 2571 C CA . THR A 1 335 ? -4.649 9.836 15.426 1.00 71.31 335 THR A CA 1
ATOM 2572 C C . THR A 1 335 ? -3.196 9.341 15.428 1.00 71.31 335 THR A C 1
ATOM 2574 O O . THR A 1 335 ? -2.928 8.237 14.955 1.00 71.31 335 THR A O 1
ATOM 2577 N N . LEU A 1 336 ? -2.278 10.063 16.082 1.00 72.75 336 LEU A N 1
ATOM 2578 C CA . LEU A 1 336 ? -0.892 9.628 16.319 1.00 72.75 336 LEU A CA 1
ATOM 2579 C C . LEU A 1 336 ? -0.804 8.280 17.052 1.00 72.75 336 LEU A C 1
ATOM 2581 O O . LEU A 1 336 ? -0.007 7.411 16.693 1.00 72.75 336 LEU A O 1
ATOM 2585 N N . SER A 1 337 ? -1.635 8.079 18.079 1.00 76.38 337 SER A N 1
ATOM 2586 C CA . SER A 1 337 ? -1.659 6.814 18.828 1.00 76.38 337 SER A CA 1
ATOM 2587 C C . SER A 1 337 ? -2.202 5.671 17.972 1.00 76.38 337 SER A C 1
ATOM 2589 O O . SER A 1 337 ? -1.686 4.559 18.054 1.00 76.38 337 SER A O 1
ATOM 2591 N N . ALA A 1 338 ? -3.191 5.958 17.123 1.00 78.50 338 ALA A N 1
ATOM 2592 C CA . ALA A 1 338 ? -3.800 4.988 16.220 1.00 78.50 338 ALA A CA 1
ATOM 2593 C C . ALA A 1 338 ? -2.783 4.420 15.222 1.00 78.50 338 ALA A C 1
ATOM 2595 O O . ALA A 1 338 ? -2.616 3.208 15.114 1.00 78.50 338 ALA A O 1
ATOM 2596 N N . CYS A 1 339 ? -2.042 5.285 14.533 1.00 79.75 339 CYS A N 1
ATOM 2597 C CA . CYS A 1 339 ? -1.074 4.854 13.526 1.00 79.75 339 CYS A CA 1
ATOM 2598 C C . CYS A 1 339 ? 0.191 4.236 14.131 1.00 79.75 339 CYS A C 1
ATOM 2600 O O . CYS A 1 339 ? 0.727 3.292 13.555 1.00 79.75 339 CYS A O 1
ATOM 2602 N N . LYS A 1 340 ? 0.629 4.679 15.319 1.00 80.75 340 LYS A N 1
ATOM 2603 C CA . LYS A 1 340 ? 1.652 3.952 16.093 1.00 80.75 340 LYS A CA 1
ATOM 2604 C C . LYS A 1 340 ? 1.189 2.537 16.413 1.00 80.75 340 LYS A C 1
ATOM 2606 O O . LYS A 1 340 ? 1.920 1.584 16.161 1.00 80.75 340 LYS A O 1
ATOM 2611 N N . LYS A 1 341 ? -0.044 2.393 16.910 1.00 81.44 341 LYS A N 1
ATOM 2612 C CA . LYS A 1 341 ? -0.634 1.087 17.217 1.00 81.44 341 LYS A CA 1
ATOM 2613 C C . LYS A 1 341 ? -0.730 0.206 15.975 1.00 81.44 341 LYS A C 1
ATOM 2615 O O . LYS A 1 341 ? -0.421 -0.977 16.050 1.00 81.44 341 LYS A O 1
ATOM 2620 N N . LEU A 1 342 ? -1.100 0.789 14.839 1.00 83.31 342 LEU A N 1
ATOM 2621 C CA . LEU A 1 342 ? -1.179 0.089 13.565 1.00 83.31 342 LEU A CA 1
ATOM 2622 C C . LEU A 1 342 ? 0.202 -0.407 13.099 1.00 83.31 342 LEU A C 1
ATOM 2624 O O . LEU A 1 342 ? 0.345 -1.573 12.747 1.00 83.31 342 LEU A O 1
ATOM 2628 N N . ALA A 1 343 ? 1.238 0.429 13.193 1.00 81.06 343 ALA A N 1
ATOM 2629 C CA . ALA A 1 343 ? 2.613 0.042 12.866 1.00 81.06 343 ALA A CA 1
ATOM 2630 C C . ALA A 1 343 ? 3.235 -0.954 13.867 1.00 81.06 343 ALA A C 1
ATOM 2632 O O . ALA A 1 343 ? 4.172 -1.677 13.539 1.00 81.06 343 ALA A O 1
ATOM 2633 N N . GLU A 1 344 ? 2.738 -1.019 15.103 1.00 79.88 344 GLU A N 1
ATOM 2634 C CA . GLU A 1 344 ? 3.113 -2.076 16.049 1.00 79.88 344 GLU A CA 1
ATOM 2635 C C . GLU A 1 344 ? 2.540 -3.441 15.651 1.00 79.88 344 GLU A C 1
ATOM 2637 O O . GLU A 1 344 ? 3.152 -4.462 15.957 1.00 79.88 344 GLU A O 1
ATOM 2642 N N . LEU A 1 345 ? 1.390 -3.488 14.970 1.00 76.94 345 LEU A N 1
ATOM 2643 C CA . LEU A 1 345 ? 0.785 -4.749 14.525 1.00 76.94 345 LEU A CA 1
ATOM 2644 C C . LEU A 1 345 ? 1.541 -5.386 13.361 1.00 76.94 345 LEU A C 1
ATOM 2646 O O . LEU A 1 345 ? 1.505 -6.606 13.215 1.00 76.94 345 LEU A O 1
ATOM 2650 N N . SER A 1 346 ? 2.249 -4.582 12.569 1.00 75.06 346 SER A N 1
ATOM 2651 C CA . SER A 1 346 ? 3.078 -5.073 11.471 1.00 75.06 346 SER A CA 1
ATOM 2652 C C . SER A 1 346 ? 4.466 -5.550 11.889 1.00 75.06 346 SER A C 1
ATOM 2654 O O . SER A 1 346 ? 5.255 -5.976 11.044 1.00 75.06 346 SER A O 1
ATOM 2656 N N . PHE A 1 347 ? 4.790 -5.524 13.187 1.00 70.44 347 PHE A N 1
ATOM 2657 C CA . PHE A 1 347 ? 6.059 -6.067 13.654 1.00 70.44 347 PHE A CA 1
ATOM 2658 C C . PHE A 1 347 ? 6.155 -7.558 13.335 1.00 70.44 347 PHE A C 1
ATOM 2660 O O . PHE A 1 347 ? 5.356 -8.366 13.807 1.00 70.44 347 PHE A O 1
ATOM 2667 N N . ASP A 1 348 ? 7.168 -7.924 12.550 1.00 59.59 348 ASP A N 1
ATOM 2668 C CA . ASP A 1 348 ? 7.366 -9.310 12.156 1.00 59.59 348 ASP A CA 1
ATOM 2669 C C . ASP A 1 348 ? 7.806 -10.157 13.354 1.00 59.59 348 ASP A C 1
ATOM 2671 O O . ASP A 1 348 ? 8.971 -10.156 13.770 1.00 59.59 348 ASP A O 1
ATOM 2675 N N . VAL A 1 349 ? 6.846 -10.880 13.927 1.00 60.12 349 VAL A N 1
ATOM 2676 C CA . VAL A 1 349 ? 7.092 -11.763 15.066 1.00 60.12 349 VAL A CA 1
ATOM 2677 C C . VAL A 1 349 ? 7.819 -13.051 14.674 1.00 60.12 349 VAL A C 1
ATOM 2679 O O . VAL A 1 349 ? 8.260 -13.785 15.552 1.00 60.12 349 VAL A O 1
ATOM 2682 N N . SER A 1 350 ? 8.024 -13.328 13.381 1.00 57.12 350 SER A N 1
ATOM 2683 C CA . SER A 1 350 ? 8.758 -14.521 12.930 1.00 57.12 350 SER A CA 1
ATOM 2684 C C . SER A 1 350 ? 10.220 -14.547 13.385 1.00 57.12 350 SER A C 1
ATOM 2686 O O . SER A 1 350 ? 10.821 -15.615 13.461 1.00 57.12 350 SER A O 1
ATOM 2688 N N . TYR A 1 351 ? 10.799 -13.381 13.684 1.00 54.94 351 TYR A N 1
ATOM 2689 C CA . TYR A 1 351 ? 12.159 -13.241 14.216 1.00 54.94 351 TYR A CA 1
ATOM 2690 C C . TYR A 1 351 ? 12.189 -13.084 15.738 1.00 54.94 351 TYR A C 1
ATOM 2692 O O . TYR A 1 351 ? 13.262 -12.906 16.320 1.00 54.94 351 TYR A O 1
ATOM 2700 N N . VAL A 1 352 ? 11.025 -13.101 16.388 1.00 60.25 352 VAL A N 1
ATOM 2701 C CA . VAL A 1 352 ? 10.934 -13.036 17.842 1.00 60.25 352 VAL A CA 1
ATOM 2702 C C . VAL A 1 352 ? 11.367 -14.387 18.390 1.00 60.25 352 VAL A C 1
ATOM 2704 O O . VAL A 1 352 ? 10.683 -15.395 18.253 1.00 60.25 352 VAL A O 1
ATOM 2707 N N . THR A 1 353 ? 12.540 -14.411 19.012 1.00 74.19 353 THR A N 1
ATOM 2708 C CA . THR A 1 353 ? 13.034 -15.602 19.706 1.00 74.19 353 THR A CA 1
ATOM 2709 C C . THR A 1 353 ? 12.306 -15.805 21.027 1.00 74.19 353 THR A C 1
ATOM 2711 O O . THR A 1 353 ? 12.124 -16.938 21.446 1.00 74.19 353 THR A O 1
ATOM 2714 N N . GLU A 1 354 ? 11.854 -14.730 21.676 1.00 82.81 354 GLU A N 1
ATOM 2715 C CA . GLU A 1 354 ? 11.191 -14.786 22.978 1.00 82.81 354 GLU A CA 1
ATOM 2716 C C . GLU A 1 354 ? 9.957 -13.879 23.010 1.00 82.81 354 GLU A C 1
ATOM 2718 O O . GLU A 1 354 ? 10.059 -12.685 22.734 1.00 82.81 354 GLU A O 1
ATOM 2723 N N . ALA A 1 355 ? 8.798 -14.422 23.382 1.00 79.12 355 ALA A N 1
ATOM 2724 C CA . ALA A 1 355 ? 7.548 -13.674 23.500 1.00 79.12 355 ALA A CA 1
ATOM 2725 C C . ALA A 1 355 ? 6.915 -13.850 24.885 1.00 79.12 355 ALA A C 1
ATOM 2727 O O . ALA A 1 355 ? 6.969 -14.927 25.477 1.00 79.12 355 ALA A O 1
ATOM 2728 N N . SER A 1 356 ? 6.269 -12.797 25.394 1.00 82.50 356 SER A N 1
ATOM 2729 C CA . SER A 1 356 ? 5.476 -12.845 26.626 1.00 82.50 356 SER A CA 1
ATOM 2730 C C . SER A 1 356 ? 4.105 -12.222 26.392 1.00 82.50 356 SER A C 1
ATOM 2732 O O . SER A 1 356 ? 4.015 -11.033 26.101 1.00 82.50 356 SER A O 1
ATOM 2734 N N . LEU A 1 357 ? 3.044 -13.008 26.562 1.00 79.06 357 LEU A N 1
ATOM 2735 C CA . LEU A 1 357 ? 1.656 -12.582 26.404 1.00 79.06 357 LEU A CA 1
ATOM 2736 C C . LEU A 1 357 ? 0.990 -12.499 27.765 1.00 79.06 357 LEU A C 1
ATOM 2738 O O . LEU A 1 357 ? 0.971 -13.468 28.520 1.00 79.06 357 LEU A O 1
ATOM 2742 N N . ASP A 1 358 ? 0.396 -11.350 28.056 1.00 76.38 358 ASP A N 1
ATOM 2743 C CA . ASP A 1 358 ? -0.464 -11.158 29.214 1.00 76.38 358 ASP A CA 1
ATOM 2744 C C . ASP A 1 358 ? -1.631 -10.256 28.807 1.00 76.38 358 ASP A C 1
ATOM 2746 O O . ASP A 1 358 ? -1.432 -9.257 28.115 1.00 76.38 358 ASP A O 1
ATOM 2750 N N . ILE A 1 359 ? -2.848 -10.615 29.211 1.00 70.81 359 ILE A N 1
ATOM 2751 C CA . ILE A 1 359 ? -4.053 -9.831 28.919 1.00 70.81 359 ILE A CA 1
ATOM 2752 C C . ILE A 1 359 ? -4.501 -9.168 30.215 1.00 70.81 359 ILE A C 1
ATOM 2754 O O . ILE A 1 359 ? -4.784 -9.836 31.210 1.00 70.81 359 ILE A O 1
ATOM 2758 N N . ARG A 1 360 ? -4.589 -7.837 30.216 1.00 66.81 360 ARG A N 1
ATOM 2759 C CA . ARG A 1 360 ? -5.217 -7.094 31.313 1.00 66.81 360 ARG A CA 1
ATOM 2760 C C . ARG A 1 360 ? -6.676 -6.840 30.959 1.00 66.81 360 ARG A C 1
ATOM 2762 O O . ARG A 1 360 ? -6.949 -6.120 30.009 1.00 66.81 360 ARG A O 1
ATOM 2769 N N . ILE A 1 361 ? -7.583 -7.427 31.732 1.00 61.56 361 ILE A N 1
ATOM 2770 C CA . ILE A 1 361 ? -9.029 -7.232 31.597 1.00 61.56 361 ILE A CA 1
ATOM 2771 C C . ILE A 1 361 ? -9.443 -6.183 32.634 1.00 61.56 361 ILE A C 1
ATOM 2773 O O . ILE A 1 361 ? -9.149 -6.365 33.817 1.00 61.56 361 ILE A O 1
ATOM 2777 N N . GLN A 1 362 ? -10.046 -5.073 32.195 1.00 51.84 362 GLN A N 1
ATOM 2778 C CA . GLN A 1 362 ? -10.492 -3.981 33.077 1.00 51.84 362 GLN A CA 1
ATOM 2779 C C . GLN A 1 362 ? -11.966 -4.121 33.511 1.00 51.84 362 GLN A C 1
ATOM 2781 O O . GLN A 1 362 ? -12.307 -3.667 34.599 1.00 51.84 362 GLN A O 1
ATOM 2786 N N . SER A 1 363 ? -12.806 -4.814 32.735 1.00 54.28 363 SER A N 1
ATOM 2787 C CA . SER A 1 363 ? -14.202 -5.168 33.049 1.00 54.28 363 SER A CA 1
ATOM 2788 C C . SER A 1 363 ? -14.614 -6.409 32.244 1.00 54.28 363 SER A C 1
ATOM 2790 O O . SER A 1 363 ? -13.979 -6.693 31.237 1.00 54.28 363 SER A O 1
ATOM 2792 N N . PHE A 1 364 ? -15.614 -7.171 32.699 1.00 50.66 364 PHE A N 1
ATOM 2793 C CA . PHE A 1 364 ? -16.150 -8.338 31.982 1.00 50.66 364 PHE A CA 1
ATOM 2794 C C . PHE A 1 364 ? -17.595 -8.058 31.554 1.00 50.66 364 PHE A C 1
ATOM 2796 O O . PHE A 1 364 ? -18.465 -7.959 32.419 1.00 50.66 364 PHE A O 1
ATOM 2803 N N . GLU A 1 365 ? -17.856 -8.008 30.248 1.00 54.91 365 GLU A N 1
ATOM 2804 C CA . GLU A 1 365 ? -19.190 -8.239 29.676 1.00 54.91 365 GLU A CA 1
ATOM 2805 C C . GLU A 1 365 ? -19.164 -9.526 28.829 1.00 54.91 365 GLU A C 1
ATOM 2807 O O . GLU A 1 365 ? -18.169 -9.829 28.172 1.00 54.91 365 GLU A O 1
ATOM 2812 N N . GLU A 1 366 ? -20.237 -10.327 28.854 1.00 52.09 366 GLU A N 1
ATOM 2813 C CA . GLU A 1 366 ? -20.273 -11.674 28.240 1.00 52.09 366 GLU A CA 1
ATOM 2814 C C . GLU A 1 366 ? -19.967 -11.669 26.730 1.00 52.09 366 GLU A C 1
ATOM 2816 O O . GLU A 1 366 ? -19.357 -12.606 26.216 1.00 52.09 366 GLU A O 1
ATOM 2821 N N . MET A 1 367 ? -20.310 -10.581 26.037 1.00 51.72 367 MET A N 1
ATOM 2822 C CA . MET A 1 367 ? -20.087 -10.399 24.600 1.00 51.72 367 MET A CA 1
ATOM 2823 C C . MET A 1 367 ? -18.608 -10.131 24.239 1.00 51.72 367 MET A C 1
ATOM 2825 O O . MET A 1 367 ? -18.214 -10.296 23.087 1.00 51.72 367 MET A O 1
ATOM 2829 N N . GLU A 1 368 ? -17.750 -9.780 25.208 1.00 64.50 368 GLU A N 1
ATOM 2830 C CA . GLU A 1 368 ? -16.308 -9.587 24.979 1.00 64.50 368 GLU A CA 1
ATOM 2831 C C . GLU A 1 368 ? -15.526 -10.909 24.937 1.00 64.50 368 GLU A C 1
ATOM 2833 O O . GLU A 1 368 ? -14.432 -10.963 24.374 1.00 64.50 368 GLU A O 1
ATOM 2838 N N . VAL A 1 369 ? -16.058 -11.993 25.515 1.00 68.94 369 VAL A N 1
ATOM 2839 C CA . VAL A 1 369 ? -15.298 -13.238 25.722 1.00 68.94 369 VAL A CA 1
ATOM 2840 C C . VAL A 1 369 ? -15.003 -13.959 24.406 1.00 68.94 369 VAL A C 1
ATOM 2842 O O . VAL A 1 369 ? -13.874 -14.406 24.205 1.00 68.94 369 VAL A O 1
ATOM 2845 N N . GLU A 1 370 ? -15.974 -14.039 23.493 1.00 76.31 370 GLU A N 1
ATOM 2846 C CA . GLU A 1 370 ? -15.769 -14.643 22.166 1.00 76.31 370 GLU A CA 1
ATOM 2847 C C . GLU A 1 370 ? -14.751 -13.846 21.342 1.00 76.31 370 GLU A C 1
ATOM 2849 O O . GLU A 1 370 ? -13.839 -14.423 20.747 1.00 76.31 370 GLU A O 1
ATOM 2854 N N . LEU A 1 371 ? -14.833 -12.513 21.378 1.00 73.75 371 LEU A N 1
ATOM 2855 C CA . LEU A 1 371 ? -13.877 -11.640 20.696 1.00 73.75 371 LEU A CA 1
ATOM 2856 C C . LEU A 1 371 ? -12.462 -11.782 21.277 1.00 73.75 371 LEU A C 1
ATOM 2858 O O . LEU A 1 371 ? -11.482 -11.838 20.531 1.00 73.75 371 LEU A O 1
ATOM 2862 N N . LEU A 1 372 ? -12.338 -11.859 22.606 1.00 76.12 372 LEU A N 1
ATOM 2863 C CA . LEU A 1 372 ? -11.062 -12.101 23.283 1.00 76.12 372 LEU A CA 1
ATOM 2864 C C . LEU A 1 372 ? -10.480 -13.470 22.928 1.00 76.12 372 LEU A C 1
ATOM 2866 O O . LEU A 1 372 ? -9.263 -13.594 22.796 1.00 76.12 372 LEU A O 1
ATOM 2870 N N . LEU A 1 373 ? -11.330 -14.481 22.758 1.00 83.25 373 LEU A N 1
ATOM 2871 C CA . LEU A 1 373 ? -10.929 -15.828 22.376 1.00 83.25 373 LEU A CA 1
ATOM 2872 C C . LEU A 1 373 ? -10.362 -15.863 20.955 1.00 83.25 373 LEU A C 1
ATOM 2874 O O . LEU A 1 373 ? -9.266 -16.391 20.761 1.00 83.25 373 LEU A O 1
ATOM 2878 N N . VAL A 1 374 ? -11.053 -15.247 19.989 1.00 80.44 374 VAL A N 1
ATOM 2879 C CA . VAL A 1 374 ? -10.565 -15.123 18.604 1.00 80.44 374 VAL A CA 1
ATOM 2880 C C . VAL A 1 374 ? -9.210 -14.414 18.582 1.00 80.44 374 VAL A C 1
ATOM 2882 O O . VAL A 1 374 ? -8.234 -14.967 18.075 1.00 80.44 374 VAL A O 1
ATOM 2885 N N . LYS A 1 375 ? -9.105 -13.256 19.246 1.00 79.00 375 LYS A N 1
ATOM 2886 C CA . LYS A 1 375 ? -7.852 -12.487 19.322 1.00 79.00 375 LYS A CA 1
ATOM 2887 C C . LYS A 1 375 ? -6.719 -13.269 19.986 1.00 79.00 375 LYS A C 1
ATOM 2889 O O . LYS A 1 375 ? -5.581 -13.218 19.526 1.00 79.00 375 LYS A O 1
ATOM 2894 N N . ALA A 1 376 ? -6.999 -14.006 21.061 1.00 82.62 376 ALA A N 1
ATOM 2895 C CA . ALA A 1 376 ? -5.985 -14.810 21.740 1.00 82.62 376 ALA A CA 1
ATOM 2896 C C . ALA A 1 376 ? -5.435 -15.925 20.834 1.00 82.62 376 ALA A C 1
ATOM 2898 O O . ALA A 1 376 ? -4.228 -16.171 20.829 1.00 82.62 376 ALA A O 1
ATOM 2899 N N . LEU A 1 377 ? -6.289 -16.572 20.038 1.00 86.12 377 LEU A N 1
ATOM 2900 C CA . LEU A 1 377 ? -5.863 -17.603 19.091 1.00 86.12 377 LEU A CA 1
ATOM 2901 C C . LEU A 1 377 ? -5.069 -17.021 17.917 1.00 86.12 377 LEU A C 1
ATOM 2903 O O . LEU A 1 377 ? -4.033 -17.579 17.562 1.00 86.12 377 LEU A O 1
ATOM 2907 N N . GLU A 1 378 ? -5.479 -15.873 17.377 1.00 81.69 378 GLU A N 1
ATOM 2908 C CA . GLU A 1 378 ? -4.716 -15.154 16.346 1.00 81.69 378 GLU A CA 1
ATOM 2909 C C . GLU A 1 378 ? -3.317 -14.762 16.842 1.00 81.69 378 GLU A C 1
ATOM 2911 O O . GLU A 1 378 ? -2.323 -14.933 16.132 1.00 81.69 378 GLU A O 1
ATOM 2916 N N . MET A 1 379 ? -3.210 -14.288 18.089 1.00 80.81 379 MET A N 1
ATOM 2917 C CA . MET A 1 379 ? -1.918 -13.993 18.714 1.00 80.81 379 MET A CA 1
ATOM 2918 C C . MET A 1 379 ? -1.046 -15.249 18.851 1.00 80.81 379 MET A C 1
ATOM 2920 O O . MET A 1 379 ? 0.158 -15.184 18.601 1.00 80.81 379 MET A O 1
ATOM 2924 N N . LEU A 1 380 ? -1.629 -16.392 19.231 1.00 85.81 380 LEU A N 1
ATOM 2925 C CA . LEU A 1 380 ? -0.900 -17.661 19.316 1.00 85.81 380 LEU A CA 1
ATOM 2926 C C . LEU A 1 380 ? -0.431 -18.155 17.945 1.00 85.81 380 LEU A C 1
ATOM 2928 O O . LEU A 1 380 ? 0.701 -18.621 17.833 1.00 85.81 380 LEU A O 1
ATOM 2932 N N . GLU A 1 381 ? -1.257 -18.018 16.906 1.00 85.50 381 GLU A N 1
ATOM 2933 C CA . GLU A 1 381 ? -0.899 -18.393 15.535 1.00 85.50 381 GLU A CA 1
ATOM 2934 C C . GLU A 1 381 ? 0.332 -17.614 15.057 1.00 85.50 381 GLU A C 1
ATOM 2936 O O . GLU A 1 381 ? 1.298 -18.203 14.561 1.00 85.50 381 GLU A O 1
ATOM 2941 N N . LYS A 1 382 ? 0.347 -16.294 15.297 1.00 79.19 382 LYS A N 1
ATOM 2942 C CA . LYS A 1 382 ? 1.477 -15.412 14.965 1.00 79.19 382 LYS A CA 1
ATOM 2943 C C . LYS A 1 382 ? 2.767 -15.831 15.698 1.00 79.19 382 LYS A C 1
ATOM 2945 O O . LYS A 1 382 ? 3.860 -15.658 15.167 1.00 79.19 382 LYS A O 1
ATOM 2950 N N . LEU A 1 383 ? 2.662 -16.448 16.878 1.00 84.00 383 LEU A N 1
ATOM 2951 C CA . LEU A 1 383 ? 3.797 -16.813 17.739 1.00 84.00 383 LEU A CA 1
ATOM 2952 C C . LEU A 1 383 ? 4.153 -18.304 17.725 1.00 84.00 383 LEU A C 1
ATOM 2954 O O . LEU A 1 383 ? 4.968 -18.751 18.533 1.00 84.00 383 LEU A O 1
ATOM 2958 N N . ARG A 1 384 ? 3.607 -19.089 16.792 1.00 86.88 384 ARG A N 1
ATOM 2959 C CA . ARG A 1 384 ? 3.809 -20.546 16.767 1.00 86.88 384 ARG A CA 1
ATOM 2960 C C . ARG A 1 384 ? 5.265 -21.005 16.612 1.00 86.88 384 ARG A C 1
ATOM 2962 O O . ARG A 1 384 ? 5.551 -22.162 16.882 1.00 86.88 384 ARG A O 1
ATOM 2969 N N . ASN A 1 385 ? 6.181 -20.131 16.185 1.00 84.44 385 ASN A N 1
ATOM 2970 C CA . ASN A 1 385 ? 7.583 -20.463 15.892 1.00 84.44 385 ASN A CA 1
ATOM 2971 C C . ASN A 1 385 ? 8.612 -19.789 16.818 1.00 84.44 385 ASN A C 1
ATOM 2973 O O . ASN A 1 385 ? 9.804 -19.820 16.511 1.00 84.44 385 ASN A O 1
ATOM 2977 N N . VAL A 1 386 ? 8.183 -19.157 17.914 1.00 84.81 386 VAL A N 1
ATOM 2978 C CA . VAL A 1 386 ? 9.125 -18.520 18.850 1.00 84.81 386 VAL A CA 1
ATOM 2979 C C . VAL A 1 386 ? 9.929 -19.573 19.615 1.00 84.81 386 VAL A C 1
ATOM 2981 O O . VAL A 1 386 ? 9.423 -20.648 19.914 1.00 84.81 386 VAL A O 1
ATOM 2984 N N . GLU A 1 387 ? 11.178 -19.284 19.979 1.00 85.06 387 GLU A N 1
ATOM 2985 C CA . GLU A 1 387 ? 11.990 -20.227 20.761 1.00 85.06 387 GLU A CA 1
ATOM 2986 C C . GLU A 1 387 ? 11.510 -20.314 22.216 1.00 85.06 387 GLU A C 1
ATOM 2988 O O . GLU A 1 387 ? 11.447 -21.412 22.773 1.00 85.06 387 GLU A O 1
ATOM 2993 N N . LYS A 1 388 ? 11.115 -19.177 22.804 1.00 88.56 388 LYS A N 1
ATOM 2994 C CA . LYS A 1 388 ? 10.587 -19.077 24.167 1.00 88.56 388 LYS A CA 1
ATOM 2995 C C . LYS A 1 388 ? 9.244 -18.361 24.200 1.00 88.56 388 LYS A C 1
ATOM 2997 O O . LYS A 1 388 ? 9.113 -17.252 23.685 1.00 88.56 388 LYS A O 1
ATOM 3002 N N . LEU A 1 389 ? 8.257 -18.952 24.862 1.00 90.75 389 LEU A N 1
ATOM 3003 C CA . LEU A 1 389 ? 6.918 -18.385 25.006 1.00 90.75 389 LEU A CA 1
ATOM 3004 C C . LEU A 1 389 ? 6.526 -18.299 26.481 1.00 90.75 389 LEU A C 1
ATOM 3006 O O . LEU A 1 389 ? 6.587 -19.283 27.211 1.00 90.75 389 LEU A O 1
ATOM 3010 N N . THR A 1 390 ? 6.094 -17.122 26.925 1.00 90.75 390 THR A N 1
ATOM 3011 C CA . THR A 1 390 ? 5.568 -16.886 28.273 1.00 90.75 390 THR A CA 1
ATOM 3012 C C . THR A 1 390 ? 4.093 -16.500 28.208 1.00 90.75 390 THR A C 1
ATOM 3014 O O . THR A 1 390 ? 3.758 -15.541 27.522 1.00 90.75 390 THR A O 1
ATOM 3017 N N . LEU A 1 391 ? 3.214 -17.183 28.947 1.00 88.81 391 LEU A N 1
ATOM 3018 C CA . LEU A 1 391 ? 1.781 -16.866 29.016 1.00 88.81 391 LEU A CA 1
ATOM 3019 C C . LEU A 1 391 ? 1.355 -16.458 30.431 1.00 88.81 391 LEU A C 1
ATOM 3021 O O . LEU A 1 391 ? 1.647 -17.147 31.410 1.00 88.81 391 LEU A O 1
ATOM 3025 N N . GLY A 1 392 ? 0.645 -15.339 30.533 1.00 85.06 392 GLY A N 1
ATOM 3026 C CA . GLY A 1 392 ? 0.057 -14.816 31.762 1.00 85.06 392 GLY A CA 1
ATOM 3027 C C . GLY A 1 392 ? -1.283 -15.461 32.126 1.00 85.06 392 GLY A C 1
ATOM 3028 O O . GLY A 1 392 ? -1.948 -16.097 31.309 1.00 85.06 392 GLY A O 1
ATOM 3029 N N . SER A 1 393 ? -1.698 -15.270 33.379 1.00 83.56 393 SER A N 1
ATOM 3030 C CA . SER A 1 393 ? -2.888 -15.896 33.975 1.00 83.56 393 SER A CA 1
ATOM 3031 C C . SER A 1 393 ? -4.182 -15.668 33.193 1.00 83.56 393 SER A C 1
ATOM 3033 O O . SER A 1 393 ? -4.900 -16.622 32.904 1.00 83.56 393 SER A O 1
ATOM 3035 N N . ASN A 1 394 ? -4.488 -14.427 32.810 1.00 82.88 394 ASN A N 1
ATOM 3036 C CA . ASN A 1 394 ? -5.730 -14.139 32.086 1.00 82.88 394 ASN A CA 1
ATOM 3037 C C . ASN A 1 394 ? -5.717 -14.721 30.672 1.00 82.88 394 ASN A C 1
ATOM 3039 O O . ASN A 1 394 ? -6.735 -15.237 30.219 1.00 82.88 394 ASN A O 1
ATOM 3043 N N . PHE A 1 395 ? -4.556 -14.714 30.013 1.00 85.50 395 PHE A N 1
ATOM 3044 C CA . PHE A 1 395 ? -4.390 -15.367 28.719 1.00 85.50 395 PHE A CA 1
ATOM 3045 C C . PHE A 1 395 ? -4.666 -16.873 28.835 1.00 85.50 395 PHE A C 1
ATOM 3047 O O . PHE A 1 395 ? -5.446 -17.428 28.070 1.00 85.50 395 PHE A O 1
ATOM 3054 N N . LEU A 1 396 ? -4.112 -17.526 29.862 1.00 88.19 396 LEU A N 1
ATOM 3055 C CA . LEU A 1 396 ? -4.347 -18.947 30.127 1.00 88.19 396 LEU A CA 1
ATOM 3056 C C . LEU A 1 396 ? -5.813 -19.275 30.432 1.00 88.19 396 LEU A C 1
ATOM 3058 O O . LEU A 1 396 ? -6.275 -20.343 30.038 1.00 88.19 396 LEU A O 1
ATOM 3062 N N . LYS A 1 397 ? -6.562 -18.376 31.083 1.00 87.81 397 LYS A N 1
ATOM 3063 C CA . LYS A 1 397 ? -8.013 -18.547 31.280 1.00 87.81 397 LYS A CA 1
ATOM 3064 C C . LYS A 1 397 ? -8.768 -18.523 29.952 1.00 87.81 397 LYS A C 1
ATOM 3066 O O . LYS A 1 397 ? -9.592 -19.399 29.717 1.00 87.81 397 LYS A O 1
ATOM 3071 N N . ILE A 1 398 ? -8.457 -17.569 29.072 1.00 86.94 398 ILE A N 1
ATOM 3072 C CA . ILE A 1 398 ? -9.083 -17.461 27.742 1.00 86.94 398 ILE A CA 1
ATOM 3073 C C . ILE A 1 398 ? -8.794 -18.718 26.914 1.00 86.94 398 ILE A C 1
ATOM 3075 O O . ILE A 1 398 ? -9.699 -19.331 26.357 1.00 86.94 398 ILE A O 1
ATOM 3079 N N . ILE A 1 399 ? -7.540 -19.161 26.906 1.00 89.19 399 ILE A N 1
ATOM 3080 C CA . ILE A 1 399 ? -7.126 -20.379 26.204 1.00 89.19 399 ILE A CA 1
ATOM 3081 C C . ILE A 1 399 ? -7.748 -21.642 26.821 1.00 89.19 399 ILE A C 1
ATOM 3083 O O . ILE A 1 399 ? -8.096 -22.576 26.102 1.00 89.19 399 ILE A O 1
ATOM 3087 N N . SER A 1 400 ? -7.977 -21.661 28.135 1.00 91.69 400 SER A N 1
ATOM 3088 C CA . SER A 1 400 ? -8.725 -22.746 28.780 1.00 91.69 400 SER A CA 1
ATOM 3089 C C . SER A 1 400 ? -10.188 -22.778 28.349 1.00 91.69 400 SER A C 1
ATOM 3091 O O . SER A 1 400 ? -10.724 -23.862 28.141 1.00 91.69 400 SER A O 1
ATOM 3093 N N . LEU A 1 401 ? -10.828 -21.617 28.170 1.00 90.19 401 LEU A N 1
ATOM 3094 C CA . LEU A 1 401 ? -12.182 -21.540 27.613 1.00 90.19 401 LEU A CA 1
ATOM 3095 C C . LEU A 1 401 ? -12.223 -22.055 26.170 1.00 90.19 401 LEU A C 1
ATOM 3097 O O . LEU A 1 401 ? -13.112 -22.836 25.845 1.00 90.19 401 LEU A O 1
ATOM 3101 N N . ALA A 1 402 ? -11.241 -21.700 25.338 1.00 88.88 402 ALA A N 1
ATOM 3102 C CA . ALA A 1 402 ? -11.126 -22.233 23.979 1.00 88.88 402 ALA A CA 1
ATOM 3103 C C . ALA A 1 402 ? -10.986 -23.760 23.949 1.00 88.88 402 ALA A C 1
ATOM 3105 O O . ALA A 1 402 ? -11.636 -24.411 23.133 1.00 88.88 402 ALA A O 1
ATOM 3106 N N . GLU A 1 403 ? -10.210 -24.350 24.861 1.00 92.31 403 GLU A N 1
ATOM 3107 C CA . GLU A 1 403 ? -10.127 -25.809 24.983 1.00 92.31 403 GLU A CA 1
ATOM 3108 C C . GLU A 1 403 ? -11.471 -26.427 25.402 1.00 92.31 403 GLU A C 1
ATOM 3110 O O . GLU A 1 403 ? -11.919 -27.404 24.802 1.00 92.31 403 GLU A O 1
ATOM 3115 N N . LEU A 1 404 ? -12.166 -25.832 26.377 1.00 89.88 404 LEU A N 1
ATOM 3116 C CA . LEU A 1 404 ? -13.490 -26.300 26.809 1.00 89.88 404 LEU A CA 1
ATOM 3117 C C . LEU A 1 404 ? -14.537 -26.206 25.688 1.00 89.88 404 LEU A C 1
ATOM 3119 O O . LEU A 1 404 ? -15.401 -27.076 25.575 1.00 89.88 404 LEU A O 1
ATOM 3123 N N . GLN A 1 405 ? -14.428 -25.190 24.833 1.00 90.06 405 GLN A N 1
ATOM 3124 C CA . GLN A 1 405 ? -15.248 -25.010 23.633 1.00 90.06 405 GLN A CA 1
ATOM 3125 C C . GLN A 1 405 ? -14.762 -25.841 22.431 1.00 90.06 405 GLN A C 1
ATOM 3127 O O . GLN A 1 405 ? -15.385 -25.806 21.372 1.00 90.06 405 GLN A O 1
ATOM 3132 N N . ARG A 1 406 ? -13.681 -26.622 22.587 1.00 89.94 406 ARG A N 1
ATOM 3133 C CA . ARG A 1 406 ? -13.066 -27.462 21.543 1.00 89.94 406 ARG A CA 1
ATOM 3134 C C . ARG A 1 406 ? -12.640 -26.685 20.297 1.00 89.94 406 ARG A C 1
ATOM 3136 O O . ARG A 1 406 ? -12.690 -27.207 19.181 1.00 89.94 406 ARG A O 1
ATOM 3143 N N . VAL A 1 407 ? -12.204 -25.445 20.482 1.00 87.81 407 VAL A N 1
ATOM 3144 C CA . VAL A 1 407 ? -11.683 -24.622 19.391 1.00 87.81 407 VAL A CA 1
ATOM 3145 C C . VAL A 1 407 ? -10.317 -25.177 18.947 1.00 87.81 407 VAL A C 1
ATOM 3147 O O . VAL A 1 407 ? -9.527 -25.603 19.795 1.00 87.81 407 VAL A O 1
ATOM 3150 N N . PRO A 1 408 ? -10.010 -25.242 17.637 1.00 85.12 408 PRO A N 1
ATOM 3151 C CA . PRO A 1 408 ? -8.699 -25.675 17.156 1.00 85.12 408 PRO A CA 1
ATOM 3152 C C . PRO A 1 408 ? -7.558 -24.790 17.679 1.00 85.12 408 PRO A C 1
ATOM 3154 O O . PRO A 1 408 ? -7.726 -23.589 17.858 1.00 85.12 408 PRO A O 1
ATOM 3157 N N . PHE A 1 409 ? -6.378 -25.385 17.881 1.00 84.44 409 PHE A N 1
ATOM 3158 C CA . PHE A 1 409 ? -5.167 -24.670 18.306 1.00 84.44 409 PHE A CA 1
ATOM 3159 C C . PHE A 1 409 ? -4.017 -24.951 17.338 1.00 84.44 409 PHE A C 1
ATOM 3161 O O . PHE A 1 409 ? -3.903 -26.096 16.884 1.00 84.44 409 PHE A O 1
ATOM 3168 N N . PRO A 1 410 ? -3.129 -23.972 17.089 1.00 85.56 410 PRO A N 1
ATOM 3169 C CA . PRO A 1 410 ? -1.909 -24.201 16.327 1.00 85.56 410 PRO A CA 1
ATOM 3170 C C . PRO A 1 410 ? -0.985 -25.205 17.004 1.00 85.56 410 PRO A C 1
ATOM 3172 O O . PRO A 1 410 ? -0.972 -25.332 18.227 1.00 85.56 410 PRO A O 1
ATOM 3175 N N . MET A 1 411 ? -0.169 -25.882 16.200 1.00 91.38 411 MET A N 1
ATOM 3176 C CA . MET A 1 411 ? 1.015 -26.583 16.692 1.00 91.38 411 MET A CA 1
ATOM 3177 C C . MET A 1 411 ? 2.158 -25.585 16.861 1.00 91.38 411 MET A C 1
ATOM 3179 O O . MET A 1 411 ? 2.430 -24.793 15.959 1.00 91.38 411 MET A O 1
ATOM 3183 N N . PHE A 1 412 ? 2.846 -25.657 17.994 1.00 89.50 412 PHE A N 1
ATOM 3184 C CA . PHE A 1 412 ? 3.941 -24.771 18.353 1.00 89.50 412 PHE A CA 1
ATOM 3185 C C . PHE A 1 412 ? 5.294 -25.465 18.180 1.00 89.50 412 PHE A C 1
ATOM 3187 O O . PHE A 1 412 ? 5.517 -26.602 18.601 1.00 89.50 412 PHE A O 1
ATOM 3194 N N . ASN A 1 413 ? 6.231 -24.724 17.607 1.00 88.44 413 ASN A N 1
ATOM 3195 C CA . ASN A 1 413 ? 7.650 -25.024 17.531 1.00 88.44 413 ASN A CA 1
ATOM 3196 C C . ASN A 1 413 ? 8.415 -24.203 18.586 1.00 88.44 413 ASN A C 1
ATOM 3198 O O . ASN A 1 413 ? 9.315 -23.433 18.260 1.00 88.44 413 ASN A O 1
ATOM 3202 N N . VAL A 1 414 ? 8.004 -24.341 19.849 1.00 90.25 414 VAL A N 1
ATOM 3203 C CA . VAL A 1 414 ? 8.617 -23.669 21.006 1.00 90.25 414 VAL A CA 1
ATOM 3204 C C . VAL A 1 414 ? 9.551 -24.626 21.742 1.00 90.25 414 VAL A C 1
ATOM 3206 O O . VAL A 1 414 ? 9.253 -25.815 21.863 1.00 90.25 414 VAL A O 1
ATOM 3209 N N . LYS A 1 415 ? 10.680 -24.116 22.246 1.00 89.94 415 LYS A N 1
ATOM 3210 C CA . LYS A 1 415 ? 11.630 -24.891 23.062 1.00 89.94 415 LYS A CA 1
ATOM 3211 C C . LYS A 1 415 ? 11.464 -24.609 24.548 1.00 89.94 415 LYS A C 1
ATOM 3213 O O . LYS A 1 415 ? 11.580 -25.537 25.342 1.00 89.94 415 LYS A O 1
ATOM 3218 N N . ASP A 1 416 ? 11.149 -23.373 24.919 1.00 91.94 416 ASP A N 1
ATOM 3219 C CA . ASP A 1 416 ? 10.943 -22.994 26.314 1.00 91.94 416 ASP A CA 1
ATOM 3220 C C . ASP A 1 416 ? 9.535 -22.434 26.506 1.00 91.94 416 ASP A C 1
ATOM 3222 O O . ASP A 1 416 ? 9.130 -21.485 25.836 1.00 91.94 416 ASP A O 1
ATOM 3226 N N . LEU A 1 417 ? 8.783 -23.003 27.444 1.00 92.38 417 LEU A N 1
ATOM 3227 C CA . LEU A 1 417 ? 7.428 -22.566 27.756 1.00 92.38 417 LEU A CA 1
ATOM 3228 C C . LEU A 1 417 ? 7.354 -22.129 29.215 1.00 92.38 417 LEU A C 1
ATOM 3230 O O . LEU A 1 417 ? 7.754 -22.858 30.120 1.00 92.38 417 LEU A O 1
ATOM 3234 N N . THR A 1 418 ? 6.853 -20.922 29.451 1.00 92.12 418 THR A N 1
ATOM 3235 C CA . THR A 1 418 ? 6.702 -20.355 30.790 1.00 92.12 418 THR A CA 1
ATOM 3236 C C . THR A 1 418 ? 5.252 -19.975 31.048 1.00 92.12 418 THR A C 1
ATOM 3238 O O . THR A 1 418 ? 4.647 -19.224 30.290 1.00 92.12 418 THR A O 1
ATOM 3241 N N . PHE A 1 419 ? 4.693 -20.424 32.164 1.00 91.94 419 PHE A N 1
ATOM 3242 C CA . PHE A 1 419 ? 3.351 -20.058 32.600 1.00 91.94 419 PHE A CA 1
ATOM 3243 C C . PHE A 1 419 ? 3.432 -19.188 33.854 1.00 91.94 419 PHE A C 1
ATOM 3245 O O . PHE A 1 419 ? 3.989 -19.595 34.871 1.00 91.94 419 PHE A O 1
ATOM 3252 N N . LYS A 1 420 ? 2.876 -17.976 33.795 1.00 87.94 420 LYS A N 1
ATOM 3253 C CA . LYS A 1 420 ? 2.803 -17.022 34.912 1.00 87.94 420 LYS A CA 1
ATOM 3254 C C . LYS A 1 420 ? 1.369 -16.953 35.431 1.00 87.94 420 LYS A C 1
ATOM 3256 O O . LYS A 1 420 ? 0.637 -16.004 35.137 1.00 87.94 420 LYS A O 1
ATOM 3261 N N . ALA A 1 421 ? 0.957 -17.965 36.189 1.00 82.44 421 ALA A N 1
ATOM 3262 C CA . ALA A 1 421 ? -0.403 -18.075 36.708 1.00 82.44 421 ALA A CA 1
ATOM 3263 C C . ALA A 1 421 ? -0.473 -18.842 38.028 1.00 82.44 421 ALA A C 1
ATOM 3265 O O . ALA A 1 421 ? 0.344 -19.717 38.302 1.00 82.44 421 ALA A O 1
ATOM 3266 N N . MET A 1 422 ? -1.495 -18.534 38.826 1.00 82.06 422 MET A N 1
ATOM 3267 C CA . MET A 1 422 ? -1.902 -19.399 39.929 1.00 82.06 422 MET A CA 1
ATOM 3268 C C . MET A 1 422 ? -2.595 -20.632 39.338 1.00 82.06 422 MET A C 1
ATOM 3270 O O . MET A 1 422 ? -3.523 -20.490 38.536 1.00 82.06 422 MET A O 1
ATOM 3274 N N . LEU A 1 423 ? -2.148 -21.830 39.718 1.00 83.56 423 LEU A N 1
ATOM 3275 C CA . LEU A 1 423 ? -2.794 -23.066 39.286 1.00 83.56 423 LEU A CA 1
ATOM 3276 C C . LEU A 1 423 ? -4.210 -23.138 39.863 1.00 83.56 423 LEU A C 1
ATOM 3278 O O . LEU A 1 423 ? -4.408 -23.099 41.072 1.00 83.56 423 LEU A O 1
ATOM 3282 N N . SER A 1 424 ? -5.198 -23.231 38.980 1.00 85.06 424 SER A N 1
ATOM 3283 C CA . SER A 1 424 ? -6.610 -23.393 39.327 1.00 85.06 424 SER A CA 1
ATOM 3284 C C . SER A 1 424 ? -7.335 -24.124 38.201 1.00 85.06 424 SER A C 1
ATOM 3286 O O . SER A 1 424 ? -6.847 -24.170 37.069 1.00 85.06 424 SER A O 1
ATOM 3288 N N . GLN A 1 425 ? -8.532 -24.641 38.483 1.00 85.88 425 GLN A N 1
ATOM 3289 C CA . GLN A 1 425 ? -9.370 -25.323 37.487 1.00 85.88 425 GLN A CA 1
ATOM 3290 C C . GLN A 1 425 ? -9.633 -24.494 36.216 1.00 85.88 425 GLN A C 1
ATOM 3292 O O . GLN A 1 425 ? -9.888 -25.058 35.160 1.00 85.88 425 GLN A O 1
ATOM 3297 N N . TYR A 1 426 ? -9.509 -23.165 36.297 1.00 86.38 426 TYR A N 1
ATOM 3298 C CA . TYR A 1 426 ? -9.755 -22.243 35.187 1.00 86.38 426 TYR A CA 1
ATOM 3299 C C . TYR A 1 426 ? -8.575 -22.064 34.225 1.00 86.38 426 TYR A C 1
ATOM 3301 O O . TYR A 1 426 ? -8.767 -21.479 33.167 1.00 86.38 426 TYR A O 1
ATOM 3309 N N . VAL A 1 427 ? -7.362 -22.499 34.587 1.00 88.25 427 VAL A N 1
ATOM 3310 C CA . VAL A 1 427 ? -6.160 -22.376 33.729 1.00 88.25 427 VAL A CA 1
ATOM 3311 C C . VAL A 1 427 ? -5.592 -23.728 33.293 1.00 88.25 427 VAL A C 1
ATOM 3313 O O . VAL A 1 427 ? -4.827 -23.795 32.332 1.00 88.25 427 VAL A O 1
ATOM 3316 N N . ILE A 1 428 ? -5.954 -24.806 33.998 1.00 91.12 428 ILE A N 1
ATOM 3317 C CA . ILE A 1 428 ? -5.455 -26.161 33.735 1.00 91.12 428 ILE A CA 1
ATOM 3318 C C . ILE A 1 428 ? -5.767 -26.629 32.303 1.00 91.12 428 ILE A C 1
ATOM 3320 O O . ILE A 1 428 ? -4.828 -27.094 31.654 1.00 91.12 428 ILE A O 1
ATOM 3324 N N . PRO A 1 429 ? -6.998 -26.484 31.762 1.00 93.94 429 PRO A N 1
ATOM 3325 C CA . PRO A 1 429 ? -7.291 -26.938 30.399 1.00 93.94 429 PRO A CA 1
ATOM 3326 C C . PRO A 1 429 ? -6.376 -26.290 29.351 1.00 93.94 429 PRO A C 1
ATOM 3328 O O . PRO A 1 429 ? -5.819 -26.974 28.496 1.00 93.94 429 PRO A O 1
ATOM 3331 N N . GLY A 1 430 ? -6.137 -24.984 29.471 1.00 91.00 430 GLY A N 1
ATOM 3332 C CA . GLY A 1 430 ? -5.277 -24.234 28.563 1.00 91.00 430 GLY A CA 1
ATOM 3333 C C . GLY A 1 430 ? -3.804 -24.619 28.680 1.00 91.00 430 GLY A C 1
ATOM 3334 O O . GLY A 1 430 ? -3.127 -24.748 27.664 1.00 91.00 430 GLY A O 1
ATOM 3335 N N . ILE A 1 431 ? -3.307 -24.865 29.899 1.00 92.06 431 ILE A N 1
ATOM 3336 C CA . ILE A 1 431 ? -1.945 -25.383 30.115 1.00 92.06 431 ILE A CA 1
ATOM 3337 C C . ILE A 1 431 ? -1.775 -26.745 29.432 1.00 92.06 431 ILE A C 1
ATOM 3339 O O . ILE A 1 431 ? -0.814 -26.942 28.688 1.00 92.06 431 ILE A O 1
ATOM 3343 N N . VAL A 1 432 ? -2.714 -27.670 29.659 1.00 92.62 432 VAL A N 1
ATOM 3344 C CA . VAL A 1 432 ? -2.682 -29.012 29.058 1.00 92.62 432 VAL A CA 1
ATOM 3345 C C . VAL A 1 432 ? -2.668 -28.908 27.537 1.00 92.62 432 VAL A C 1
ATOM 3347 O O . VAL A 1 432 ? -1.820 -29.527 26.893 1.00 92.62 432 VAL A O 1
ATOM 3350 N N . ARG A 1 433 ? -3.542 -28.073 26.965 1.00 92.38 433 ARG A N 1
ATOM 3351 C CA . ARG A 1 433 ? -3.611 -27.881 25.518 1.00 92.38 433 ARG A CA 1
ATOM 3352 C C . ARG A 1 433 ? -2.321 -27.299 24.940 1.00 92.38 433 ARG A C 1
ATOM 3354 O O . ARG A 1 433 ? -1.820 -27.803 23.938 1.00 92.38 433 ARG A O 1
ATOM 3361 N N . MET A 1 434 ? -1.744 -26.285 25.585 1.00 92.12 434 MET A N 1
ATOM 3362 C CA . MET A 1 434 ? -0.470 -25.699 25.153 1.00 92.12 434 MET A CA 1
ATOM 3363 C C . MET A 1 434 ? 0.661 -26.730 25.151 1.00 92.12 434 MET A C 1
ATOM 3365 O O . MET A 1 434 ? 1.452 -26.754 24.212 1.00 92.12 434 MET A O 1
ATOM 3369 N N . LEU A 1 435 ? 0.727 -27.605 26.158 1.00 91.94 435 LEU A N 1
ATOM 3370 C CA . LEU A 1 435 ? 1.735 -28.667 26.223 1.00 91.94 435 LEU A CA 1
ATOM 3371 C C . LEU A 1 435 ? 1.534 -29.722 25.129 1.00 91.94 435 LEU A C 1
ATOM 3373 O O . LEU A 1 435 ? 2.493 -30.082 24.451 1.00 91.94 435 LEU A O 1
ATOM 3377 N N . GLN A 1 436 ? 0.296 -30.175 24.908 1.00 92.81 436 GLN A N 1
ATOM 3378 C CA . GLN A 1 436 ? -0.032 -31.136 23.845 1.00 92.81 436 GLN A CA 1
ATOM 3379 C C . GLN A 1 436 ? 0.344 -30.612 22.457 1.00 92.81 436 GLN A C 1
ATOM 3381 O O . GLN A 1 436 ? 0.851 -31.357 21.619 1.00 92.81 436 GLN A O 1
ATOM 3386 N N . ASN A 1 437 ? 0.145 -29.315 22.235 1.00 92.94 437 ASN A N 1
ATOM 3387 C CA . 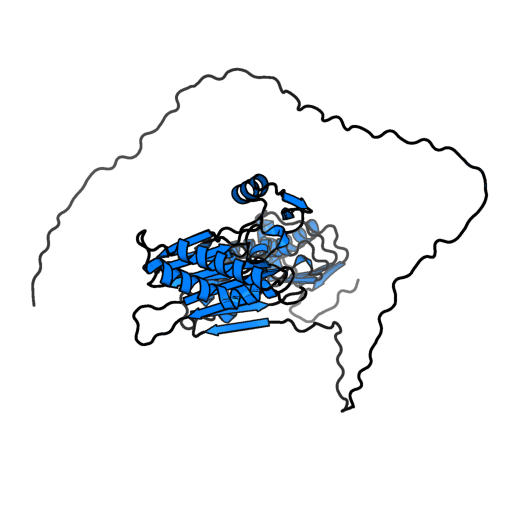ASN A 1 437 ? 0.439 -28.672 20.967 1.00 92.94 437 ASN A CA 1
ATOM 3388 C C . ASN A 1 437 ? 1.902 -28.221 20.827 1.00 92.94 437 ASN A C 1
ATOM 3390 O O . ASN A 1 437 ? 2.259 -27.695 19.778 1.00 92.94 437 ASN A O 1
ATOM 3394 N N . SER A 1 438 ? 2.759 -28.439 21.830 1.00 93.50 438 SER A N 1
ATOM 3395 C CA . SER A 1 438 ? 4.161 -27.992 21.835 1.00 93.50 438 SER A CA 1
ATOM 3396 C C . SER A 1 438 ? 5.142 -29.158 22.049 1.00 93.50 438 SER A C 1
ATOM 3398 O O . SER A 1 438 ? 5.854 -29.197 23.054 1.00 93.50 438 SER A O 1
ATOM 3400 N N . PRO A 1 439 ? 5.238 -30.124 21.115 1.00 91.81 439 PRO A N 1
ATOM 3401 C CA . PRO A 1 439 ? 6.015 -31.354 21.310 1.00 91.81 439 PRO A CA 1
ATOM 3402 C C . PRO A 1 439 ? 7.534 -31.136 21.412 1.00 91.81 439 PRO A C 1
ATOM 3404 O O . PRO A 1 439 ? 8.261 -32.056 21.772 1.00 91.81 439 PRO A O 1
ATOM 3407 N N . GLN A 1 440 ? 8.028 -29.943 21.070 1.00 90.38 440 GLN A N 1
ATOM 3408 C CA . GLN A 1 440 ? 9.455 -29.607 21.071 1.00 90.38 440 GLN A CA 1
ATOM 3409 C C . GLN A 1 440 ? 9.927 -28.900 22.351 1.00 90.38 440 GLN A C 1
ATOM 3411 O O . GLN A 1 440 ? 11.108 -28.550 22.444 1.00 90.38 440 GLN A O 1
ATOM 3416 N N . VAL A 1 441 ? 9.038 -28.707 23.335 1.00 91.94 441 VAL A N 1
ATOM 3417 C CA . VAL A 1 441 ? 9.382 -28.071 24.612 1.00 91.94 441 VAL A CA 1
ATOM 3418 C C . VAL A 1 441 ? 10.442 -28.898 25.335 1.00 91.94 441 VAL A C 1
ATOM 3420 O O . VAL A 1 441 ? 10.258 -30.080 25.611 1.00 91.94 441 VAL A O 1
ATOM 3423 N N . LYS A 1 442 ? 11.558 -28.248 25.656 1.00 89.12 442 LYS A N 1
ATOM 3424 C CA . LYS A 1 442 ? 12.672 -28.779 26.444 1.00 89.12 442 LYS A CA 1
ATOM 3425 C C . LYS A 1 442 ? 12.648 -28.256 27.872 1.00 89.12 442 LYS A C 1
ATOM 3427 O O . LYS A 1 442 ? 12.988 -29.003 28.781 1.00 89.12 442 LYS A O 1
ATOM 3432 N N . ASN A 1 443 ? 12.236 -27.002 28.064 1.00 88.19 443 ASN A N 1
ATOM 3433 C CA . ASN A 1 443 ? 12.149 -26.384 29.382 1.00 88.19 443 ASN A CA 1
ATOM 3434 C C . ASN A 1 443 ? 10.731 -25.877 29.646 1.00 88.19 443 ASN A C 1
ATOM 3436 O O . ASN A 1 443 ? 10.182 -25.092 28.872 1.00 88.19 443 ASN A O 1
ATOM 3440 N N . LEU A 1 444 ? 10.160 -26.293 30.775 1.00 88.94 444 LEU A N 1
ATOM 3441 C CA . LEU A 1 444 ? 8.870 -25.824 31.264 1.00 88.94 444 LEU A CA 1
ATOM 3442 C C . LEU A 1 444 ? 9.077 -25.084 32.585 1.00 88.94 444 LEU A C 1
ATOM 3444 O O . LEU A 1 444 ? 9.588 -25.657 33.541 1.00 88.94 444 LEU A O 1
ATOM 3448 N N . THR A 1 445 ? 8.662 -23.820 32.649 1.00 88.31 445 THR A N 1
ATOM 3449 C CA . THR A 1 445 ? 8.718 -23.013 33.875 1.00 88.31 445 THR A CA 1
ATOM 3450 C C . THR A 1 445 ? 7.311 -22.631 34.314 1.00 88.31 445 THR A C 1
ATOM 3452 O O . THR A 1 445 ? 6.545 -22.054 33.546 1.00 88.31 445 THR A O 1
ATOM 3455 N N . LEU A 1 446 ? 6.965 -22.904 35.568 1.00 84.56 446 LEU A N 1
ATOM 3456 C CA . LEU A 1 446 ? 5.702 -22.475 36.159 1.00 84.56 446 LEU A CA 1
ATOM 3457 C C . LEU A 1 446 ? 5.981 -21.475 37.283 1.00 84.56 446 LEU A C 1
ATOM 3459 O O . LEU A 1 446 ? 6.515 -21.822 38.330 1.00 84.56 446 LEU A O 1
ATOM 3463 N N . HIS A 1 447 ? 5.593 -20.221 37.073 1.00 82.38 447 HIS A N 1
ATOM 3464 C CA . HIS A 1 447 ? 5.610 -19.195 38.105 1.00 82.38 447 HIS A CA 1
ATOM 3465 C C . HIS A 1 447 ? 4.230 -19.097 38.749 1.00 82.38 447 HIS A C 1
ATOM 3467 O O . HIS A 1 447 ? 3.348 -18.376 38.269 1.00 82.38 447 HIS A O 1
ATOM 3473 N N . THR A 1 448 ? 4.058 -19.800 39.865 1.00 71.88 448 THR A N 1
ATOM 3474 C CA . THR A 1 448 ? 2.887 -19.645 40.726 1.00 71.88 448 THR A CA 1
ATOM 3475 C C . THR A 1 448 ? 3.029 -18.352 41.523 1.00 71.88 448 THR A C 1
ATOM 3477 O O . THR A 1 448 ? 3.896 -18.230 42.387 1.00 71.88 448 THR A O 1
ATOM 3480 N N . LYS A 1 449 ? 2.194 -17.352 41.224 1.00 57.41 449 LYS A N 1
ATOM 3481 C CA . LYS A 1 449 ? 2.037 -16.196 42.114 1.00 57.41 449 LYS A CA 1
ATOM 3482 C C . LYS A 1 449 ? 1.177 -16.636 43.292 1.00 57.41 449 LYS A C 1
ATOM 3484 O O . LYS A 1 449 ? -0.040 -16.725 43.151 1.00 57.41 449 LYS A O 1
ATOM 3489 N N . ASP A 1 450 ? 1.823 -16.952 44.406 1.00 50.47 450 ASP A N 1
ATOM 3490 C CA . ASP A 1 450 ? 1.140 -17.125 45.682 1.00 50.47 450 ASP A CA 1
ATOM 3491 C C . ASP A 1 450 ? 0.792 -15.743 46.261 1.00 50.47 450 ASP A C 1
ATOM 3493 O O . ASP A 1 450 ? 1.510 -14.761 46.047 1.00 50.47 450 ASP A O 1
ATOM 3497 N N . ILE A 1 451 ? -0.331 -15.650 46.969 1.00 47.19 451 ILE A N 1
ATOM 3498 C CA . ILE A 1 451 ? -0.786 -14.422 47.642 1.00 47.19 451 ILE A CA 1
ATOM 3499 C C . ILE A 1 451 ? 0.135 -14.106 48.837 1.00 47.19 451 ILE A C 1
ATOM 3501 O O . ILE A 1 451 ? 0.138 -12.989 49.358 1.00 47.19 451 ILE A O 1
ATOM 3505 N N . HIS A 1 452 ? 0.978 -15.062 49.233 1.00 45.84 452 HIS A N 1
ATOM 3506 C CA . HIS A 1 452 ? 2.032 -14.905 50.222 1.00 45.84 452 HIS A CA 1
ATOM 3507 C C . HIS A 1 452 ? 3.365 -15.401 49.659 1.00 45.84 452 HIS A C 1
ATOM 3509 O O . HIS A 1 452 ? 3.506 -16.580 49.387 1.00 45.84 452 HIS A O 1
ATOM 3515 N N . GLY A 1 453 ? 4.313 -14.472 49.477 1.00 36.81 453 GLY A N 1
ATOM 3516 C CA . GLY A 1 453 ? 5.762 -14.680 49.340 1.00 36.81 453 GLY A CA 1
ATOM 3517 C C . GLY A 1 453 ? 6.258 -16.001 48.738 1.00 36.81 453 GLY A C 1
ATOM 3518 O O . GLY A 1 453 ? 6.196 -17.049 49.364 1.00 36.81 453 GLY A O 1
ATOM 3519 N N . THR A 1 454 ? 6.891 -15.902 47.568 1.00 35.81 454 THR A N 1
ATOM 3520 C CA . THR A 1 454 ? 7.741 -16.929 46.938 1.00 35.81 454 THR A CA 1
ATOM 3521 C C . THR A 1 454 ? 8.422 -17.887 47.924 1.00 35.81 454 THR A C 1
ATOM 3523 O O . THR A 1 454 ? 9.362 -17.490 48.614 1.00 35.81 454 THR A O 1
ATOM 3526 N N . ILE A 1 455 ? 8.037 -19.164 47.892 1.00 35.72 455 ILE A N 1
ATOM 3527 C CA . ILE A 1 455 ? 8.916 -20.270 48.280 1.00 35.72 455 ILE A CA 1
ATOM 3528 C C . ILE A 1 455 ? 9.350 -20.954 46.978 1.00 35.72 455 ILE A C 1
ATOM 3530 O O . ILE A 1 455 ? 8.488 -21.376 46.204 1.00 35.72 455 ILE A O 1
ATOM 3534 N N . PRO A 1 456 ? 10.657 -21.046 46.682 1.00 41.62 456 PRO A N 1
ATOM 3535 C CA . PRO A 1 456 ? 11.122 -21.830 45.553 1.00 41.62 456 PRO A CA 1
ATOM 3536 C C . PRO A 1 456 ? 10.883 -23.308 45.873 1.00 41.62 456 PRO A C 1
ATOM 3538 O O . PRO A 1 456 ? 11.478 -23.846 46.806 1.00 41.62 456 PRO A O 1
ATOM 3541 N N . LEU A 1 457 ? 10.023 -23.969 45.101 1.00 36.34 457 LEU A N 1
ATOM 3542 C CA . LEU A 1 457 ? 10.041 -25.425 45.032 1.00 36.34 457 LEU A CA 1
ATOM 3543 C C . LEU A 1 457 ? 11.332 -25.815 44.306 1.00 36.34 457 LEU A C 1
ATOM 3545 O O . LEU A 1 457 ? 11.495 -25.542 43.117 1.00 36.34 457 LEU A O 1
ATOM 3549 N N . LYS A 1 458 ? 12.281 -26.346 45.080 1.00 38.03 458 LYS A N 1
ATOM 3550 C CA . LYS A 1 458 ? 13.423 -27.095 44.570 1.00 38.03 458 LYS A CA 1
ATOM 3551 C C . LYS A 1 458 ? 12.994 -28.537 44.306 1.00 38.03 458 LYS A C 1
ATOM 3553 O O . LYS A 1 458 ? 12.293 -29.115 45.135 1.00 38.03 458 LYS A O 1
ATOM 3558 N N . ASP A 1 459 ? 13.559 -29.025 43.206 1.00 41.00 459 ASP A N 1
ATOM 3559 C CA . ASP A 1 459 ? 13.657 -30.387 42.669 1.00 41.00 459 ASP A CA 1
ATOM 3560 C C . ASP A 1 459 ? 12.467 -30.909 41.853 1.00 41.00 459 ASP A C 1
ATOM 3562 O O . ASP A 1 459 ? 11.394 -31.222 42.418 1.00 41.00 459 ASP A O 1
#

pLDDT: mean 74.64, std 25.88, range [22.41, 98.81]